Protein AF-0000000087648965 (afdb_homodimer)

Secondary structure (DSSP, 8-state):
-TTTSTTHHHHHEETTEE--SSTTS-S-----TT-GGGGGTSPPPPHHHHHHHHHHHHHHHHSSS--EEEEEE-SSHHHHHHHHHHHHHHTTS---SSS---EEEEGGG--GGG-S--PPPHHHHHTTT--EEEES---S---HHHHHHHHHHHHHHHHHH--SEEEEE--HHHHHHHHHHHH--HHHHHSPPP-PPTT----EEE-SSSEEE-S--PPP--S-SSSSS---HHHHHH-/-TTTSTTHHHHHEETTEE--SSTTS-S-----TT-GGGGGTSPPPPHHHHHHHHHHHHHHHHSSS--EEEEEE-SSHHHHHHHHHHHHHHTTS---SSS---EEEEGGG--TTS-S--PPPHHHHHTTT--EEEES---S---HHHHHHHHHHHHHHHHHH--SEEEEE--HHHHHHHHHHHH--HHHHHSPPP-PPTT----EEE-SSSEEE-S--PPP--S-SSSSS---HHHHHH-

Sequence (478 aa):
MNEAFPKWYSACVSHDNYTPKDLNHPVKLPMRSKGLSSYSVDPPITRLGKHASRILGKALVKDTPIKWESVISAPELASAQTAAAIAFIATGGILIAGDKSFITIDETLYDFSHGKINFMTAMELMKLDITVKVSNPIRSKESTDTSIVRVLGEFEKVQHQFKGNLIVVVGPSTFHAIVQRLIGNDKTRAKKKPIIPQLTCLILERGPESWKLHNKQILPIRSNSTSTMSFDAVSFYSEMNEAFPKWYSACVSHDNYTPKDLNHPVKLPMRSKGLSSYSVDPPITRLGKHASRILGKALVKDTPIKWESVISAPELASAQTAAAIAFIATGGILIAGDKSFITIDETLYDFSHGKINFMTAMELMKLDITVKVSNPIRSKESTDTSIVRVLGEFEKVQHQFKGNLIVVVGPSTFHAIVQRLIGNDKTRAKKKPIIPQLTCLILERGPESWKLHNKQILPIRSNSTSTMSFDAVSFYSE

Structure (mmCIF, N/CA/C/O backbone):
data_AF-0000000087648965-model_v1
#
loop_
_entity.id
_entity.type
_entity.pdbx_description
1 polymer 'Uncharacterized protein'
#
loop_
_atom_site.group_PDB
_atom_site.id
_atom_site.type_symbol
_atom_site.label_atom_id
_atom_site.label_alt_id
_atom_site.label_comp_id
_atom_site.label_asym_id
_atom_site.label_entity_id
_atom_site.label_seq_id
_atom_site.pdbx_PDB_ins_code
_atom_site.Cartn_x
_atom_site.Cartn_y
_atom_site.Cartn_z
_atom_site.occupancy
_atom_site.B_iso_or_equiv
_atom_site.auth_seq_id
_atom_site.auth_comp_id
_atom_site.auth_asym_id
_atom_site.auth_atom_id
_atom_site.pdbx_PDB_model_num
ATOM 1 N N . MET A 1 1 ? -9.336 7.191 -0.232 1 93.81 1 MET A N 1
ATOM 2 C CA . MET A 1 1 ? -10.359 6.395 -0.897 1 93.81 1 MET A CA 1
ATOM 3 C C . MET A 1 1 ? -10.859 7.09 -2.158 1 93.81 1 MET A C 1
ATOM 5 O O . MET A 1 1 ? -10.945 6.473 -3.221 1 93.81 1 MET A O 1
ATOM 9 N N . ASN A 1 2 ? -11.164 8.367 -2.025 1 90.06 2 ASN A N 1
ATOM 10 C CA . ASN A 1 2 ? -11.695 9.078 -3.184 1 90.06 2 ASN A CA 1
ATOM 11 C C . ASN A 1 2 ? -10.703 9.102 -4.336 1 90.06 2 ASN A C 1
ATOM 13 O O . ASN A 1 2 ? -11.094 9.016 -5.504 1 90.06 2 ASN A O 1
ATOM 17 N N . GLU A 1 3 ? -9.5 9.281 -3.969 1 88.31 3 GLU A N 1
ATOM 18 C CA . GLU A 1 3 ? -8.469 9.328 -5.004 1 88.31 3 GLU A CA 1
ATOM 19 C C . GLU A 1 3 ? -8.219 7.949 -5.602 1 88.31 3 GLU A C 1
ATOM 21 O O . GLU A 1 3 ? -8.164 7.793 -6.82 1 88.31 3 GLU A O 1
ATOM 26 N N . ALA A 1 4 ? -8.047 6.973 -4.832 1 91.06 4 ALA A N 1
ATOM 27 C CA . ALA A 1 4 ? -7.719 5.621 -5.277 1 91.06 4 ALA A CA 1
ATOM 28 C C . ALA A 1 4 ? -8.922 4.949 -5.922 1 91.06 4 ALA A C 1
ATOM 30 O O . ALA A 1 4 ? -8.781 4.191 -6.887 1 91.06 4 ALA A O 1
ATOM 31 N N . PHE A 1 5 ? -10.078 5.152 -5.41 1 92.75 5 PHE A N 1
ATOM 32 C CA . PHE A 1 5 ? -11.312 4.52 -5.871 1 92.75 5 PHE A CA 1
ATOM 33 C C . PHE A 1 5 ? -12.422 5.551 -6.039 1 92.75 5 PHE A C 1
ATOM 35 O O . PHE A 1 5 ? -13.352 5.613 -5.23 1 92.75 5 PHE A O 1
ATOM 42 N N . PRO A 1 6 ? -12.32 6.148 -7.18 1 90.56 6 PRO A N 1
ATOM 43 C CA . PRO A 1 6 ? -13.414 7.094 -7.414 1 90.56 6 PRO A CA 1
ATOM 44 C C . PRO A 1 6 ? -14.781 6.426 -7.402 1 90.56 6 PRO A C 1
ATOM 46 O O . PRO A 1 6 ? -14.938 5.312 -7.918 1 90.56 6 PRO A O 1
ATOM 49 N N . LYS A 1 7 ? -15.797 6.824 -6.723 1 91.06 7 LYS A N 1
ATOM 50 C CA . LYS A 1 7 ? -17.172 6.352 -6.641 1 91.06 7 LYS A CA 1
ATOM 51 C C . LYS A 1 7 ? -17.297 5.191 -5.66 1 91.06 7 LYS A C 1
ATOM 53 O O . LYS A 1 7 ? -18.25 4.41 -5.73 1 91.06 7 LYS A O 1
ATOM 58 N N . TRP A 1 8 ? -16.234 5.016 -4.918 1 94.31 8 TRP A N 1
ATOM 59 C CA . TRP A 1 8 ? -16.25 3.906 -3.969 1 94.31 8 TRP A CA 1
ATOM 60 C C . TRP A 1 8 ? -17.516 3.928 -3.119 1 94.31 8 TRP A C 1
ATOM 62 O O . TRP A 1 8 ? -18.062 2.875 -2.789 1 94.31 8 TRP A O 1
ATOM 72 N N . TYR A 1 9 ? -17.984 5.129 -2.725 1 94.81 9 TYR A N 1
ATOM 73 C CA . TYR A 1 9 ? -19.109 5.203 -1.801 1 94.81 9 TYR A CA 1
ATOM 74 C C . TYR A 1 9 ? -20.359 4.586 -2.414 1 94.81 9 TYR A C 1
ATOM 76 O O . TYR A 1 9 ? -21 3.727 -1.801 1 94.81 9 TYR A O 1
ATOM 84 N N . SER A 1 10 ? -20.703 5 -3.639 1 95.06 10 SER A N 1
ATOM 85 C CA . SER A 1 10 ? -21.891 4.477 -4.289 1 95.06 10 SER A CA 1
ATOM 86 C C . SER A 1 10 ? -21.766 2.986 -4.578 1 95.06 10 SER A C 1
ATOM 88 O O . SER A 1 10 ? -22.75 2.258 -4.586 1 95.06 10 SER A O 1
ATOM 90 N N . ALA A 1 11 ? -20.609 2.523 -4.746 1 94.44 11 ALA A N 1
ATOM 91 C CA . ALA A 1 11 ? -20.359 1.118 -5.059 1 94.44 11 ALA A CA 1
ATOM 92 C C . ALA A 1 11 ? -20.438 0.254 -3.805 1 94.44 11 ALA A C 1
ATOM 94 O O . ALA A 1 11 ? -20.859 -0.9 -3.863 1 94.44 11 ALA A O 1
ATOM 95 N N . CYS A 1 12 ? -20.047 0.81 -2.67 1 96.94 12 CYS A N 1
ATOM 96 C CA . CYS A 1 12 ? -19.844 -0.014 -1.484 1 96.94 12 CYS A CA 1
ATOM 97 C C . CYS A 1 12 ? -20.984 0.174 -0.483 1 96.94 12 CYS A C 1
ATOM 99 O O . CYS A 1 12 ? -21.141 -0.627 0.44 1 96.94 12 CYS A O 1
ATOM 101 N N . VAL A 1 13 ? -21.688 1.267 -0.61 1 96.25 13 VAL A N 1
ATOM 102 C CA . VAL A 1 13 ? -22.672 1.57 0.414 1 96.25 13 VAL A CA 1
ATOM 103 C C . VAL A 1 13 ? -24.078 1.521 -0.194 1 96.25 13 VAL A C 1
ATOM 105 O O . VAL A 1 13 ? -24.359 2.209 -1.179 1 96.25 13 VAL A O 1
ATOM 108 N N . SER A 1 14 ? -24.875 0.623 0.292 1 94.06 14 SER A N 1
ATOM 109 C CA . SER A 1 14 ? -26.281 0.49 -0.083 1 94.06 14 SER A CA 1
ATOM 110 C C . SER A 1 14 ? -27.156 0.226 1.137 1 94.06 14 SER A C 1
ATOM 112 O O . SER A 1 14 ? -26.844 -0.639 1.957 1 94.06 14 SER A O 1
ATOM 114 N N . HIS A 1 15 ? -28.312 0.993 1.296 1 90.62 15 HIS A N 1
ATOM 115 C CA . HIS A 1 15 ? -29.281 0.837 2.387 1 90.62 15 HIS A CA 1
ATOM 116 C C . HIS A 1 15 ? -28.578 0.846 3.74 1 90.62 15 HIS A C 1
ATOM 118 O O . HIS A 1 15 ? -28.812 -0.027 4.578 1 90.62 15 HIS A O 1
ATOM 124 N N . ASP A 1 16 ? -27.578 1.7 3.963 1 87.44 16 ASP A N 1
ATOM 125 C CA . ASP A 1 16 ? -26.828 1.939 5.195 1 87.44 16 ASP A CA 1
ATOM 126 C C . ASP A 1 16 ? -25.984 0.725 5.574 1 87.44 16 ASP A C 1
ATOM 128 O O . ASP A 1 16 ? -25.781 0.444 6.758 1 87.44 16 ASP A O 1
ATOM 132 N N . ASN A 1 17 ? -25.719 -0.007 4.555 1 94.88 17 ASN A N 1
ATOM 133 C CA . ASN A 1 17 ? -24.781 -1.115 4.727 1 94.88 17 ASN A CA 1
ATOM 134 C C . ASN A 1 17 ? -23.531 -0.923 3.885 1 94.88 17 ASN A C 1
ATOM 136 O O . ASN A 1 17 ? -23.609 -0.5 2.73 1 94.88 17 ASN A O 1
ATOM 140 N N . TYR A 1 18 ? -22.484 -1.177 4.512 1 97.25 18 TYR A N 1
ATOM 141 C CA . TYR A 1 18 ? -21.188 -1.077 3.838 1 97.25 18 TYR A CA 1
ATOM 142 C C . TYR A 1 18 ? -20.656 -2.457 3.469 1 97.25 18 TYR A C 1
ATOM 144 O O . TYR A 1 18 ? -20.578 -3.346 4.32 1 97.25 18 TYR A O 1
ATOM 152 N N . THR A 1 19 ? -20.328 -2.66 2.193 1 97 19 THR A N 1
ATOM 153 C CA . THR A 1 19 ? -19.703 -3.873 1.684 1 97 19 THR A CA 1
ATOM 154 C C . THR A 1 19 ? -18.469 -3.529 0.835 1 97 19 THR A C 1
ATOM 156 O O . THR A 1 19 ? -18.609 -2.984 -0.263 1 97 19 THR A O 1
ATOM 159 N N . PRO A 1 20 ? -17.312 -3.881 1.33 1 96.56 20 PRO A N 1
ATOM 160 C CA . PRO A 1 20 ? -16.125 -3.58 0.528 1 96.56 20 PRO A CA 1
ATOM 161 C C . PRO A 1 20 ? -16.125 -4.312 -0.812 1 96.56 20 PRO A C 1
ATOM 163 O O . PRO A 1 20 ? -16.625 -5.434 -0.911 1 96.56 20 PRO A O 1
ATOM 166 N N . LYS A 1 21 ? -15.5 -3.727 -1.842 1 94.62 21 LYS A N 1
ATOM 167 C CA . LYS A 1 21 ? -15.43 -4.301 -3.182 1 94.62 21 LYS A CA 1
ATOM 168 C C . LYS A 1 21 ? -13.977 -4.555 -3.592 1 94.62 21 LYS A C 1
ATOM 170 O O . LYS A 1 21 ? -13.719 -5.078 -4.676 1 94.62 21 LYS A O 1
ATOM 175 N N . ASP A 1 22 ? -13.102 -4.223 -2.801 1 95.25 22 ASP A N 1
ATOM 176 C CA . ASP A 1 22 ? -11.656 -4.391 -2.973 1 95.25 22 ASP A CA 1
ATOM 177 C C . ASP A 1 22 ? -10.969 -4.637 -1.631 1 95.25 22 ASP A C 1
ATOM 179 O O . ASP A 1 22 ? -11.359 -4.051 -0.615 1 95.25 22 ASP A O 1
ATOM 183 N N . LEU A 1 23 ? -9.906 -5.434 -1.631 1 96.5 23 LEU A N 1
ATOM 184 C CA . LEU A 1 23 ? -9.219 -5.727 -0.377 1 96.5 23 LEU A CA 1
ATOM 185 C C . LEU A 1 23 ? -8.516 -4.484 0.159 1 96.5 23 LEU A C 1
ATOM 187 O O . LEU A 1 23 ? -8.117 -4.449 1.326 1 96.5 23 LEU A O 1
ATOM 191 N N . ASN A 1 24 ? -8.328 -3.461 -0.707 1 96.62 24 ASN A N 1
ATOM 192 C CA . ASN A 1 24 ? -7.711 -2.205 -0.296 1 96.62 24 ASN A CA 1
ATOM 193 C C . ASN A 1 24 ? -8.727 -1.254 0.322 1 96.62 24 ASN A C 1
ATOM 195 O O . ASN A 1 24 ? -8.367 -0.179 0.805 1 96.62 24 ASN A O 1
ATOM 199 N N . HIS A 1 25 ? -10.008 -1.602 0.288 1 97 25 HIS A N 1
ATOM 200 C CA . HIS A 1 25 ? -11.039 -0.841 0.991 1 97 25 HIS A CA 1
ATOM 201 C C . HIS A 1 25 ? -10.969 -1.085 2.494 1 97 25 HIS A C 1
ATOM 203 O O . HIS A 1 25 ? -10.469 -2.121 2.938 1 97 25 HIS A O 1
ATOM 209 N N . PRO A 1 26 ? -11.461 -0.048 3.311 1 97.19 26 PRO A N 1
ATOM 210 C CA . PRO A 1 26 ? -11.57 -0.323 4.746 1 97.19 26 PRO A CA 1
ATOM 211 C C . PRO A 1 26 ? -12.367 -1.595 5.043 1 97.19 26 PRO A C 1
ATOM 213 O O . PRO A 1 26 ? -13.344 -1.893 4.352 1 97.19 26 PRO A O 1
ATOM 216 N N . VAL A 1 27 ? -11.922 -2.332 6.062 1 95.5 27 VAL A N 1
ATOM 217 C CA . VAL A 1 27 ? -12.578 -3.582 6.434 1 95.5 27 VAL A CA 1
ATOM 218 C C . VAL A 1 27 ? -13.984 -3.291 6.949 1 95.5 27 VAL A C 1
ATOM 220 O O . VAL A 1 27 ? -14.922 -4.055 6.688 1 95.5 27 VAL A O 1
ATOM 223 N N . LYS A 1 28 ? -14.109 -2.189 7.652 1 95.12 28 LYS A N 1
ATOM 224 C CA . LYS A 1 28 ? -15.398 -1.792 8.211 1 95.12 28 LYS A CA 1
ATOM 225 C C . LYS A 1 28 ? -15.562 -0.274 8.203 1 95.12 28 LYS A C 1
ATOM 227 O O . LYS A 1 28 ? -14.57 0.46 8.156 1 95.12 28 LYS A O 1
ATOM 232 N N . LEU A 1 29 ? -16.781 0.124 8.227 1 95.81 29 LEU A N 1
ATOM 233 C CA . LEU A 1 29 ? -17.172 1.52 8.398 1 95.81 29 LEU A CA 1
ATOM 234 C C . LEU A 1 29 ? -18.203 1.664 9.508 1 95.81 29 LEU A C 1
ATOM 236 O O . LEU A 1 29 ? -19.391 1.37 9.297 1 95.81 29 LEU A O 1
ATOM 240 N N . PRO A 1 30 ? -17.75 2.107 10.602 1 94.62 30 PRO A N 1
ATOM 241 C CA . PRO A 1 30 ? -18.734 2.26 11.68 1 94.62 30 PRO A CA 1
ATOM 242 C C . PRO A 1 30 ? -19.812 3.285 11.352 1 94.62 30 PRO A C 1
ATOM 244 O O . PRO A 1 30 ? -19.562 4.234 10.609 1 94.62 30 PRO A O 1
ATOM 247 N N . MET A 1 31 ? -20.969 3.07 11.977 1 93.62 31 MET A N 1
ATOM 248 C C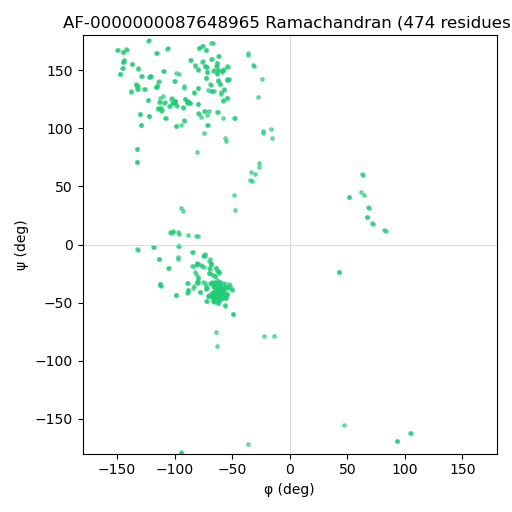A . MET A 1 31 ? -22.062 4.023 11.828 1 93.62 31 MET A CA 1
ATOM 249 C C . MET A 1 31 ? -21.734 5.344 12.516 1 93.62 31 MET A C 1
ATOM 251 O O . MET A 1 31 ? -21.188 5.355 13.625 1 93.62 31 MET A O 1
ATOM 255 N N . ARG A 1 32 ? -22.078 6.43 11.797 1 93.31 32 ARG A N 1
ATOM 256 C CA . ARG A 1 32 ? -21.938 7.777 12.344 1 93.31 32 ARG A CA 1
ATOM 257 C C . ARG A 1 32 ? -23.281 8.367 12.734 1 93.31 32 ARG A C 1
ATOM 259 O O . ARG A 1 32 ? -24.328 7.789 12.414 1 93.31 32 ARG A O 1
ATOM 266 N N . SER A 1 33 ? -23.219 9.5 13.445 1 89.81 33 SER A N 1
ATOM 267 C CA . SER A 1 33 ? -24.453 10.133 13.914 1 89.81 33 SER A CA 1
ATOM 268 C C . SER A 1 33 ? -25.375 10.461 12.75 1 89.81 33 SER A C 1
ATOM 270 O O . SER A 1 33 ? -26.609 10.32 12.867 1 89.81 33 SER A O 1
ATOM 272 N N . LYS A 1 34 ? -24.812 10.805 11.578 1 88.94 34 LYS A N 1
ATOM 273 C CA . LYS A 1 34 ? -25.625 11.18 10.422 1 88.94 34 LYS A CA 1
ATOM 274 C C . LYS A 1 34 ? -25.688 10.039 9.398 1 88.94 34 LYS A C 1
ATOM 276 O O . LYS A 1 34 ? -26.094 10.25 8.258 1 88.94 34 LYS A O 1
ATOM 281 N N . GLY A 1 35 ? -25.188 8.93 9.875 1 91.56 35 GLY A N 1
ATOM 282 C CA . GLY A 1 35 ? -25.25 7.77 9 1 91.56 35 GLY A CA 1
ATOM 283 C C . GLY A 1 35 ? -24 7.586 8.164 1 91.56 35 GLY A C 1
ATOM 284 O O . GLY A 1 35 ? -23.031 8.328 8.32 1 91.56 35 GLY A O 1
ATOM 285 N N . LEU A 1 36 ? -24.125 6.641 7.168 1 95 36 LEU A N 1
ATOM 286 C CA . LEU A 1 36 ? -22.969 6.301 6.355 1 95 36 LEU A CA 1
ATOM 287 C C . LEU A 1 36 ? -22.75 7.34 5.262 1 95 36 LEU A C 1
ATOM 289 O O . LEU A 1 36 ? -21.672 7.398 4.66 1 95 36 LEU A O 1
ATOM 293 N N . SER A 1 37 ? -23.766 8.148 5.023 1 92.25 37 SER A N 1
ATOM 294 C CA . SER A 1 37 ? -23.672 9.148 3.967 1 92.25 37 SER A CA 1
ATOM 295 C C . SER A 1 37 ? -22.562 10.164 4.262 1 92.25 37 SER A C 1
ATOM 297 O O . SER A 1 37 ? -22.031 10.789 3.344 1 92.25 37 SER A O 1
ATOM 299 N N . SER A 1 38 ? -22.172 10.312 5.57 1 92.31 38 SER A N 1
ATOM 300 C CA . SER A 1 38 ? -21.109 11.227 5.969 1 92.31 38 SER A CA 1
ATOM 301 C C . SER A 1 38 ? -19.781 10.844 5.324 1 92.31 38 SER A C 1
ATOM 303 O O . SER A 1 38 ? -18.922 11.703 5.094 1 92.31 38 SER A O 1
ATOM 305 N N . TYR A 1 39 ? -19.656 9.578 4.949 1 94.88 39 TYR A N 1
ATOM 306 C CA . TYR A 1 39 ? -18.391 9.094 4.402 1 94.88 39 TYR A CA 1
ATOM 307 C C . TYR A 1 39 ? -18.203 9.539 2.957 1 94.88 39 TYR A C 1
ATOM 309 O O . TYR A 1 39 ? -17.094 9.508 2.42 1 94.88 39 TYR A O 1
ATOM 317 N N . SER A 1 40 ? -19.281 9.93 2.342 1 91.62 40 SER A N 1
ATOM 318 C CA . SER A 1 40 ? -19.188 10.406 0.966 1 91.62 40 SER A CA 1
ATOM 319 C C . SER A 1 40 ? -18.438 11.727 0.887 1 91.62 40 SER A C 1
ATOM 321 O O . SER A 1 40 ? -17.812 12.023 -0.13 1 91.62 40 SER A O 1
ATOM 323 N N . VAL A 1 41 ? -18.453 12.492 1.979 1 91.38 41 VAL A N 1
ATOM 324 C CA . VAL A 1 41 ? -17.781 13.789 1.981 1 91.38 41 VAL A CA 1
ATOM 325 C C . VAL A 1 41 ? -16.594 13.758 2.943 1 91.38 41 VAL A C 1
ATOM 327 O O . VAL A 1 41 ? -15.773 14.68 2.949 1 91.38 41 VAL A O 1
ATOM 330 N N . ASP A 1 42 ? -16.5 12.805 3.738 1 94.25 42 ASP A N 1
ATOM 331 C CA . ASP A 1 42 ? -15.414 12.594 4.676 1 94.25 42 ASP A CA 1
ATOM 332 C C . ASP A 1 42 ? -14.906 11.148 4.609 1 94.25 42 ASP A C 1
ATOM 334 O O . ASP A 1 42 ? -15.109 10.375 5.547 1 94.25 42 ASP A O 1
ATOM 338 N N . PRO A 1 43 ? -14.258 10.828 3.543 1 95.56 43 PRO A N 1
ATOM 339 C CA . PRO A 1 43 ? -13.867 9.438 3.289 1 95.56 43 PRO A CA 1
ATOM 340 C C . PRO A 1 43 ? -12.734 8.961 4.195 1 95.56 43 PRO A C 1
ATOM 342 O O . PRO A 1 43 ? -11.938 9.781 4.668 1 95.56 43 PRO A O 1
ATOM 345 N N . PRO A 1 44 ? -12.695 7.68 4.445 1 97.38 44 PRO A N 1
ATOM 346 C CA . PRO A 1 44 ? -11.539 7.07 5.109 1 97.38 44 PRO A CA 1
ATOM 347 C C . PRO A 1 44 ? -10.336 6.922 4.184 1 97.38 44 PRO A C 1
ATOM 349 O O . PRO A 1 44 ? -10.43 7.207 2.986 1 97.38 44 PRO A O 1
ATOM 352 N N . ILE A 1 45 ? -9.242 6.574 4.742 1 97.06 45 ILE A N 1
ATOM 353 C CA . ILE A 1 45 ? -8.094 6.199 3.926 1 97.06 45 ILE A CA 1
ATOM 354 C C . ILE A 1 45 ? -8.18 4.719 3.566 1 97.06 45 ILE A C 1
ATOM 356 O O . ILE A 1 45 ? -8.938 3.965 4.184 1 97.06 45 ILE A O 1
ATOM 360 N N . THR A 1 46 ? -7.473 4.312 2.482 1 96.94 46 THR A N 1
ATOM 361 C CA . THR A 1 46 ? -7.395 2.91 2.09 1 96.94 46 THR A CA 1
ATOM 362 C C . THR A 1 46 ? -6.512 2.125 3.055 1 96.94 46 THR A C 1
ATOM 364 O O . THR A 1 46 ? -5.793 2.715 3.867 1 96.94 46 THR A O 1
ATOM 367 N N . ARG A 1 47 ? -6.578 0.812 2.959 1 97.31 47 ARG A N 1
ATOM 368 C CA . ARG A 1 47 ? -5.723 -0.025 3.793 1 97.31 47 ARG A CA 1
ATOM 369 C C . ARG A 1 47 ? -4.254 0.163 3.434 1 97.31 47 ARG A C 1
ATOM 371 O O . ARG A 1 47 ? -3.391 0.17 4.312 1 97.31 47 ARG A O 1
ATOM 378 N N . LEU A 1 48 ? -3.996 0.224 2.182 1 97.06 48 LEU A N 1
ATOM 379 C CA . LEU A 1 48 ? -2.623 0.487 1.767 1 97.06 48 LEU A CA 1
ATOM 380 C C . LEU A 1 48 ? -2.186 1.886 2.188 1 97.06 48 LEU A C 1
ATOM 382 O O . LEU A 1 48 ? -1.02 2.102 2.525 1 97.06 48 LEU A O 1
ATOM 386 N N . GLY A 1 49 ? -3.098 2.857 2.137 1 96.56 49 GLY A N 1
ATOM 387 C CA . GLY A 1 49 ? -2.793 4.191 2.629 1 96.56 49 GLY A CA 1
ATOM 388 C C . GLY A 1 49 ? -2.418 4.215 4.098 1 96.56 49 GLY A C 1
ATOM 389 O O . GLY A 1 49 ? -1.534 4.969 4.508 1 96.56 49 GLY A O 1
ATOM 390 N N . LYS A 1 50 ? -3.131 3.439 4.863 1 96.75 50 LYS A N 1
ATOM 391 C CA . LYS A 1 50 ? -2.801 3.326 6.277 1 96.75 50 LYS A CA 1
ATOM 392 C C . LYS A 1 50 ? -1.386 2.787 6.473 1 96.75 50 LYS A C 1
ATOM 394 O O . LYS A 1 50 ? -0.628 3.297 7.301 1 96.75 50 LYS A O 1
ATOM 399 N N . HIS A 1 51 ? -1.066 1.791 5.719 1 96.5 51 HIS A N 1
ATOM 400 C CA . HIS A 1 51 ? 0.275 1.227 5.816 1 96.5 51 HIS A CA 1
ATOM 401 C C . HIS A 1 51 ? 1.329 2.232 5.367 1 96.5 51 HIS A C 1
ATOM 403 O O . HIS A 1 51 ? 2.393 2.34 5.98 1 96.5 51 HIS A O 1
ATOM 409 N N . ALA A 1 52 ? 1.042 2.891 4.281 1 96.81 52 ALA A N 1
ATOM 410 C CA . ALA A 1 52 ? 1.951 3.939 3.826 1 96.81 52 ALA A CA 1
ATOM 411 C C . ALA A 1 52 ? 2.193 4.969 4.926 1 96.81 52 ALA A C 1
ATOM 413 O O . ALA A 1 52 ? 3.322 5.43 5.113 1 96.81 52 ALA A O 1
ATOM 414 N N . SER A 1 53 ? 1.151 5.348 5.621 1 96.5 53 SER A N 1
ATOM 415 C CA . SER A 1 53 ? 1.263 6.289 6.73 1 96.5 53 SER A CA 1
ATOM 416 C C . SER A 1 53 ? 2.17 5.75 7.828 1 96.5 53 SER A C 1
ATOM 418 O O . SER A 1 53 ? 2.936 6.5 8.438 1 96.5 53 SER A O 1
ATOM 420 N N . ARG A 1 54 ? 2.113 4.465 8.086 1 95.06 54 ARG A N 1
ATOM 421 C CA . ARG A 1 54 ? 2.982 3.838 9.078 1 95.06 54 ARG A CA 1
ATOM 422 C C . ARG A 1 54 ? 4.441 3.889 8.641 1 95.06 54 ARG A C 1
ATOM 424 O O . ARG A 1 54 ? 5.332 4.152 9.453 1 95.06 54 ARG A O 1
ATOM 431 N N . ILE A 1 55 ? 4.633 3.588 7.371 1 96.25 55 ILE A N 1
ATOM 432 C CA . ILE A 1 55 ? 5.988 3.658 6.832 1 96.25 55 ILE A CA 1
ATOM 433 C C . ILE A 1 55 ? 6.543 5.07 7.016 1 96.25 55 ILE A C 1
ATOM 435 O O . ILE A 1 55 ? 7.695 5.242 7.422 1 96.25 55 ILE A O 1
ATOM 439 N N . LEU A 1 56 ? 5.715 6.062 6.73 1 95.81 56 LEU A N 1
ATOM 440 C CA . LEU A 1 56 ? 6.113 7.457 6.891 1 95.81 56 LEU A CA 1
ATOM 441 C C . LEU A 1 56 ? 6.449 7.762 8.344 1 95.81 56 LEU A C 1
ATOM 443 O O . LEU A 1 56 ? 7.453 8.414 8.633 1 95.81 56 LEU A O 1
ATOM 447 N N . GLY A 1 57 ? 5.594 7.312 9.289 1 93.94 57 GLY A N 1
ATOM 448 C CA . GLY A 1 57 ? 5.875 7.477 10.711 1 93.94 57 GLY A CA 1
ATOM 449 C C . GLY A 1 57 ? 7.211 6.891 11.125 1 93.94 57 GLY A C 1
ATOM 450 O O . GLY A 1 57 ? 7.965 7.52 11.867 1 93.94 57 GLY A O 1
ATOM 451 N N . LYS A 1 58 ? 7.512 5.703 10.656 1 94.12 58 LYS A N 1
ATOM 452 C CA . LYS A 1 58 ? 8.789 5.055 10.953 1 94.12 58 LYS A CA 1
ATOM 453 C C . LYS A 1 58 ? 9.953 5.871 10.406 1 94.12 58 LYS A C 1
ATOM 455 O O . LYS A 1 58 ? 10.977 6.023 11.078 1 94.12 58 LYS A O 1
ATOM 460 N N . ALA A 1 59 ? 9.773 6.371 9.195 1 94.69 59 ALA A N 1
ATOM 461 C CA . ALA A 1 59 ? 10.828 7.172 8.578 1 94.69 59 ALA A CA 1
ATOM 462 C C . ALA A 1 59 ? 11.094 8.445 9.383 1 94.69 59 ALA A C 1
ATOM 464 O O . ALA A 1 59 ? 12.242 8.859 9.531 1 94.69 59 ALA A O 1
ATOM 465 N N . LEU A 1 60 ? 10.07 9.094 9.906 1 93.44 60 LEU A N 1
ATOM 466 C CA . LEU A 1 60 ? 10.195 10.32 10.703 1 93.44 60 LEU A CA 1
ATOM 467 C C . LEU A 1 60 ? 11.039 10.07 11.945 1 93.44 60 LEU A C 1
ATOM 469 O O . LEU A 1 60 ? 11.781 10.953 12.383 1 93.44 60 LEU A O 1
ATOM 473 N N . VAL A 1 61 ? 10.961 8.891 12.484 1 91.12 61 VAL A N 1
ATOM 474 C CA . VAL A 1 61 ? 11.664 8.562 13.719 1 91.12 61 VAL A CA 1
ATOM 475 C C . VAL A 1 61 ? 13.07 8.062 13.398 1 91.12 61 VAL A C 1
ATOM 477 O O . VAL A 1 61 ? 14.047 8.461 14.047 1 91.12 61 VAL A O 1
ATOM 480 N N . LYS A 1 62 ? 13.195 7.254 12.375 1 92.38 62 LYS A N 1
ATOM 481 C CA . LYS A 1 62 ? 14.445 6.547 12.133 1 92.38 62 LYS A CA 1
ATOM 482 C C . LYS A 1 62 ? 15.383 7.375 11.258 1 92.38 62 LYS A C 1
ATOM 484 O O . LYS A 1 62 ? 16.609 7.289 11.391 1 92.38 62 LYS A O 1
ATOM 489 N N . ASP A 1 63 ? 14.797 8.102 10.391 1 92.31 63 ASP A N 1
ATOM 490 C CA . ASP A 1 63 ? 15.625 8.75 9.383 1 92.31 63 ASP A CA 1
ATOM 491 C C . ASP A 1 63 ? 15.953 10.188 9.781 1 92.31 63 ASP A C 1
ATOM 493 O O . ASP A 1 63 ? 16.609 10.914 9.031 1 92.31 63 ASP A O 1
ATOM 497 N N . THR A 1 64 ? 15.492 10.672 10.875 1 90.38 64 THR A N 1
ATOM 498 C CA . THR A 1 64 ? 15.812 12.008 11.375 1 90.38 64 THR A CA 1
ATOM 499 C C . THR A 1 64 ? 16.219 11.953 12.844 1 90.38 64 THR A C 1
ATOM 501 O O . THR A 1 64 ? 15.812 11.047 13.578 1 90.38 64 THR A O 1
ATOM 504 N N . PRO A 1 65 ? 17.047 12.867 13.273 1 90.44 65 PRO A N 1
ATOM 505 C CA . PRO A 1 65 ? 17.422 12.922 14.688 1 90.44 65 PRO A CA 1
ATOM 506 C C . PRO A 1 65 ? 16.375 13.594 15.562 1 90.44 65 PRO A C 1
ATOM 508 O O . PRO A 1 65 ? 16.609 13.836 16.75 1 90.44 65 PRO A O 1
ATOM 511 N N . ILE A 1 66 ? 15.25 13.898 15.023 1 89.94 66 ILE A N 1
ATOM 512 C CA . ILE A 1 66 ? 14.234 14.703 15.695 1 89.94 66 ILE A CA 1
ATOM 513 C C . ILE A 1 66 ? 13.391 13.812 16.609 1 89.94 66 ILE A C 1
ATOM 515 O O . ILE A 1 66 ? 12.953 12.734 16.203 1 89.94 66 ILE A O 1
ATOM 519 N N . LYS A 1 67 ? 13.25 14.25 17.797 1 87.94 67 LYS A N 1
ATOM 520 C CA . LYS A 1 67 ? 12.32 13.602 18.719 1 87.94 67 LYS A CA 1
ATOM 521 C C . LYS A 1 67 ? 10.938 14.258 18.656 1 87.94 67 LYS A C 1
ATOM 523 O O . LYS A 1 67 ? 10.75 15.367 19.156 1 87.94 67 LYS A O 1
ATOM 528 N N . TRP A 1 68 ? 10.039 13.594 18.078 1 88.06 68 TRP A N 1
ATOM 529 C CA . TRP A 1 68 ? 8.688 14.117 17.938 1 88.06 68 TRP A CA 1
ATOM 530 C C . TRP A 1 68 ? 7.887 13.938 19.219 1 88.06 68 TRP A C 1
ATOM 532 O O . TRP A 1 68 ? 7.883 12.852 19.812 1 88.06 68 TRP A O 1
ATOM 542 N N . GLU A 1 69 ? 7.191 14.883 19.656 1 82.62 69 GLU A N 1
ATOM 543 C CA . GLU A 1 69 ? 6.57 14.875 20.984 1 82.62 69 GLU A CA 1
ATOM 544 C C . GLU A 1 69 ? 5.051 14.805 20.875 1 82.62 69 GLU A C 1
ATOM 546 O O . GLU A 1 69 ? 4.387 14.258 21.766 1 82.62 69 GLU A O 1
ATOM 551 N N . SER A 1 70 ? 4.535 15.422 19.844 1 84.62 70 SER A N 1
ATOM 552 C CA . SER A 1 70 ? 3.08 15.492 19.734 1 84.62 70 SER A CA 1
ATOM 553 C C . SER A 1 70 ? 2.639 15.43 18.281 1 84.62 70 SER A C 1
ATOM 555 O O . SER A 1 70 ? 3.383 15.82 17.375 1 84.62 70 SER A O 1
ATOM 557 N N . VAL A 1 71 ? 1.43 14.914 18.094 1 89.81 71 VAL A N 1
ATOM 558 C CA . VAL A 1 71 ? 0.796 14.867 16.781 1 89.81 71 VAL A CA 1
ATOM 559 C C . VAL A 1 71 ? -0.55 15.586 16.828 1 89.81 71 VAL A C 1
ATOM 561 O O . VAL A 1 71 ? -1.386 15.289 17.688 1 89.81 71 VAL A O 1
ATOM 564 N N . ILE A 1 72 ? -0.728 16.531 16 1 89.88 72 ILE A N 1
ATOM 565 C CA . ILE A 1 72 ? -1.999 17.234 15.844 1 89.88 72 ILE A CA 1
ATOM 566 C C . ILE A 1 72 ? -2.578 16.953 14.461 1 89.88 72 ILE A C 1
ATOM 568 O O . ILE A 1 72 ? -1.845 16.922 13.469 1 89.88 72 ILE A O 1
ATOM 572 N N . SER A 1 73 ? -3.84 16.781 14.438 1 93.06 73 SER A N 1
ATOM 573 C CA . SER A 1 73 ? -4.492 16.422 13.18 1 93.06 73 SER A CA 1
ATOM 574 C C . SER A 1 73 ? -5.668 17.359 12.883 1 93.06 73 SER A C 1
ATOM 576 O O . SER A 1 73 ? -6.371 17.781 13.805 1 93.06 73 SER A O 1
ATOM 578 N N . ALA A 1 74 ? -5.828 17.625 11.594 1 92.31 74 ALA A N 1
ATOM 579 C CA . ALA A 1 74 ? -7.105 18.172 11.141 1 92.31 74 ALA A CA 1
ATOM 580 C C . ALA A 1 74 ? -8.242 17.188 11.414 1 92.31 74 ALA A C 1
ATOM 582 O O . ALA A 1 74 ? -8 16 11.688 1 92.31 74 ALA A O 1
ATOM 583 N N . PRO A 1 75 ? -9.445 17.625 11.406 1 91.69 75 PRO A N 1
ATOM 584 C CA . PRO A 1 75 ? -10.562 16.797 11.875 1 91.69 75 PRO A CA 1
ATOM 585 C C . PRO A 1 75 ? -11.039 15.797 10.82 1 91.69 75 PRO A C 1
ATOM 587 O O . PRO A 1 75 ? -11.805 14.875 11.133 1 91.69 75 PRO A O 1
ATOM 590 N N . GLU A 1 76 ? -10.688 15.977 9.547 1 94.06 76 GLU A N 1
ATOM 591 C CA . GLU A 1 76 ? -11.125 15.031 8.523 1 94.06 76 GLU A CA 1
ATOM 592 C C . GLU A 1 76 ? -10.719 13.602 8.891 1 94.06 76 GLU A C 1
ATOM 594 O O . GLU A 1 76 ? -9.625 13.375 9.406 1 94.06 76 GLU A O 1
ATOM 599 N N . LEU A 1 77 ? -11.586 12.656 8.586 1 95.75 77 LEU A N 1
ATOM 600 C CA . LEU A 1 77 ? -11.336 11.266 8.953 1 95.75 77 LEU A CA 1
ATOM 601 C C . LEU A 1 77 ? -10 10.789 8.383 1 95.75 77 LEU A C 1
ATOM 603 O O . LEU A 1 77 ? -9.219 10.141 9.086 1 95.75 77 LEU A O 1
ATOM 607 N N . ALA A 1 78 ? -9.781 11.086 7.141 1 96.62 78 ALA A N 1
ATOM 608 C CA . ALA A 1 78 ? -8.539 10.656 6.504 1 96.62 78 ALA A CA 1
ATOM 609 C C . ALA A 1 78 ? -7.32 11.203 7.242 1 96.62 78 ALA A C 1
ATOM 611 O O . ALA A 1 78 ? -6.324 10.5 7.414 1 96.62 78 ALA A O 1
ATOM 612 N N . SER A 1 79 ? -7.387 12.43 7.637 1 96.06 79 SER A N 1
ATOM 613 C CA . SER A 1 79 ? -6.289 13.031 8.383 1 96.06 79 SER A CA 1
ATOM 614 C C . SER A 1 79 ? -6.125 12.375 9.75 1 96.06 79 SER A C 1
ATOM 616 O O . SER A 1 79 ? -5.004 12.078 10.172 1 96.06 79 SER A O 1
ATOM 618 N N . ALA A 1 80 ? -7.207 12.164 10.414 1 94.94 80 ALA A N 1
ATOM 619 C CA . ALA A 1 80 ? -7.164 11.531 11.734 1 94.94 80 ALA A CA 1
ATOM 620 C C . ALA A 1 80 ? -6.57 10.125 11.648 1 94.94 80 ALA A C 1
ATOM 622 O O . ALA A 1 80 ? -5.742 9.742 12.477 1 94.94 80 ALA A O 1
ATOM 623 N N . GLN A 1 81 ? -6.984 9.375 10.68 1 96.38 81 GLN A N 1
ATOM 624 C CA . GLN A 1 81 ? -6.461 8.023 10.492 1 96.38 81 GLN A CA 1
ATOM 625 C C . GLN A 1 81 ? -4.969 8.055 10.164 1 96.38 81 GLN A C 1
ATOM 627 O O . GLN A 1 81 ? -4.203 7.223 10.656 1 96.38 81 GLN A O 1
ATOM 632 N N . THR A 1 82 ? -4.605 8.969 9.281 1 96.75 82 THR A N 1
ATOM 633 C CA . THR A 1 82 ? -3.199 9.141 8.938 1 96.75 82 THR A CA 1
ATOM 634 C C . THR A 1 82 ? -2.377 9.492 10.172 1 96.75 82 THR A C 1
ATOM 636 O O . THR A 1 82 ? -1.332 8.891 10.422 1 96.75 82 THR A O 1
ATOM 639 N N . ALA A 1 83 ? -2.896 10.422 10.938 1 95.19 83 ALA A N 1
ATOM 640 C CA . ALA A 1 83 ? -2.217 10.852 12.156 1 95.19 83 ALA A CA 1
ATOM 641 C C . ALA A 1 83 ? -2.057 9.695 13.133 1 95.19 83 ALA A C 1
ATOM 643 O O . ALA A 1 83 ? -0.993 9.516 13.734 1 95.19 83 ALA A O 1
ATOM 644 N N . ALA A 1 84 ? -3.086 8.945 13.289 1 93.19 84 ALA A N 1
ATOM 645 C CA . ALA A 1 84 ? -3.051 7.805 14.203 1 93.19 84 ALA A CA 1
ATOM 646 C C . ALA A 1 84 ? -2.002 6.785 13.766 1 93.19 84 ALA A C 1
ATOM 648 O O . ALA A 1 84 ? -1.262 6.254 14.602 1 93.19 84 ALA A O 1
ATOM 649 N N . ALA A 1 85 ? -1.965 6.484 12.5 1 93.56 85 ALA A N 1
ATOM 650 C CA . ALA A 1 85 ? -0.997 5.527 11.969 1 93.56 85 ALA A CA 1
ATOM 651 C C . ALA A 1 85 ? 0.432 6.023 12.172 1 93.56 85 ALA A C 1
ATOM 653 O O . ALA A 1 85 ? 1.322 5.242 12.508 1 93.56 85 ALA A O 1
ATOM 654 N N . ILE A 1 86 ? 0.66 7.305 11.953 1 93.62 86 ILE A N 1
ATOM 655 C CA . ILE A 1 86 ? 1.974 7.91 12.133 1 93.62 86 ILE A CA 1
ATOM 656 C C . ILE A 1 86 ? 2.346 7.891 13.617 1 93.62 86 ILE A C 1
ATOM 658 O O . ILE A 1 86 ? 3.461 7.504 13.977 1 93.62 86 ILE A O 1
ATOM 662 N N . ALA A 1 87 ? 1.422 8.289 14.453 1 89.69 87 ALA A N 1
ATOM 663 C CA . ALA A 1 87 ? 1.67 8.383 15.891 1 89.69 87 ALA A CA 1
ATOM 664 C C . ALA A 1 87 ? 2.008 7.012 16.469 1 89.69 87 ALA A C 1
ATOM 666 O O . ALA A 1 87 ? 2.832 6.91 17.391 1 89.69 87 ALA A O 1
ATOM 667 N N . PHE A 1 88 ? 1.397 5.973 16.016 1 83.44 88 PHE A N 1
ATOM 668 C CA . PHE A 1 88 ? 1.599 4.613 16.5 1 83.44 88 PHE A CA 1
ATOM 669 C C . PHE A 1 88 ? 3.066 4.215 16.406 1 83.44 88 PHE A C 1
ATOM 671 O O . PHE A 1 88 ? 3.594 3.553 17.297 1 83.44 88 PHE A O 1
ATOM 678 N N . ILE A 1 89 ? 3.754 4.625 15.43 1 76.81 89 ILE A N 1
ATOM 679 C CA . ILE A 1 89 ? 5.129 4.203 15.18 1 76.81 89 ILE A CA 1
ATOM 680 C C . ILE A 1 89 ? 6.094 5.266 15.695 1 76.81 89 ILE A C 1
ATOM 682 O O . ILE A 1 89 ? 7.137 4.938 16.266 1 76.81 89 ILE A O 1
ATOM 686 N N . ALA A 1 90 ? 5.777 6.531 15.43 1 67.5 90 ALA A N 1
ATOM 687 C CA . ALA A 1 90 ? 6.699 7.637 15.672 1 67.5 90 ALA A CA 1
ATOM 688 C C . ALA A 1 90 ? 6.918 7.844 17.172 1 67.5 90 ALA A C 1
ATOM 690 O O . ALA A 1 90 ? 7.984 8.312 17.594 1 67.5 90 ALA A O 1
ATOM 691 N N . THR A 1 91 ? 5.961 7.625 17.984 1 62.56 91 THR A N 1
ATOM 692 C CA . THR A 1 91 ? 6.121 7.891 19.406 1 62.56 91 THR A CA 1
ATOM 693 C C . THR A 1 91 ? 6.586 6.641 20.141 1 62.56 91 THR A C 1
ATOM 695 O O . THR A 1 91 ? 6.73 6.652 21.359 1 62.56 91 THR A O 1
ATOM 698 N N . GLY A 1 92 ? 7.465 5.578 19.344 1 56.12 92 GLY A N 1
ATOM 699 C CA . GLY A 1 92 ? 8.047 4.379 19.938 1 56.12 92 GLY A CA 1
ATOM 700 C C . GLY A 1 92 ? 7.004 3.393 20.422 1 56.12 92 GLY A C 1
ATOM 701 O O . GLY A 1 92 ? 7.266 2.617 21.344 1 56.12 92 GLY A O 1
ATOM 702 N N . GLY A 1 93 ? 5.957 3.154 19.656 1 49.69 93 GLY A N 1
ATOM 703 C CA . GLY A 1 93 ? 4.977 2.256 20.234 1 49.69 93 GLY A CA 1
ATOM 704 C C . GLY A 1 93 ? 4.707 2.549 21.703 1 49.69 93 GLY A C 1
ATOM 705 O O . GLY A 1 93 ? 4.074 1.747 22.391 1 49.69 93 GLY A O 1
ATOM 706 N N . ILE A 1 94 ? 5.738 3.182 22.281 1 37.28 94 ILE A N 1
ATOM 707 C CA . ILE A 1 94 ? 5.656 3.484 23.703 1 37.28 94 ILE A CA 1
ATOM 708 C C . ILE A 1 94 ? 4.305 4.133 24.016 1 37.28 94 ILE A C 1
ATOM 710 O O . ILE A 1 94 ? 4.113 5.324 23.766 1 37.28 94 ILE A O 1
ATOM 714 N N . LEU A 1 95 ? 3.303 3.604 23.438 1 40.28 95 LEU A N 1
ATOM 715 C CA . LEU A 1 95 ? 2.234 3.857 24.391 1 40.28 95 LEU A CA 1
ATOM 716 C C . LEU A 1 95 ? 2.77 3.836 25.828 1 40.28 95 LEU A C 1
ATOM 718 O O . LEU A 1 95 ? 3.137 2.775 26.328 1 40.28 95 LEU A O 1
ATOM 722 N N . ILE A 1 96 ? 3.766 4.652 26.062 1 34.81 96 ILE A N 1
ATOM 723 C CA . ILE A 1 96 ? 4.094 4.652 27.484 1 34.81 96 ILE A CA 1
ATOM 724 C C . ILE A 1 96 ? 2.852 4.309 28.297 1 34.81 96 ILE A C 1
ATOM 726 O O . ILE A 1 96 ? 1.738 4.707 27.938 1 34.81 96 ILE A O 1
ATOM 730 N N . ALA A 1 97 ? 2.979 3.344 29.125 1 37.28 97 ALA A N 1
ATOM 731 C CA . ALA A 1 97 ? 1.989 2.895 30.109 1 37.28 97 ALA A CA 1
ATOM 732 C C . ALA A 1 97 ? 0.883 3.932 30.281 1 37.28 97 ALA A C 1
ATOM 734 O O . ALA A 1 97 ? -0.298 3.584 30.344 1 37.28 97 ALA A O 1
ATOM 735 N N . GLY A 1 98 ? 1.146 5.027 31.047 1 38.75 98 GLY A N 1
ATOM 736 C CA . GLY A 1 98 ? 0.099 5.941 31.469 1 38.75 98 GLY A CA 1
ATOM 737 C C . GLY A 1 98 ? -0.57 6.66 30.312 1 38.75 98 GLY A C 1
ATOM 738 O O . GLY A 1 98 ? -1.8 6.711 30.234 1 38.75 98 GLY A O 1
ATOM 739 N N . ASP A 1 99 ? 0.163 7.801 29.625 1 43.62 99 ASP A N 1
ATOM 740 C CA . ASP A 1 99 ? -0.475 8.773 28.734 1 43.62 99 ASP A CA 1
ATOM 741 C C . ASP A 1 99 ? -0.646 8.203 27.328 1 43.62 99 ASP A C 1
ATOM 743 O O . ASP A 1 99 ? 0.336 7.836 26.688 1 43.62 99 ASP A O 1
ATOM 747 N N . LYS A 1 100 ? -1.574 7.395 26.953 1 46.66 100 LYS A N 1
ATOM 748 C CA . LYS A 1 100 ? -2.174 6.953 25.703 1 46.66 100 LYS A CA 1
ATOM 749 C C . LYS A 1 100 ? -1.815 7.902 24.562 1 46.66 100 LYS A C 1
ATOM 751 O O . LYS A 1 100 ? -1.868 9.125 24.719 1 46.66 100 LYS A O 1
ATOM 756 N N . SER A 1 101 ? -0.885 7.684 23.703 1 53.16 101 SER A N 1
ATOM 757 C CA . SER A 1 101 ? -0.459 8.445 22.531 1 53.16 101 SER A CA 1
ATOM 758 C C . SER A 1 101 ? -1.643 9.125 21.859 1 53.16 101 SER A C 1
ATOM 760 O O . SER A 1 101 ? -2.287 8.531 20.984 1 53.16 101 SER A O 1
ATOM 762 N N . PHE A 1 102 ? -2.287 9.984 22.516 1 63.88 102 PHE A N 1
ATOM 763 C CA . PHE A 1 102 ? -3.449 10.727 22.047 1 63.88 102 PHE A CA 1
ATOM 764 C C . PHE A 1 102 ? -3.045 11.734 20.969 1 63.88 102 PHE A C 1
ATOM 766 O O . PHE A 1 102 ? -1.976 12.344 21.062 1 63.88 102 PHE A O 1
ATOM 773 N N . ILE A 1 103 ? -3.566 11.508 19.719 1 86.12 103 ILE A N 1
ATOM 774 C CA . ILE A 1 103 ? -3.561 12.57 18.734 1 86.12 103 ILE A CA 1
ATOM 775 C C . ILE A 1 103 ? -4.566 13.648 19.125 1 86.12 103 ILE A C 1
ATOM 777 O O . ILE A 1 103 ? -5.613 13.352 19.703 1 86.12 103 ILE A O 1
ATOM 781 N N . THR A 1 104 ? -4.137 14.836 19.062 1 86.81 104 THR A N 1
ATOM 782 C CA . THR A 1 104 ? -5.059 15.945 19.281 1 86.81 104 THR A CA 1
ATOM 783 C C . THR A 1 104 ? -5.711 16.359 17.969 1 86.81 104 THR A C 1
ATOM 785 O O . THR A 1 104 ? -5.023 16.625 16.969 1 86.81 104 THR A O 1
ATOM 788 N N . ILE A 1 105 ? -7.004 16.328 17.969 1 89.44 105 ILE A N 1
ATOM 789 C CA . ILE A 1 105 ? -7.734 16.844 16.828 1 89.44 105 ILE A CA 1
ATOM 790 C C . ILE A 1 105 ? -8.008 18.344 17.016 1 89.44 105 ILE A C 1
ATOM 792 O O . ILE A 1 105 ? -8.57 18.75 18.031 1 89.44 105 ILE A O 1
ATOM 796 N N . ASP A 1 106 ? -7.57 19.125 16.141 1 87 106 ASP A N 1
ATOM 797 C CA . ASP A 1 106 ? -7.906 20.547 16.094 1 87 106 ASP A CA 1
ATOM 798 C C . ASP A 1 106 ? -8.859 20.844 14.93 1 87 106 ASP A C 1
ATOM 800 O O . ASP A 1 106 ? -8.445 20.859 13.773 1 87 106 ASP A O 1
ATOM 804 N N . GLU A 1 107 ? -10.039 21.125 15.195 1 85.12 107 GLU A N 1
ATOM 805 C CA . GLU A 1 107 ? -11.078 21.281 14.18 1 85.12 107 GLU A CA 1
ATOM 806 C C . GLU A 1 107 ? -10.859 22.531 13.344 1 85.12 107 GLU A C 1
ATOM 808 O O . GLU A 1 107 ? -11.406 22.672 12.25 1 85.12 107 GLU A O 1
ATOM 813 N N . THR A 1 108 ? -10.117 23.453 13.875 1 81.81 108 THR A N 1
ATOM 814 C CA . THR A 1 108 ? -9.875 24.703 13.156 1 81.81 108 THR A CA 1
ATOM 815 C C . THR A 1 108 ? -8.906 24.484 12 1 81.81 108 THR A C 1
ATOM 817 O O . THR A 1 108 ? -8.773 25.328 11.125 1 81.81 108 THR A O 1
ATOM 820 N N . LEU A 1 109 ? -8.312 23.312 11.906 1 86.44 109 LEU A N 1
ATOM 821 C CA . LEU A 1 109 ? -7.328 23.031 10.875 1 86.44 109 LEU A CA 1
ATOM 822 C C . LEU A 1 109 ? -7.973 22.312 9.688 1 86.44 109 LEU A C 1
ATOM 824 O O . LEU A 1 109 ? -7.273 21.828 8.797 1 86.44 109 LEU A O 1
ATOM 828 N N . TYR A 1 110 ? -9.258 22.25 9.648 1 87.25 110 TYR A N 1
ATOM 829 C CA . TYR A 1 110 ? -9.938 21.562 8.562 1 87.25 110 TYR A CA 1
ATOM 830 C C . TYR A 1 110 ? -9.586 22.172 7.215 1 87.25 110 TYR A C 1
ATOM 832 O O . TYR A 1 110 ? -9.273 23.359 7.125 1 87.25 110 TYR A O 1
ATOM 840 N N . ASP A 1 111 ? -9.602 21.328 6.242 1 83.5 111 ASP A N 1
ATOM 841 C CA . ASP A 1 111 ? -9.328 21.781 4.875 1 83.5 111 ASP A CA 1
ATOM 842 C C . ASP A 1 111 ? -10.516 22.547 4.305 1 83.5 111 ASP A C 1
ATOM 844 O O . ASP A 1 111 ? -11.586 21.984 4.094 1 83.5 111 ASP A O 1
ATOM 848 N N . PHE A 1 112 ? -10.367 23.75 4.043 1 75.12 112 PHE A N 1
ATOM 849 C CA . PHE A 1 112 ? -11.422 24.672 3.67 1 75.12 112 PHE A CA 1
ATOM 850 C C . PHE A 1 112 ? -11.977 24.344 2.291 1 75.12 112 PHE A C 1
ATOM 852 O O . PHE A 1 112 ? -13.047 24.828 1.911 1 75.12 112 PHE A O 1
ATOM 859 N N . SER A 1 113 ? -11.242 23.453 1.539 1 71.25 113 SER A N 1
ATOM 860 C CA . SER A 1 113 ? -11.742 23.062 0.23 1 71.25 113 SER A CA 1
ATOM 861 C C . SER A 1 113 ? -12.922 22.094 0.36 1 71.25 113 SER A C 1
ATOM 863 O O . SER A 1 113 ? -13.672 21.891 -0.597 1 71.25 113 SER A O 1
ATOM 865 N N . HIS A 1 114 ? -13.148 21.422 1.431 1 71.38 114 HIS A N 1
ATOM 866 C CA . HIS A 1 114 ? -14.148 20.391 1.63 1 71.38 114 HIS A CA 1
ATOM 867 C C . HIS A 1 114 ? -15.477 20.984 2.086 1 71.38 114 HIS A C 1
ATOM 869 O O . HIS A 1 114 ? -16.531 20.359 1.91 1 71.38 114 HIS A O 1
ATOM 875 N N . GLY A 1 115 ? -15.695 22.172 2.113 1 63.5 115 GLY A N 1
ATOM 876 C CA . GLY A 1 115 ? -16.922 22.75 2.641 1 63.5 115 GLY A CA 1
ATOM 877 C C . GLY A 1 115 ? -17.312 22.172 3.99 1 63.5 115 GLY A C 1
ATOM 878 O O . GLY A 1 115 ? -16.469 21.625 4.703 1 63.5 115 GLY A O 1
ATOM 879 N N . LYS A 1 116 ? -18.656 22.203 4.379 1 64.56 116 LYS A N 1
ATOM 880 C CA . LYS A 1 116 ? -19.172 21.812 5.691 1 64.56 116 LYS A CA 1
ATOM 881 C C . LYS A 1 116 ? -19.219 20.297 5.824 1 64.56 116 LYS A C 1
ATOM 883 O O . LYS A 1 116 ? -19.844 19.609 5.008 1 64.56 116 LYS A O 1
ATOM 888 N N . ILE A 1 117 ? -18.422 19.703 6.598 1 80.38 117 ILE A N 1
ATOM 889 C CA . ILE A 1 117 ? -18.344 18.281 6.898 1 80.38 117 ILE A CA 1
ATOM 890 C C . ILE A 1 117 ? -18.734 18.031 8.352 1 80.38 117 ILE A C 1
ATOM 892 O O . ILE A 1 117 ? -18.422 18.844 9.227 1 80.38 117 ILE A O 1
ATOM 896 N N . ASN A 1 118 ? -19.688 17.156 8.57 1 85.56 118 ASN A N 1
ATOM 897 C CA . ASN A 1 118 ? -19.891 16.641 9.922 1 85.56 118 ASN A CA 1
ATOM 898 C C . ASN A 1 118 ? -18.766 15.711 10.344 1 85.56 118 ASN A C 1
ATOM 900 O O . ASN A 1 118 ? -18.75 14.539 9.977 1 85.56 118 ASN A O 1
ATOM 904 N N . PHE A 1 119 ? -17.891 16.297 11.195 1 90.5 119 PHE A N 1
ATOM 905 C CA . PHE A 1 119 ? -16.719 15.516 11.586 1 90.5 119 PHE A CA 1
ATOM 906 C C . PHE A 1 119 ? -17.078 14.453 12.609 1 90.5 119 PHE A C 1
ATOM 908 O O . PHE A 1 119 ? -18.078 14.586 13.32 1 90.5 119 PHE A O 1
ATOM 915 N N . MET A 1 120 ? -16.281 13.477 12.672 1 92.44 120 MET A N 1
ATOM 916 C CA . MET A 1 120 ? -16.484 12.406 13.648 1 92.44 120 MET A CA 1
ATOM 917 C C . MET A 1 120 ? -16.141 12.891 15.055 1 92.44 120 MET A C 1
ATOM 919 O O . MET A 1 120 ? -15.18 13.633 15.25 1 92.44 120 MET A O 1
ATOM 923 N N . THR A 1 121 ? -16.938 12.383 15.969 1 90.38 121 THR A N 1
ATOM 924 C CA . THR A 1 121 ? -16.656 12.625 17.375 1 90.38 121 THR A CA 1
ATOM 925 C C . THR A 1 121 ? -15.539 11.695 17.859 1 90.38 121 THR A C 1
ATOM 927 O O . THR A 1 121 ? -15.188 10.734 17.188 1 90.38 121 THR A O 1
ATOM 930 N N . ALA A 1 122 ? -15.055 12.031 19.109 1 89.19 122 ALA A N 1
ATOM 931 C CA . ALA A 1 122 ? -14.047 11.172 19.719 1 89.19 122 ALA A CA 1
ATOM 932 C C . ALA A 1 122 ? -14.57 9.75 19.891 1 89.19 122 ALA A C 1
ATOM 934 O O . ALA A 1 122 ? -13.844 8.781 19.656 1 89.19 122 ALA A O 1
ATOM 935 N N . MET A 1 123 ? -15.789 9.602 20.234 1 90.62 123 MET A N 1
ATOM 936 C CA . MET A 1 123 ? -16.406 8.289 20.453 1 90.62 123 MET A CA 1
ATOM 937 C C . MET A 1 123 ? -16.5 7.516 19.141 1 90.62 123 MET A C 1
ATOM 939 O O . MET A 1 123 ? -16.234 6.312 19.094 1 90.62 123 MET A O 1
ATOM 943 N N . GLU A 1 124 ? -16.844 8.188 18.109 1 93.06 124 GLU A N 1
ATOM 944 C CA . GLU A 1 124 ? -16.906 7.547 16.797 1 93.06 124 GLU A CA 1
ATOM 945 C C . GLU A 1 124 ? -15.531 7.117 16.312 1 93.06 124 GLU A C 1
ATOM 947 O O . GLU A 1 124 ? -15.375 6.039 15.742 1 93.06 124 GLU A O 1
ATOM 952 N N . LEU A 1 125 ? -14.562 7.965 16.531 1 92.38 125 LEU A N 1
ATOM 953 C CA . LEU A 1 125 ? -13.195 7.648 16.125 1 92.38 125 LEU A CA 1
ATOM 954 C C . LEU A 1 125 ? -12.672 6.449 16.906 1 92.38 125 LEU A C 1
ATOM 956 O O . LEU A 1 125 ? -11.898 5.648 16.375 1 92.38 125 LEU A O 1
ATOM 960 N N . MET A 1 126 ? -13.102 6.309 18.125 1 90.62 126 MET A N 1
ATOM 961 C CA . MET A 1 126 ? -12.68 5.184 18.953 1 90.62 126 MET A CA 1
ATOM 962 C C . MET A 1 126 ? -13.133 3.859 18.359 1 90.62 126 MET A C 1
ATOM 964 O O . MET A 1 126 ? -12.453 2.844 18.484 1 90.62 126 MET A O 1
ATOM 968 N N . LYS A 1 127 ? -14.234 3.871 17.672 1 91.94 127 LYS A N 1
ATOM 969 C CA . LYS A 1 127 ? -14.727 2.676 16.984 1 91.94 127 LYS A CA 1
ATOM 970 C C . LYS A 1 127 ? -13.758 2.242 15.883 1 91.94 127 LYS A C 1
ATOM 972 O O . LYS A 1 127 ? -13.82 1.106 15.406 1 91.94 127 LYS A O 1
ATOM 977 N N . LEU A 1 128 ? -12.938 3.109 15.438 1 91.12 128 LEU A N 1
ATOM 978 C CA . LEU A 1 128 ? -11.914 2.822 14.445 1 91.12 128 LEU A CA 1
ATOM 979 C C . LEU A 1 128 ? -10.547 2.656 15.102 1 91.12 128 LEU A C 1
ATOM 981 O O . LEU A 1 128 ? -9.523 2.723 14.422 1 91.12 128 LEU A O 1
ATOM 985 N N . ASP A 1 129 ? -10.539 2.57 16.422 1 86.5 129 ASP A N 1
ATOM 986 C CA . ASP A 1 129 ? -9.344 2.373 17.234 1 86.5 129 ASP A CA 1
ATOM 987 C C . ASP A 1 129 ? -8.445 3.609 17.203 1 86.5 129 ASP A C 1
ATOM 989 O O . ASP A 1 129 ? -7.219 3.492 17.172 1 86.5 129 ASP A O 1
ATOM 993 N N . ILE A 1 130 ? -9.117 4.746 17.078 1 87.88 130 ILE A N 1
ATOM 994 C CA . ILE A 1 130 ? -8.391 6.012 17.109 1 87.88 130 ILE A CA 1
ATOM 995 C C . ILE A 1 130 ? -8.758 6.777 18.375 1 87.88 130 ILE A C 1
ATOM 997 O O . ILE A 1 130 ? -9.906 7.188 18.562 1 87.88 130 ILE A O 1
ATOM 1001 N N . THR A 1 131 ? -7.805 6.949 19.203 1 81.44 131 THR A N 1
ATOM 1002 C CA . THR A 1 131 ? -8.016 7.703 20.422 1 81.44 131 THR A CA 1
ATOM 1003 C C . THR A 1 131 ? -7.5 9.133 20.281 1 81.44 131 THR A C 1
ATOM 1005 O O . THR A 1 131 ? -6.332 9.344 19.953 1 81.44 131 THR A O 1
ATOM 1008 N N . VAL A 1 132 ? -8.43 10.086 20.5 1 85 132 VAL A N 1
ATOM 1009 C CA . VAL A 1 132 ? -8.047 11.469 20.25 1 85 132 VAL A CA 1
ATOM 1010 C C . VAL A 1 132 ? -8.562 12.359 21.375 1 85 132 VAL A C 1
ATOM 1012 O O . VAL A 1 132 ? -9.477 11.984 22.109 1 85 132 VAL A O 1
ATOM 1015 N N . LYS A 1 133 ? -7.891 13.477 21.547 1 82.06 133 LYS A N 1
ATOM 1016 C CA . LYS A 1 133 ? -8.414 14.641 22.25 1 82.06 133 LYS A CA 1
ATOM 1017 C C . LYS A 1 133 ? -8.883 15.711 21.25 1 82.06 133 LYS A C 1
ATOM 1019 O O . LYS A 1 133 ? -8.148 16.062 20.328 1 82.06 133 LYS A O 1
ATOM 1024 N N . VAL A 1 134 ? -10.18 16.078 21.359 1 77.88 134 VAL A N 1
ATOM 1025 C CA . VAL A 1 134 ? -10.688 17.078 20.422 1 77.88 134 VAL A CA 1
ATOM 1026 C C . VAL A 1 134 ? -10.516 18.484 21.031 1 77.88 134 VAL A C 1
ATOM 1028 O O . VAL A 1 134 ? -10.93 18.734 22.156 1 77.88 134 VAL A O 1
ATOM 1031 N N . SER A 1 135 ? -9.891 19.266 20.312 1 69.38 135 SER A N 1
ATOM 1032 C CA . SER A 1 135 ? -9.688 20.641 20.734 1 69.38 135 SER A CA 1
ATOM 1033 C C . SER A 1 135 ? -10.281 21.625 19.719 1 69.38 135 SER A C 1
ATOM 1035 O O . SER A 1 135 ? -10.312 21.344 18.531 1 69.38 135 SER A O 1
ATOM 1037 N N . ASN A 1 136 ? -10.852 22.797 20.094 1 64 136 ASN A N 1
ATOM 1038 C CA . ASN A 1 136 ? -11.297 23.969 19.344 1 64 136 ASN A CA 1
ATOM 1039 C C . ASN A 1 136 ? -12.43 23.609 18.391 1 64 136 ASN A C 1
ATOM 1041 O O . ASN A 1 136 ? -12.281 23.719 17.172 1 64 136 ASN A O 1
ATOM 1045 N N . PRO A 1 137 ? -13.562 23.109 18.844 1 59.47 137 PRO A N 1
ATOM 1046 C CA . PRO A 1 137 ? -14.68 22.781 17.969 1 59.47 137 PRO A CA 1
ATOM 1047 C C . PRO A 1 137 ? -15.164 23.984 17.156 1 59.47 137 PRO A C 1
ATOM 1049 O O . PRO A 1 137 ? -15.117 25.109 17.625 1 59.47 137 PRO A O 1
ATOM 1052 N N . ILE A 1 138 ? -15.164 23.812 15.656 1 58.72 138 ILE A N 1
ATOM 1053 C CA . ILE A 1 138 ? -15.602 24.906 14.781 1 58.72 138 ILE A CA 1
ATOM 1054 C C . ILE A 1 138 ? -17.078 25.219 15.047 1 58.72 138 ILE A C 1
ATOM 1056 O O . ILE A 1 138 ? -17.922 24.328 14.984 1 58.72 138 ILE A O 1
ATOM 1060 N N . ARG A 1 139 ? -17.453 26.391 15.578 1 50.56 139 ARG A N 1
ATOM 1061 C CA . ARG A 1 139 ? -18.828 26.797 15.867 1 50.56 139 ARG A CA 1
ATOM 1062 C C . ARG A 1 139 ? -19.5 27.359 14.625 1 50.56 139 ARG A C 1
ATOM 1064 O O . ARG A 1 139 ? -20.734 27.422 14.555 1 50.56 139 ARG A O 1
ATOM 1071 N N . SER A 1 140 ? -18.812 28.156 13.625 1 51.53 140 SER A N 1
ATOM 1072 C CA . SER A 1 140 ? -19.578 28.859 12.586 1 51.53 140 SER A CA 1
ATOM 1073 C C . SER A 1 140 ? -18.953 28.641 11.211 1 51.53 140 SER A C 1
ATOM 1075 O O . SER A 1 140 ? -17.75 28.391 11.102 1 51.53 140 SER A O 1
ATOM 1077 N N . LYS A 1 141 ? -19.828 28.359 10.031 1 50.72 141 LYS A N 1
ATOM 1078 C CA . LYS A 1 141 ? -19.562 28.219 8.602 1 50.72 141 LYS A CA 1
ATOM 1079 C C . LYS A 1 141 ? -18.875 29.469 8.055 1 50.72 141 LYS A C 1
ATOM 1081 O O . LYS A 1 141 ? -19.438 30.562 8.078 1 50.72 141 LYS A O 1
ATOM 1086 N N . GLU A 1 142 ? -17.578 29.562 8.016 1 54.56 142 GLU A N 1
ATOM 1087 C CA . GLU A 1 142 ? -16.953 30.797 7.52 1 54.56 142 GLU A CA 1
ATOM 1088 C C . GLU A 1 142 ? -16.531 30.641 6.059 1 54.56 142 GLU A C 1
ATOM 1090 O O . GLU A 1 142 ? -16.391 29.516 5.559 1 54.56 142 GLU A O 1
ATOM 1095 N N . SER A 1 143 ? -16.547 31.719 5.188 1 52.66 143 SER A N 1
ATOM 1096 C CA . SER A 1 143 ? -16.094 31.844 3.803 1 52.66 143 SER A CA 1
ATOM 1097 C C . SER A 1 143 ? -14.641 31.422 3.643 1 52.66 143 SER A C 1
ATOM 1099 O O . SER A 1 143 ? -13.883 31.422 4.613 1 52.66 143 SER A O 1
ATOM 1101 N N . THR A 1 144 ? -14.234 30.938 2.355 1 54.06 144 THR A N 1
ATOM 1102 C CA . THR A 1 144 ? -12.922 30.406 2.012 1 54.06 144 THR A CA 1
ATOM 1103 C C . THR A 1 144 ? -11.812 31.344 2.48 1 54.06 144 THR A C 1
ATOM 1105 O O . THR A 1 144 ? -10.812 30.891 3.049 1 54.06 144 THR A O 1
ATOM 1108 N N . ASP A 1 145 ? -11.812 32.688 1.937 1 54.12 145 ASP A N 1
ATOM 1109 C CA . ASP A 1 145 ? -10.773 33.656 2.297 1 54.12 145 ASP A CA 1
ATOM 1110 C C . ASP A 1 145 ? -10.633 33.781 3.814 1 54.12 145 ASP A C 1
ATOM 1112 O O . ASP A 1 145 ? -9.516 33.844 4.336 1 54.12 145 ASP A O 1
ATOM 1116 N N . THR A 1 146 ? -11.695 33.656 4.434 1 59.28 146 THR A N 1
ATOM 1117 C CA . THR A 1 146 ? -11.734 33.719 5.887 1 59.28 146 THR A CA 1
ATOM 1118 C C . THR A 1 146 ? -11.188 32.438 6.508 1 59.28 146 THR A C 1
ATOM 1120 O O . THR A 1 146 ? -10.602 32.469 7.594 1 59.28 146 THR A O 1
ATOM 1123 N N . SER A 1 147 ? -11.023 31.547 5.566 1 65.44 147 SER A N 1
ATOM 1124 C CA . SER A 1 147 ? -10.625 30.234 6.098 1 65.44 147 SER A CA 1
ATOM 1125 C C . SER A 1 147 ? -9.109 30.141 6.23 1 65.44 147 SER A C 1
ATOM 1127 O O . SER A 1 147 ? -8.602 29.609 7.219 1 65.44 147 SER A O 1
ATOM 1129 N N . ILE A 1 148 ? -8.445 30.703 5.238 1 67 148 ILE A N 1
ATOM 1130 C CA . ILE A 1 148 ? -6.988 30.656 5.297 1 67 148 ILE A CA 1
ATOM 1131 C C . ILE A 1 148 ? -6.496 31.453 6.5 1 67 148 ILE A C 1
ATOM 1133 O O . ILE A 1 148 ? -5.621 31 7.238 1 67 148 ILE A O 1
ATOM 1137 N N . VAL A 1 149 ? -7.074 32.625 6.605 1 69.88 149 VAL A N 1
ATOM 1138 C CA . VAL A 1 149 ? -6.695 33.5 7.711 1 69.88 149 VAL A CA 1
ATOM 1139 C C . VAL A 1 149 ? -6.98 32.812 9.039 1 69.88 149 VAL A C 1
ATOM 1141 O O . VAL A 1 149 ? -6.172 32.875 9.969 1 69.88 149 VAL A O 1
ATOM 1144 N N . ARG A 1 150 ? -7.965 32.156 9.055 1 71.19 150 ARG A N 1
ATOM 1145 C CA . ARG A 1 150 ? -8.336 31.422 10.266 1 71.19 150 ARG A CA 1
ATOM 1146 C C . ARG A 1 150 ? -7.34 30.312 10.555 1 71.19 150 ARG A C 1
ATOM 1148 O O . ARG A 1 150 ? -6.871 30.172 11.688 1 71.19 150 ARG A O 1
ATOM 1155 N N . VAL A 1 151 ? -7.09 29.578 9.531 1 72.75 151 VAL A N 1
ATOM 1156 C CA . VAL A 1 151 ? -6.191 28.453 9.719 1 72.75 151 VAL A CA 1
ATOM 1157 C C . VAL A 1 151 ? -4.824 28.938 10.188 1 72.75 151 VAL A C 1
ATOM 1159 O O . VAL A 1 151 ? -4.227 28.359 11.094 1 72.75 151 VAL A O 1
ATOM 1162 N N . LEU A 1 152 ? -4.461 30.016 9.633 1 75.06 152 LEU A N 1
ATOM 1163 C CA . LEU A 1 152 ? -3.154 30.562 9.984 1 75.06 152 LEU A CA 1
ATOM 1164 C C . LEU A 1 152 ? -3.15 31.078 11.422 1 75.06 152 LEU A C 1
ATOM 1166 O O . LEU A 1 152 ? -2.174 30.891 12.148 1 75.06 152 LEU A O 1
ATOM 1170 N N . GLY A 1 153 ? -4.25 31.797 11.75 1 74.25 153 GLY A N 1
ATOM 1171 C CA . GLY A 1 153 ? -4.395 32.25 13.117 1 74.25 153 GLY A CA 1
ATOM 1172 C C . GLY A 1 153 ? -4.438 31.125 14.125 1 74.25 153 GLY A C 1
ATOM 1173 O O . GLY A 1 153 ? -3.799 31.203 15.18 1 74.25 153 GLY A O 1
ATOM 1174 N N . GLU A 1 154 ? -5.102 30.109 13.766 1 75.69 154 GLU A N 1
ATOM 1175 C CA . GLU A 1 154 ? -5.234 28.953 14.648 1 75.69 154 GLU A CA 1
ATOM 1176 C C . GLU A 1 154 ? -3.92 28.188 14.742 1 75.69 154 GLU A C 1
ATOM 1178 O O . GLU A 1 154 ? -3.572 27.672 15.812 1 75.69 154 GLU A O 1
ATOM 1183 N N . PHE A 1 155 ? -3.279 28.141 13.648 1 76.88 155 PHE A N 1
ATOM 1184 C CA . PHE A 1 155 ? -1.986 27.469 13.641 1 76.88 155 PHE A CA 1
ATOM 1185 C C . PHE A 1 155 ? -0.998 28.188 14.555 1 76.88 155 PHE A C 1
ATOM 1187 O O . PHE A 1 155 ? -0.177 27.547 15.219 1 76.88 155 PHE A O 1
ATOM 1194 N N . GLU A 1 156 ? -1.108 29.453 14.609 1 78.44 156 GLU A N 1
ATOM 1195 C CA . GLU A 1 156 ? -0.271 30.219 15.531 1 78.44 156 GLU A CA 1
ATOM 1196 C C . GLU A 1 156 ? -0.549 29.828 16.984 1 78.44 156 GLU A C 1
ATOM 1198 O O . GLU A 1 156 ? 0.376 29.719 17.797 1 78.44 156 GLU A O 1
ATOM 1203 N N . LYS A 1 157 ? -1.771 29.641 17.25 1 78.25 157 LYS A N 1
ATOM 1204 C CA . LYS A 1 157 ? -2.148 29.219 18.594 1 78.25 157 LYS A CA 1
ATOM 1205 C C . LYS A 1 157 ? -1.587 27.828 18.922 1 78.25 157 LYS A C 1
ATOM 1207 O O . LYS A 1 157 ? -1.115 27.594 20.031 1 78.25 157 LYS A O 1
ATOM 1212 N N . VAL A 1 158 ? -1.679 26.984 17.953 1 74.88 158 VAL A N 1
ATOM 1213 C CA . VAL A 1 158 ? -1.146 25.641 18.094 1 74.88 158 VAL A CA 1
ATOM 1214 C C . VAL A 1 158 ? 0.35 25.703 18.406 1 74.88 158 VAL A C 1
ATOM 1216 O O . VAL A 1 158 ? 0.845 24.984 19.266 1 74.88 158 VAL A O 1
ATOM 1219 N N . GLN A 1 159 ? 1.016 26.578 17.688 1 75.06 159 GLN A N 1
ATOM 1220 C CA . GLN A 1 159 ? 2.455 26.719 17.875 1 75.06 159 GLN A CA 1
ATOM 1221 C C . GLN A 1 159 ? 2.783 27.156 19.297 1 75.06 159 GLN A C 1
ATOM 1223 O O . GLN A 1 159 ? 3.805 26.75 19.859 1 75.06 159 GLN A O 1
ATOM 1228 N N . HIS A 1 160 ? 1.899 27.922 19.812 1 77.81 160 HIS A N 1
ATOM 1229 C CA . HIS A 1 160 ? 2.131 28.438 21.156 1 77.81 160 HIS A CA 1
ATOM 1230 C C . HIS A 1 160 ? 1.782 27.406 22.219 1 77.81 160 HIS A C 1
ATOM 1232 O O . HIS A 1 160 ? 2.373 27.406 23.312 1 77.81 160 HIS A O 1
ATOM 1238 N N . GLN A 1 161 ? 0.843 26.625 21.938 1 75.44 161 GLN A N 1
ATOM 1239 C CA . GLN A 1 161 ? 0.34 25.641 22.906 1 75.44 161 GLN A CA 1
ATOM 1240 C C . GLN A 1 161 ? 1.303 24.469 23.047 1 75.44 161 GLN A C 1
ATOM 1242 O O . GLN A 1 161 ? 1.395 23.875 24.125 1 75.44 161 GLN A O 1
ATOM 1247 N N . PHE A 1 162 ? 1.938 24.172 21.984 1 72.38 162 PHE A N 1
ATOM 1248 C CA . PHE A 1 162 ? 2.779 22.984 22.016 1 72.38 162 PHE A CA 1
ATOM 1249 C C . PHE A 1 162 ? 4.254 23.359 22.016 1 72.38 162 PHE A C 1
ATOM 1251 O O . PHE A 1 162 ? 4.676 24.234 21.25 1 72.38 162 PHE A O 1
ATOM 1258 N N . LYS A 1 163 ? 4.879 22.828 23.109 1 76.44 163 LYS A N 1
ATOM 1259 C CA . LYS A 1 163 ? 6.328 22.953 23.188 1 76.44 163 LYS A CA 1
ATOM 1260 C C . LYS A 1 163 ? 7.031 21.75 22.578 1 76.44 163 LYS A C 1
ATOM 1262 O O . LYS A 1 163 ? 6.488 20.641 22.594 1 76.44 163 LYS A O 1
ATOM 1267 N N . GLY A 1 164 ? 8.023 21.953 21.797 1 83.44 164 GLY A N 1
ATOM 1268 C CA . GLY A 1 164 ? 8.805 20.859 21.25 1 83.44 164 GLY A CA 1
ATOM 1269 C C . GLY A 1 164 ? 8.508 20.594 19.781 1 83.44 164 GLY A C 1
ATOM 1270 O O . GLY A 1 164 ? 8.008 21.484 19.078 1 83.44 164 GLY A O 1
ATOM 1271 N N . ASN A 1 165 ? 8.875 19.438 19.312 1 89.12 165 ASN A N 1
ATOM 1272 C CA . ASN A 1 165 ? 8.727 19.062 17.906 1 89.12 165 ASN A CA 1
ATOM 1273 C C . ASN A 1 165 ? 7.348 18.469 17.641 1 8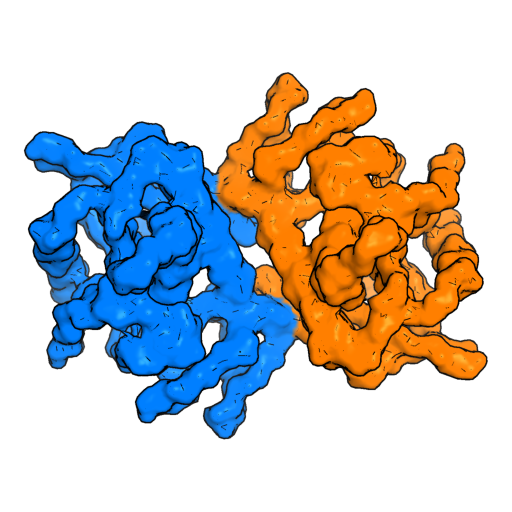9.12 165 ASN A C 1
ATOM 1275 O O . ASN A 1 165 ? 6.953 17.484 18.266 1 89.12 165 ASN A O 1
ATOM 1279 N N . LEU A 1 166 ? 6.648 19.078 16.75 1 90 166 LEU A N 1
ATOM 1280 C CA . LEU A 1 166 ? 5.242 18.781 16.5 1 90 166 LEU A CA 1
ATOM 1281 C C . LEU A 1 166 ? 5.047 18.219 15.094 1 90 166 LEU A C 1
ATOM 1283 O O . LEU A 1 166 ? 5.645 18.703 14.133 1 90 166 LEU A O 1
ATOM 1287 N N . ILE A 1 167 ? 4.238 17.172 15.008 1 92.5 167 ILE A N 1
ATOM 1288 C CA . ILE A 1 167 ? 3.758 16.688 13.719 1 92.5 167 ILE A CA 1
ATOM 1289 C C . ILE A 1 167 ? 2.34 17.203 13.477 1 92.5 167 ILE A C 1
ATOM 1291 O O . ILE A 1 167 ? 1.453 17 14.312 1 92.5 167 ILE A O 1
ATOM 1295 N N . VAL A 1 168 ? 2.15 17.875 12.391 1 92.81 168 VAL A N 1
ATOM 1296 C CA . VAL A 1 168 ? 0.843 18.406 12.023 1 92.81 168 VAL A CA 1
ATOM 1297 C C . VAL A 1 168 ? 0.332 17.703 10.773 1 92.81 168 VAL A C 1
ATOM 1299 O O . VAL A 1 168 ? 0.991 17.719 9.727 1 92.81 168 VAL A O 1
ATOM 1302 N N . VAL A 1 169 ? -0.835 17.078 10.844 1 95.88 169 VAL A N 1
ATOM 1303 C CA . VAL A 1 169 ? -1.435 16.359 9.727 1 95.88 169 VAL A CA 1
ATOM 1304 C C . VAL A 1 169 ? -2.688 17.094 9.25 1 95.88 169 VAL A C 1
ATOM 1306 O O . VAL A 1 169 ? -3.662 17.219 9.992 1 95.88 169 VAL A O 1
ATOM 1309 N N . VAL A 1 170 ? -2.672 17.547 8.023 1 94.38 170 VAL A N 1
ATOM 1310 C CA . VAL A 1 170 ? -3.768 18.359 7.504 1 94.38 170 VAL A CA 1
ATOM 1311 C C . VAL A 1 170 ? -4.043 17.984 6.051 1 94.38 170 VAL A C 1
ATOM 1313 O O . VAL A 1 170 ? -3.297 17.203 5.453 1 94.38 170 VAL A O 1
ATOM 1316 N N . GLY A 1 171 ? -5.129 18.422 5.512 1 93.25 171 GLY A N 1
ATOM 1317 C CA . GLY A 1 171 ? -5.41 18.266 4.094 1 93.25 171 GLY A CA 1
ATOM 1318 C C . GLY A 1 171 ? -4.488 19.062 3.201 1 93.25 171 GLY A C 1
ATOM 1319 O O . GLY A 1 171 ? -3.742 19.922 3.684 1 93.25 171 GLY A O 1
ATOM 1320 N N . PRO A 1 172 ? -4.609 18.859 1.891 1 92.12 172 PRO A N 1
ATOM 1321 C CA . PRO A 1 172 ? -3.635 19.453 0.966 1 92.12 172 PRO A CA 1
ATOM 1322 C C . PRO A 1 172 ? -3.721 20.969 0.911 1 92.12 172 PRO A C 1
ATOM 1324 O O . PRO A 1 172 ? -2.691 21.656 0.815 1 92.12 172 PRO A O 1
ATOM 1327 N N . SER A 1 173 ? -4.914 21.516 0.895 1 88.88 173 SER A N 1
ATOM 1328 C CA . SER A 1 173 ? -5.051 22.969 0.803 1 88.88 173 SER A CA 1
ATOM 1329 C C . SER A 1 173 ? -4.531 23.656 2.062 1 88.88 173 SER A C 1
ATOM 1331 O O . SER A 1 173 ? -3.863 24.688 1.983 1 88.88 173 SER A O 1
ATOM 1333 N N . THR A 1 174 ? -4.898 23.141 3.176 1 90 174 THR A N 1
ATOM 1334 C CA . THR A 1 174 ? -4.414 23.672 4.441 1 90 174 THR A CA 1
ATOM 1335 C C . THR A 1 174 ? -2.898 23.531 4.543 1 90 174 THR A C 1
ATOM 1337 O O . THR A 1 174 ? -2.215 24.438 5.027 1 90 174 THR A O 1
ATOM 1340 N N . PHE A 1 175 ? -2.373 22.422 4.059 1 93.19 175 PHE A N 1
ATOM 1341 C CA . PHE A 1 175 ? -0.934 22.203 4.008 1 93.19 175 PHE A CA 1
ATOM 1342 C C . PHE A 1 175 ? -0.234 23.312 3.244 1 93.19 175 PHE A C 1
ATOM 1344 O O . PHE A 1 175 ? 0.704 23.938 3.756 1 93.19 175 PHE A O 1
ATOM 1351 N N . HIS A 1 176 ? -0.71 23.547 2.113 1 91 176 HIS A N 1
ATOM 1352 C CA . HIS A 1 176 ? -0.121 24.578 1.262 1 91 176 HIS A CA 1
ATOM 1353 C C . HIS A 1 176 ? -0.181 25.938 1.927 1 91 176 HIS A C 1
ATOM 1355 O O . HIS A 1 176 ? 0.805 26.688 1.925 1 91 176 HIS A O 1
ATOM 1361 N N . ALA A 1 177 ? -1.301 26.312 2.48 1 87.56 177 ALA A N 1
ATOM 1362 C CA . ALA A 1 177 ? -1.487 27.609 3.115 1 87.56 177 ALA A CA 1
ATOM 1363 C C . ALA A 1 177 ? -0.516 27.797 4.277 1 87.56 177 ALA A C 1
ATOM 1365 O O . ALA A 1 177 ? 0.096 28.859 4.418 1 87.56 177 ALA A O 1
ATOM 1366 N N . ILE A 1 178 ? -0.355 26.766 5.102 1 88.88 178 ILE A N 1
ATOM 1367 C CA . ILE A 1 178 ? 0.513 26.828 6.273 1 88.88 178 ILE A CA 1
ATOM 1368 C C . ILE A 1 178 ? 1.966 26.984 5.832 1 88.88 178 ILE A C 1
ATOM 1370 O O . ILE A 1 178 ? 2.684 27.844 6.332 1 88.88 178 ILE A O 1
ATOM 1374 N N . VAL A 1 179 ? 2.363 26.141 4.906 1 91.62 179 VAL A N 1
ATOM 1375 C CA . VAL A 1 179 ? 3.752 26.156 4.457 1 91.62 179 VAL A CA 1
ATOM 1376 C C . VAL A 1 179 ? 4.066 27.5 3.799 1 91.62 179 VAL A C 1
ATOM 1378 O O . VAL A 1 179 ? 5.125 28.094 4.043 1 91.62 179 VAL A O 1
ATOM 1381 N N . GLN A 1 180 ? 3.152 27.953 3.004 1 87.75 180 GLN A N 1
ATOM 1382 C CA . GLN A 1 180 ? 3.332 29.25 2.352 1 87.75 180 GLN A CA 1
ATOM 1383 C C . GLN A 1 180 ? 3.469 30.359 3.381 1 87.75 180 GLN A C 1
ATOM 1385 O O . GLN A 1 180 ? 4.262 31.281 3.195 1 87.75 180 GLN A O 1
ATOM 1390 N N . ARG A 1 181 ? 2.693 30.344 4.348 1 84.56 181 ARG A N 1
ATOM 1391 C CA . ARG A 1 181 ? 2.734 31.359 5.391 1 84.56 181 ARG A CA 1
ATOM 1392 C C . ARG A 1 181 ? 4.059 31.328 6.145 1 84.56 181 ARG A C 1
ATOM 1394 O O . ARG A 1 181 ? 4.613 32.375 6.492 1 84.56 181 ARG A O 1
ATOM 1401 N N . LEU A 1 182 ? 4.496 30.141 6.414 1 87.44 182 LEU A N 1
ATOM 1402 C CA . LEU A 1 182 ? 5.668 29.984 7.266 1 87.44 182 LEU A CA 1
ATOM 1403 C C . LEU A 1 182 ? 6.949 30.266 6.488 1 87.44 182 LEU A C 1
ATOM 1405 O O . LEU A 1 182 ? 7.863 30.906 7.008 1 87.44 182 LEU A O 1
ATOM 1409 N N . ILE A 1 183 ? 6.98 29.781 5.25 1 86.75 183 ILE A N 1
ATOM 1410 C CA . ILE A 1 183 ? 8.266 29.891 4.57 1 86.75 183 ILE A CA 1
ATOM 1411 C C . ILE A 1 183 ? 8.062 30.469 3.172 1 86.75 183 ILE A C 1
ATOM 1413 O O . ILE A 1 183 ? 9.008 30.578 2.393 1 86.75 183 ILE A O 1
ATOM 1417 N N . GLY A 1 184 ? 6.812 30.656 2.838 1 77.81 184 GLY A N 1
ATOM 1418 C CA . GLY A 1 184 ? 6.555 31.156 1.497 1 77.81 184 GLY A CA 1
ATOM 1419 C C . GLY A 1 184 ? 7.133 32.531 1.251 1 77.81 184 GLY A C 1
ATOM 1420 O O . GLY A 1 184 ? 7.352 33.312 2.193 1 77.81 184 GLY A O 1
ATOM 1421 N N . ASN A 1 185 ? 7.539 32.719 -0.014 1 76.38 185 ASN A N 1
ATOM 1422 C CA . ASN A 1 185 ? 7.988 34.031 -0.492 1 76.38 185 ASN A CA 1
ATOM 1423 C C . ASN A 1 185 ? 7.168 34.5 -1.687 1 76.38 185 ASN A C 1
ATOM 1425 O O . ASN A 1 185 ? 6.172 33.875 -2.049 1 76.38 185 ASN A O 1
ATOM 1429 N N . ASP A 1 186 ? 7.508 35.688 -2.051 1 74.06 186 ASP A N 1
ATOM 1430 C CA . ASP A 1 186 ? 6.754 36.281 -3.143 1 74.06 186 ASP A CA 1
ATOM 1431 C C . ASP A 1 186 ? 6.727 35.375 -4.367 1 74.06 186 ASP A C 1
ATOM 1433 O O . ASP A 1 186 ? 5.723 35.312 -5.074 1 74.06 186 ASP A O 1
ATOM 1437 N N . LYS A 1 187 ? 7.734 34.781 -4.566 1 73.5 187 LYS A N 1
ATOM 1438 C CA . LYS A 1 187 ? 7.82 33.906 -5.73 1 73.5 187 LYS A CA 1
ATOM 1439 C C . LYS A 1 187 ? 6.859 32.719 -5.605 1 73.5 187 LYS A C 1
ATOM 1441 O O . LYS A 1 187 ? 6.164 32.375 -6.566 1 73.5 187 LYS A O 1
ATOM 1446 N N . THR A 1 188 ? 6.855 32.125 -4.488 1 72.69 188 THR A N 1
ATOM 1447 C CA . THR A 1 188 ? 5.992 30.953 -4.273 1 72.69 188 THR A CA 1
ATOM 1448 C C . THR A 1 188 ? 4.523 31.375 -4.309 1 72.69 188 THR A C 1
ATOM 1450 O O . THR A 1 188 ? 3.668 30.594 -4.75 1 72.69 188 THR A O 1
ATOM 1453 N N . ARG A 1 189 ? 4.262 32.5 -3.871 1 73.75 189 ARG A N 1
ATOM 1454 C CA . ARG A 1 189 ? 2.887 33 -3.836 1 73.75 189 ARG A CA 1
ATOM 1455 C C . ARG A 1 189 ? 2.365 33.281 -5.242 1 73.75 189 ARG A C 1
ATOM 1457 O O . ARG A 1 189 ? 1.16 33.188 -5.488 1 73.75 189 ARG A O 1
ATOM 1464 N N . ALA A 1 190 ? 3.361 33.5 -6.043 1 70.44 190 ALA A N 1
ATOM 1465 C CA . ALA A 1 190 ? 2.994 33.812 -7.422 1 70.44 190 ALA A CA 1
ATOM 1466 C C . ALA A 1 190 ? 2.768 32.562 -8.234 1 70.44 190 ALA A C 1
ATOM 1468 O O . ALA A 1 190 ? 2.146 32.594 -9.305 1 70.44 190 ALA A O 1
ATOM 1469 N N . LYS A 1 191 ? 3.256 31.516 -7.75 1 75.06 191 LYS A N 1
ATOM 1470 C CA . LYS A 1 191 ? 3.119 30.25 -8.469 1 75.06 191 LYS A CA 1
ATOM 1471 C C . LYS A 1 191 ? 1.684 29.734 -8.414 1 75.06 191 LYS A C 1
ATOM 1473 O O . LYS A 1 191 ? 0.951 30.031 -7.465 1 75.06 191 LYS A O 1
ATOM 1478 N N . LYS A 1 192 ? 1.37 29.062 -9.492 1 80.06 192 LYS A N 1
ATOM 1479 C CA . LYS A 1 192 ? 0.092 28.359 -9.484 1 80.06 192 LYS A CA 1
ATOM 1480 C C . LYS A 1 192 ? 0.038 27.328 -8.367 1 80.06 192 LYS A C 1
ATOM 1482 O O . LYS A 1 192 ? 1.021 26.625 -8.109 1 80.06 192 LYS A O 1
ATOM 1487 N N . LYS A 1 193 ? -1.118 27.312 -7.754 1 81.44 193 LYS A N 1
ATOM 1488 C CA . LYS A 1 193 ? -1.311 26.344 -6.684 1 81.44 193 LYS A CA 1
ATOM 1489 C C . LYS A 1 193 ? -1.014 24.922 -7.172 1 81.44 193 LYS A C 1
ATOM 1491 O O . LYS A 1 193 ? -1.586 24.469 -8.164 1 81.44 193 LYS A O 1
ATOM 1496 N N . PRO A 1 194 ? -0.143 24.219 -6.484 1 83.81 194 PRO A N 1
ATOM 1497 C CA . PRO A 1 194 ? 0.216 22.875 -6.906 1 83.81 194 PRO A CA 1
ATOM 1498 C C . PRO A 1 194 ? -0.798 21.828 -6.453 1 83.81 194 PRO A C 1
ATOM 1500 O O . PRO A 1 194 ? -1.553 22.062 -5.504 1 83.81 194 PRO A O 1
ATOM 1503 N N . ILE A 1 195 ? -0.839 20.781 -7.195 1 86.19 195 ILE A N 1
ATOM 1504 C CA . ILE A 1 195 ? -1.526 19.609 -6.691 1 86.19 195 ILE A CA 1
ATOM 1505 C C . ILE A 1 195 ? -0.619 18.859 -5.715 1 86.19 195 ILE A C 1
ATOM 1507 O O . ILE A 1 195 ? 0.413 18.312 -6.113 1 86.19 195 ILE A O 1
ATOM 1511 N N . ILE A 1 196 ? -0.985 18.844 -4.488 1 90.12 196 ILE A N 1
ATOM 1512 C CA . ILE A 1 196 ? -0.169 18.234 -3.445 1 90.12 196 ILE A CA 1
ATOM 1513 C C . ILE A 1 196 ? -0.591 16.781 -3.248 1 90.12 196 ILE A C 1
ATOM 1515 O O . ILE A 1 196 ? -1.728 16.5 -2.854 1 90.12 196 ILE A O 1
ATOM 1519 N N . PRO A 1 197 ? 0.331 15.844 -3.498 1 90 197 PRO A N 1
ATOM 1520 C CA . PRO A 1 197 ? 0.003 14.43 -3.293 1 90 197 PRO A CA 1
ATOM 1521 C C . PRO A 1 197 ? -0.306 14.102 -1.835 1 90 197 PRO A C 1
ATOM 1523 O O . PRO A 1 197 ? 0.171 14.789 -0.929 1 90 197 PRO A O 1
ATOM 1526 N N . GLN A 1 198 ? -1.06 13.016 -1.729 1 90.31 198 GLN A N 1
ATOM 1527 C CA . GLN A 1 198 ? -1.311 12.516 -0.38 1 90.31 198 GLN A CA 1
ATOM 1528 C C . GLN A 1 198 ? -0.012 12.094 0.302 1 90.31 198 GLN A C 1
ATOM 1530 O O . GLN A 1 198 ? 0.906 11.602 -0.353 1 90.31 198 GLN A O 1
ATOM 1535 N N . LEU A 1 199 ? 0.081 12.375 1.532 1 95.12 199 LEU A N 1
ATOM 1536 C CA . LEU A 1 199 ? 1.17 11.984 2.42 1 95.12 199 LEU A CA 1
ATOM 1537 C C . LEU A 1 199 ? 2.438 12.773 2.105 1 95.12 199 LEU A C 1
ATOM 1539 O O . LEU A 1 199 ? 3.545 12.312 2.395 1 95.12 199 LEU A O 1
ATOM 1543 N N . THR A 1 200 ? 2.275 13.891 1.382 1 95.06 200 THR A N 1
ATOM 1544 C CA . THR A 1 200 ? 3.393 14.82 1.261 1 95.06 200 THR A CA 1
ATOM 1545 C C . THR A 1 200 ? 3.873 15.273 2.639 1 95.06 200 THR A C 1
ATOM 1547 O O . THR A 1 200 ? 3.064 15.617 3.5 1 95.06 200 THR A O 1
ATOM 1550 N N . CYS A 1 201 ? 5.18 15.242 2.822 1 96.31 201 CYS A N 1
ATOM 1551 C CA . CYS A 1 201 ? 5.742 15.562 4.129 1 96.31 201 CYS A CA 1
ATOM 1552 C C . CYS A 1 201 ? 6.887 16.562 4.004 1 96.31 201 CYS A C 1
ATOM 1554 O O . CYS A 1 201 ? 7.734 16.438 3.121 1 96.31 201 CYS A O 1
ATOM 1556 N N . LEU A 1 202 ? 6.863 17.594 4.867 1 96.12 202 LEU A N 1
ATOM 1557 C CA . LEU A 1 202 ? 7.93 18.578 4.977 1 96.12 202 LEU A CA 1
ATOM 1558 C C . LEU A 1 202 ? 8.32 18.797 6.434 1 96.12 202 LEU A C 1
ATOM 1560 O O . LEU A 1 202 ? 7.457 18.875 7.305 1 96.12 202 LEU A O 1
ATOM 1564 N N . ILE A 1 203 ? 9.586 18.859 6.664 1 95.81 203 ILE A N 1
ATOM 1565 C CA . ILE A 1 203 ? 10.078 19.188 7.996 1 95.81 203 ILE A CA 1
ATOM 1566 C C . ILE A 1 203 ? 10.594 20.625 8.016 1 95.81 203 ILE A C 1
ATOM 1568 O O . ILE A 1 203 ? 11.484 20.984 7.234 1 95.81 203 ILE A O 1
ATOM 1572 N N . LEU A 1 204 ? 9.977 21.422 8.836 1 94.69 204 LEU A N 1
ATOM 1573 C CA . LEU A 1 204 ? 10.344 22.828 9 1 94.69 204 LEU A CA 1
ATOM 1574 C C . LEU A 1 204 ? 11 23.062 10.359 1 94.69 204 LEU A C 1
ATOM 1576 O O . LEU A 1 204 ? 10.719 22.344 11.32 1 94.69 204 LEU A O 1
ATOM 1580 N N . GLU A 1 205 ? 11.828 23.953 10.422 1 93.19 205 GLU A N 1
ATOM 1581 C CA . GLU A 1 205 ? 12.484 24.359 11.664 1 93.19 205 GLU A CA 1
ATOM 1582 C C . GLU A 1 205 ? 12.336 25.859 11.898 1 93.19 205 GLU A C 1
ATOM 1584 O O . GLU A 1 205 ? 12.414 26.656 10.961 1 93.19 205 GLU A O 1
ATOM 1589 N N . ARG A 1 206 ? 11.969 26.219 13.141 1 89.5 206 ARG A N 1
ATOM 1590 C CA . ARG A 1 206 ? 11.828 27.625 13.516 1 89.5 206 ARG A CA 1
ATOM 1591 C C . ARG A 1 206 ? 13.188 28.25 13.805 1 89.5 206 ARG A C 1
ATOM 1593 O O . ARG A 1 206 ? 13.914 27.781 14.68 1 89.5 206 ARG A O 1
ATOM 1600 N N . GLY A 1 207 ? 13.438 29.25 13.047 1 84.81 207 GLY A N 1
ATOM 1601 C CA . GLY A 1 207 ? 14.625 30.047 13.328 1 84.81 207 GLY A CA 1
ATOM 1602 C C . GLY A 1 207 ? 14.336 31.266 14.188 1 84.81 207 GLY A C 1
ATOM 1603 O O . GLY A 1 207 ? 13.211 31.438 14.664 1 84.81 207 GLY A O 1
ATOM 1604 N N . PRO A 1 208 ? 15.375 32.062 14.469 1 85.94 208 PRO A N 1
ATOM 1605 C CA . PRO A 1 208 ? 15.211 33.25 15.289 1 85.94 208 PRO A CA 1
ATOM 1606 C C . PRO A 1 208 ? 14.227 34.25 14.68 1 85.94 208 PRO A C 1
ATOM 1608 O O . PRO A 1 208 ? 13.445 34.875 15.406 1 85.94 208 PRO A O 1
ATOM 1611 N N . GLU A 1 209 ? 14.211 34.375 13.336 1 83.94 209 GLU A N 1
ATOM 1612 C CA . GLU A 1 209 ? 13.383 35.375 12.695 1 83.94 209 GLU A CA 1
ATOM 1613 C C . GLU A 1 209 ? 12.25 34.75 11.898 1 83.94 209 GLU A C 1
ATOM 1615 O O . GLU A 1 209 ? 11.188 35.344 11.734 1 83.94 209 GLU A O 1
ATOM 1620 N N . SER A 1 210 ? 12.633 33.625 11.344 1 83.44 210 SER A N 1
ATOM 1621 C CA . SER A 1 210 ? 11.648 33 10.453 1 83.44 210 SER A CA 1
ATOM 1622 C C . SER A 1 210 ? 11.773 31.484 10.445 1 83.44 210 SER A C 1
ATOM 1624 O O . SER A 1 210 ? 12.711 30.938 11.016 1 83.44 210 SER A O 1
ATOM 1626 N N . TRP A 1 211 ? 10.789 30.844 9.883 1 90.81 211 TRP A N 1
ATOM 1627 C CA . TRP A 1 211 ? 10.828 29.406 9.641 1 90.81 211 TRP A CA 1
ATOM 1628 C C . TRP A 1 211 ? 11.648 29.078 8.398 1 90.81 211 TRP A C 1
ATOM 1630 O O . TRP A 1 211 ? 11.75 29.906 7.484 1 90.81 211 TRP A O 1
ATOM 1640 N N . LYS A 1 212 ? 12.258 27.891 8.406 1 92.75 212 LYS A N 1
ATOM 1641 C CA . LYS A 1 212 ? 12.984 27.391 7.238 1 92.75 212 LYS A CA 1
ATOM 1642 C C . LYS A 1 212 ? 12.836 25.891 7.102 1 92.75 212 LYS A C 1
ATOM 1644 O O . LYS A 1 212 ? 12.398 25.219 8.031 1 92.75 212 LYS A O 1
ATOM 1649 N N . LEU A 1 213 ? 13.203 25.406 5.93 1 94.31 213 LEU A N 1
ATOM 1650 C CA . LEU A 1 213 ? 13.258 23.969 5.742 1 94.31 213 LEU A CA 1
ATOM 1651 C C . LEU A 1 213 ? 14.375 23.344 6.574 1 94.31 213 LEU A C 1
ATOM 1653 O O . LEU A 1 213 ? 15.484 23.891 6.633 1 94.31 213 LEU A O 1
ATOM 1657 N N . HIS A 1 214 ? 14.023 22.281 7.273 1 95.06 214 HIS A N 1
ATOM 1658 C CA . HIS A 1 214 ? 15.07 21.531 7.973 1 95.06 214 HIS A CA 1
ATOM 1659 C C . HIS A 1 214 ? 16.031 20.875 6.984 1 95.06 214 HIS A C 1
ATOM 1661 O O . HIS A 1 214 ? 15.617 20.469 5.895 1 95.06 214 HIS A O 1
ATOM 1667 N N . ASN A 1 215 ? 17.281 20.703 7.359 1 93.12 215 ASN A N 1
ATOM 1668 C CA . ASN A 1 215 ? 18.297 20.156 6.473 1 93.12 215 ASN A CA 1
ATOM 1669 C C . ASN A 1 215 ? 18.031 18.688 6.152 1 93.12 215 ASN A C 1
ATOM 1671 O O . ASN A 1 215 ? 18.406 18.203 5.086 1 93.12 215 ASN A O 1
ATOM 1675 N N . LYS A 1 216 ? 17.469 18.047 7.121 1 94.69 216 LYS A N 1
ATOM 1676 C CA . LYS A 1 216 ? 17.094 16.641 6.906 1 94.69 216 LYS A CA 1
ATOM 1677 C C . LYS A 1 216 ? 15.617 16.516 6.562 1 94.69 216 LYS A C 1
ATOM 1679 O O . LYS A 1 216 ? 14.758 17 7.297 1 94.69 216 LYS A O 1
ATOM 1684 N N . GLN A 1 217 ? 15.367 15.984 5.418 1 96.19 217 GLN A N 1
ATOM 1685 C CA . GLN A 1 217 ? 14.008 15.719 4.977 1 96.19 217 GLN A CA 1
ATOM 1686 C C . GLN A 1 217 ? 13.766 14.219 4.805 1 96.19 217 GLN A C 1
ATOM 1688 O O . GLN A 1 217 ? 14.711 13.43 4.84 1 96.19 217 GLN A O 1
ATOM 1693 N N . ILE A 1 218 ? 12.562 13.883 4.727 1 94.94 218 ILE A N 1
ATOM 1694 C CA . ILE A 1 218 ? 12.164 12.492 4.535 1 94.94 218 ILE A CA 1
ATOM 1695 C C . ILE A 1 218 ? 11.828 12.25 3.064 1 94.94 218 ILE A C 1
ATOM 1697 O O . ILE A 1 218 ? 11.289 13.133 2.393 1 94.94 218 ILE A O 1
ATOM 1701 N N . LEU A 1 219 ? 12.219 11.094 2.58 1 94.62 219 LEU A N 1
ATOM 1702 C CA . LEU A 1 219 ? 11.844 10.711 1.224 1 94.62 219 LEU A CA 1
ATOM 1703 C C . LEU A 1 219 ? 10.328 10.711 1.062 1 94.62 219 LEU A C 1
ATOM 1705 O O . LEU A 1 219 ? 9.594 10.484 2.029 1 94.62 219 LEU A O 1
ATOM 1709 N N . PRO A 1 220 ? 9.859 10.992 -0.159 1 93.88 220 PRO A N 1
ATOM 1710 C CA . PRO A 1 220 ? 8.414 10.859 -0.391 1 93.88 220 PRO A CA 1
ATOM 1711 C C . PRO A 1 220 ? 7.945 9.406 -0.338 1 93.88 220 PRO A C 1
ATOM 1713 O O . PRO A 1 220 ? 8.766 8.484 -0.416 1 93.88 220 PRO A O 1
ATOM 1716 N N . ILE A 1 221 ? 6.672 9.219 -0.128 1 94.44 221 ILE A N 1
ATOM 1717 C CA . ILE A 1 221 ? 6.059 7.902 -0.237 1 94.44 221 ILE A CA 1
ATOM 1718 C C . ILE A 1 221 ? 4.938 7.938 -1.274 1 94.44 221 ILE A C 1
ATOM 1720 O O . ILE A 1 221 ? 3.908 8.586 -1.062 1 94.44 221 ILE A O 1
ATOM 1724 N N . ARG A 1 222 ? 5.219 7.25 -2.396 1 89.81 222 ARG A N 1
ATOM 1725 C CA . ARG A 1 222 ? 4.27 7.227 -3.504 1 89.81 222 ARG A CA 1
ATOM 1726 C C . ARG A 1 222 ? 3.848 5.797 -3.832 1 89.81 222 ARG A C 1
ATOM 1728 O O . ARG A 1 222 ? 4.637 4.859 -3.682 1 89.81 222 ARG A O 1
ATOM 1735 N N . SER A 1 223 ? 2.545 5.656 -4.219 1 85.38 223 SER A N 1
ATOM 1736 C CA . SER A 1 223 ? 2.113 4.348 -4.699 1 85.38 223 SER A CA 1
ATOM 1737 C C . SER A 1 223 ? 2.709 4.039 -6.07 1 85.38 223 SER A C 1
ATOM 1739 O O . SER A 1 223 ? 2.984 2.881 -6.383 1 85.38 223 SER A O 1
ATOM 1741 N N . ASN A 1 224 ? 2.699 4.934 -6.934 1 76.75 224 ASN A N 1
ATOM 1742 C CA . ASN A 1 224 ? 3.311 4.844 -8.258 1 76.75 224 ASN A CA 1
ATOM 1743 C C . ASN A 1 224 ? 3.902 6.184 -8.688 1 76.75 224 ASN A C 1
ATOM 1745 O O . ASN A 1 224 ? 3.615 7.219 -8.086 1 76.75 224 ASN A O 1
ATOM 1749 N N . SER A 1 225 ? 4.828 6.027 -9.617 1 62.28 225 SER A N 1
ATOM 1750 C CA . SER A 1 225 ? 5.488 7.25 -10.062 1 62.28 225 SER A CA 1
ATOM 1751 C C . SER A 1 225 ? 4.652 7.984 -11.102 1 62.28 225 SER A C 1
ATOM 1753 O O . SER A 1 225 ? 4.992 9.094 -11.508 1 62.28 225 SER A O 1
ATOM 1755 N N . THR A 1 226 ? 3.713 7.086 -11.859 1 57.62 226 THR A N 1
ATOM 1756 C CA . THR A 1 226 ? 2.969 7.77 -12.914 1 57.62 226 THR A CA 1
ATOM 1757 C C . THR A 1 226 ? 2.182 8.945 -12.344 1 57.62 226 THR A C 1
ATOM 1759 O O . THR A 1 226 ? 1.651 9.766 -13.094 1 57.62 226 THR A O 1
ATOM 1762 N N . SER A 1 227 ? 1.693 8.664 -11.227 1 50.16 227 SER A N 1
ATOM 1763 C CA . SER A 1 227 ? 0.925 9.797 -10.727 1 50.16 227 SER A CA 1
ATOM 1764 C C . SER A 1 227 ? 1.591 11.117 -11.102 1 50.16 227 SER A C 1
ATOM 1766 O O . SER A 1 227 ? 2.775 11.148 -11.438 1 50.16 227 SER A O 1
ATOM 1768 N N . THR A 1 228 ? 0.904 12.312 -11.047 1 44.81 228 THR A N 1
ATOM 1769 C CA . THR A 1 228 ? 1.194 13.672 -11.5 1 44.81 228 THR A CA 1
ATOM 1770 C C . THR A 1 228 ? 2.693 13.953 -11.445 1 44.81 228 THR A C 1
ATOM 1772 O O . THR A 1 228 ? 3.426 13.289 -10.703 1 44.81 228 THR A O 1
ATOM 1775 N N . MET A 1 229 ? 3.121 14.914 -12.328 1 50.12 229 MET A N 1
ATOM 1776 C CA . MET A 1 229 ? 4.355 15.688 -12.273 1 50.12 229 MET A CA 1
ATOM 1777 C C . MET A 1 229 ? 4.902 15.75 -10.852 1 50.12 229 MET A C 1
ATOM 1779 O O . MET A 1 229 ? 4.199 16.156 -9.93 1 50.12 229 MET A O 1
ATOM 1783 N N . SER A 1 230 ? 5.883 14.797 -10.539 1 61.25 230 SER A N 1
ATOM 1784 C CA . SER A 1 230 ? 6.586 14.539 -9.289 1 61.25 230 SER A CA 1
ATOM 1785 C C . SER A 1 230 ? 6.676 15.797 -8.43 1 61.25 230 SER A C 1
ATOM 1787 O O . SER A 1 230 ? 7.461 16.703 -8.727 1 61.25 230 SER A O 1
ATOM 1789 N N . PHE A 1 231 ? 5.516 16.188 -7.922 1 77.75 231 PHE A N 1
ATOM 1790 C CA . PHE A 1 231 ? 5.578 17.281 -6.953 1 77.75 231 PHE A CA 1
ATOM 1791 C C . PHE A 1 231 ? 6.668 17.016 -5.918 1 77.75 231 PHE A C 1
ATOM 1793 O O . PHE A 1 231 ? 6.648 16 -5.23 1 77.75 231 PHE A O 1
ATOM 1800 N N . ASP A 1 232 ? 7.59 17.781 -6.105 1 86 232 ASP A N 1
ATOM 1801 C CA . ASP A 1 232 ? 8.656 17.812 -5.105 1 86 232 ASP A CA 1
ATOM 1802 C C . ASP A 1 232 ? 8.469 18.984 -4.148 1 86 232 ASP A C 1
ATOM 1804 O O . ASP A 1 232 ? 8.781 20.125 -4.492 1 86 232 ASP A O 1
ATOM 1808 N N . ALA A 1 233 ? 7.988 18.688 -3.012 1 88.69 233 ALA A N 1
ATOM 1809 C CA . ALA A 1 233 ? 7.621 19.719 -2.049 1 88.69 233 ALA A CA 1
ATOM 1810 C C . ALA A 1 233 ? 8.836 20.547 -1.646 1 88.69 233 ALA A C 1
ATOM 1812 O O . ALA A 1 233 ? 8.742 21.781 -1.522 1 88.69 233 ALA A O 1
ATOM 1813 N N . VAL A 1 234 ? 9.953 19.906 -1.415 1 89 234 VAL A N 1
ATOM 1814 C CA . VAL A 1 234 ? 11.164 20.609 -0.996 1 89 234 VAL A CA 1
ATOM 1815 C C . VAL A 1 234 ? 11.594 21.594 -2.082 1 89 234 VAL A C 1
ATOM 1817 O O . VAL A 1 234 ? 11.852 22.766 -1.801 1 89 234 VAL A O 1
ATOM 1820 N N . SER A 1 235 ? 11.617 21.094 -3.285 1 86.94 235 SER A N 1
ATOM 1821 C CA . SER A 1 235 ? 12.008 21.938 -4.406 1 86.94 235 SER A CA 1
ATOM 1822 C C . SER A 1 235 ? 11.008 23.062 -4.617 1 86.94 235 SER A C 1
ATOM 1824 O O . SER A 1 235 ? 11.391 24.203 -4.895 1 86.94 235 SER A O 1
ATOM 1826 N N . PHE A 1 236 ? 9.781 22.828 -4.5 1 87.88 236 PHE A N 1
ATOM 1827 C CA . PHE A 1 236 ? 8.719 23.797 -4.75 1 87.88 236 PHE A CA 1
ATOM 1828 C C . PHE A 1 236 ? 8.797 24.953 -3.752 1 87.88 236 PHE A C 1
ATOM 1830 O O . PHE A 1 236 ? 8.68 26.109 -4.133 1 87.88 236 PHE A O 1
ATOM 1837 N N . TYR A 1 237 ? 9.07 24.641 -2.514 1 88.81 237 TYR A N 1
ATOM 1838 C CA . TYR A 1 237 ? 8.977 25.672 -1.48 1 88.81 237 TYR A CA 1
ATOM 1839 C C . TYR A 1 237 ? 10.344 26.281 -1.18 1 88.81 237 TYR A C 1
ATOM 1841 O O . TYR A 1 237 ? 10.453 27.219 -0.402 1 88.81 237 TYR A O 1
ATOM 1849 N N . SER A 1 238 ? 11.422 25.656 -1.709 1 83.31 238 SER A N 1
ATOM 1850 C CA . SER A 1 238 ? 12.758 26.219 -1.552 1 83.31 238 SER A CA 1
ATOM 1851 C C . SER A 1 238 ? 13.008 27.344 -2.549 1 83.31 238 SER A C 1
ATOM 1853 O O . SER A 1 238 ? 13.867 28.203 -2.33 1 83.31 238 SER A O 1
ATOM 1855 N N . GLU A 1 239 ? 12.383 27.312 -3.682 1 69.62 239 GLU A N 1
ATOM 1856 C CA . GLU A 1 239 ? 12.625 28.312 -4.711 1 69.62 239 GLU A CA 1
ATOM 1857 C C . GLU A 1 239 ? 11.906 29.625 -4.391 1 69.62 239 GLU A C 1
ATOM 1859 O O . GLU A 1 239 ? 10.742 29.609 -3.98 1 69.62 239 GLU A O 1
ATOM 1864 N N . MET B 1 1 ? 7.977 -3.066 -8.766 1 93.75 1 MET B N 1
ATOM 1865 C CA . MET B 1 1 ? 8.852 -1.9 -8.875 1 93.75 1 MET B CA 1
ATOM 1866 C C . MET B 1 1 ? 8.805 -1.314 -10.281 1 93.75 1 MET B C 1
ATOM 1868 O O . MET B 1 1 ? 8.633 -0.106 -10.445 1 93.75 1 MET B O 1
ATOM 1872 N N . ASN B 1 2 ? 8.938 -2.176 -11.273 1 89.94 2 ASN B N 1
ATOM 1873 C CA . ASN B 1 2 ? 8.953 -1.671 -12.641 1 89.94 2 ASN B CA 1
ATOM 1874 C C . ASN B 1 2 ? 7.641 -0.967 -12.992 1 89.94 2 ASN B C 1
ATOM 1876 O O . ASN B 1 2 ? 7.641 0.025 -13.719 1 89.94 2 ASN B O 1
ATOM 1880 N N . GLU B 1 3 ? 6.609 -1.55 -12.523 1 88.31 3 GLU B N 1
ATOM 1881 C CA . GLU B 1 3 ? 5.309 -0.959 -12.82 1 88.31 3 GLU B CA 1
ATOM 1882 C C . GLU B 1 3 ? 5.098 0.333 -12.031 1 88.31 3 GLU B C 1
ATOM 1884 O O . GLU B 1 3 ? 4.68 1.347 -12.594 1 88.31 3 GLU B O 1
ATOM 1889 N N . ALA B 1 4 ? 5.332 0.341 -10.789 1 91.06 4 ALA B N 1
ATOM 1890 C CA . ALA B 1 4 ? 5.09 1.486 -9.914 1 91.06 4 ALA B CA 1
ATOM 1891 C C . ALA B 1 4 ? 6.117 2.59 -10.164 1 91.06 4 ALA B C 1
ATOM 1893 O O . ALA B 1 4 ? 5.789 3.777 -10.094 1 91.06 4 ALA B O 1
ATOM 1894 N N . PHE B 1 5 ? 7.328 2.254 -10.414 1 92.75 5 PHE B N 1
ATOM 1895 C CA . PHE B 1 5 ? 8.43 3.191 -10.594 1 92.75 5 PHE B CA 1
ATOM 1896 C C . PHE B 1 5 ? 9.25 2.836 -11.828 1 92.75 5 PHE B C 1
ATOM 1898 O O . PHE B 1 5 ? 10.367 2.33 -11.711 1 92.75 5 PHE B O 1
ATOM 1905 N N . PRO B 1 6 ? 8.68 3.299 -12.891 1 90.5 6 PRO B N 1
ATOM 1906 C CA . PRO B 1 6 ? 9.477 3.045 -14.094 1 90.5 6 PRO B CA 1
ATOM 1907 C C . PRO B 1 6 ? 10.859 3.68 -14.023 1 90.5 6 PRO B C 1
ATOM 1909 O O . PRO B 1 6 ? 11.008 4.801 -13.531 1 90.5 6 PRO B O 1
ATOM 1912 N N . LYS B 1 7 ? 11.969 3.07 -14.289 1 91 7 LYS B N 1
ATOM 1913 C CA . LYS B 1 7 ? 13.359 3.523 -14.328 1 91 7 LYS B CA 1
ATOM 1914 C C . LYS B 1 7 ? 13.969 3.547 -12.938 1 91 7 LYS B C 1
ATOM 1916 O O . LYS B 1 7 ? 14.953 4.25 -12.695 1 91 7 LYS B O 1
ATOM 1921 N N . TRP B 1 8 ? 13.25 2.938 -12.031 1 94.31 8 TRP B N 1
ATOM 1922 C CA . TRP B 1 8 ? 13.742 2.928 -10.656 1 94.31 8 TRP B CA 1
ATOM 1923 C C . TRP B 1 8 ? 15.195 2.471 -10.602 1 94.31 8 TRP B C 1
ATOM 1925 O O . TRP B 1 8 ? 15.977 2.979 -9.797 1 94.31 8 TRP B O 1
ATOM 1935 N N . TYR B 1 9 ? 15.547 1.483 -11.43 1 94.75 9 TYR B N 1
ATOM 1936 C CA . TYR B 1 9 ? 16.891 0.912 -11.32 1 94.75 9 TYR B CA 1
ATOM 1937 C C . TYR B 1 9 ? 17.953 1.963 -11.609 1 94.75 9 TYR B C 1
ATOM 1939 O O . TYR B 1 9 ? 18.891 2.141 -10.82 1 94.75 9 TYR B O 1
ATOM 1947 N N . SER B 1 10 ? 17.828 2.68 -12.727 1 95 10 SER B N 1
ATOM 1948 C CA . SER B 1 10 ? 18.828 3.691 -13.086 1 95 10 SER B CA 1
ATOM 1949 C C . SER B 1 10 ? 18.844 4.836 -12.078 1 95 10 SER B C 1
ATOM 1951 O O . SER B 1 10 ? 19.875 5.453 -11.852 1 95 10 SER B O 1
ATOM 1953 N N . ALA B 1 11 ? 17.766 5.074 -11.445 1 94.38 11 ALA B N 1
ATOM 1954 C CA . ALA B 1 11 ? 17.656 6.164 -10.484 1 94.38 11 ALA B CA 1
ATOM 1955 C C . ALA B 1 11 ? 18.266 5.777 -9.141 1 94.38 11 ALA B C 1
ATOM 1957 O O . ALA B 1 11 ? 18.828 6.621 -8.438 1 94.38 11 ALA B O 1
ATOM 1958 N N . CYS B 1 12 ? 18.188 4.5 -8.805 1 96.94 12 CYS B N 1
ATOM 1959 C CA . CYS B 1 12 ? 18.5 4.094 -7.438 1 96.94 12 CYS B CA 1
ATOM 1960 C C . CYS B 1 12 ? 19.859 3.391 -7.375 1 96.94 12 CYS B C 1
ATOM 1962 O O . CYS B 1 12 ? 20.422 3.225 -6.297 1 96.94 12 CYS B O 1
ATOM 1964 N N . VAL B 1 13 ? 20.297 2.906 -8.5 1 96.25 13 VAL B N 1
ATOM 1965 C CA . VAL B 1 13 ? 21.516 2.094 -8.477 1 96.25 13 VAL B CA 1
ATOM 1966 C C . VAL B 1 13 ? 22.641 2.803 -9.234 1 96.25 13 VAL B C 1
ATOM 1968 O O . VAL B 1 13 ? 22.469 3.148 -10.406 1 96.25 13 VAL B O 1
ATOM 1971 N N . SER B 1 14 ? 23.672 3.137 -8.539 1 93.94 14 SER B N 1
ATOM 1972 C CA . SER B 1 14 ? 24.875 3.729 -9.102 1 93.94 14 SER B CA 1
ATOM 1973 C C . SER B 1 14 ? 26.125 3.115 -8.484 1 93.94 14 SER B C 1
ATOM 1975 O O . SER B 1 14 ? 26.234 2.996 -7.266 1 93.94 14 SER B O 1
ATOM 1977 N N . HIS B 1 15 ? 27.156 2.688 -9.352 1 90.69 15 HIS B N 1
ATOM 1978 C CA . HIS B 1 15 ? 28.422 2.119 -8.914 1 90.69 15 HIS B CA 1
ATOM 1979 C C . HIS B 1 15 ? 28.203 0.979 -7.926 1 90.69 15 HIS B C 1
ATOM 1981 O O . HIS B 1 15 ? 28.844 0.94 -6.871 1 90.69 15 HIS B O 1
ATOM 1987 N N . ASP B 1 16 ? 27.219 0.105 -8.133 1 87.44 16 ASP B N 1
ATOM 1988 C CA . ASP B 1 16 ? 26.891 -1.1 -7.375 1 87.44 16 ASP B CA 1
ATOM 1989 C C . ASP B 1 16 ? 26.406 -0.75 -5.969 1 87.44 16 ASP B C 1
ATOM 1991 O O . ASP B 1 16 ? 26.656 -1.499 -5.02 1 87.44 16 ASP B O 1
ATOM 1995 N N . ASN B 1 17 ? 25.938 0.438 -5.898 1 94.81 17 ASN B N 1
ATOM 1996 C CA . ASN B 1 17 ? 25.297 0.861 -4.664 1 94.81 17 ASN B CA 1
ATOM 1997 C C . ASN B 1 17 ? 23.812 1.175 -4.883 1 94.81 17 ASN B C 1
ATOM 1999 O O . ASN B 1 17 ? 23.453 1.794 -5.883 1 94.81 17 ASN B O 1
ATOM 2003 N N . TYR B 1 18 ? 23.078 0.703 -3.996 1 97.25 18 TYR B N 1
ATOM 2004 C CA . TYR B 1 18 ? 21.641 0.947 -4.039 1 97.25 18 TYR B CA 1
ATOM 2005 C C . TYR B 1 18 ? 21.234 2.018 -3.031 1 97.25 18 TYR B C 1
ATOM 2007 O O . TYR B 1 18 ? 21.578 1.924 -1.85 1 97.25 18 TYR B O 1
ATOM 2015 N N . THR B 1 19 ? 20.547 3.066 -3.496 1 97 19 THR B N 1
ATOM 2016 C CA . THR B 1 19 ? 19.984 4.121 -2.662 1 97 19 THR B CA 1
ATOM 2017 C C . THR B 1 19 ? 18.516 4.352 -3.006 1 97 19 THR B C 1
ATOM 2019 O O . THR B 1 19 ? 18.203 4.852 -4.086 1 97 19 THR B O 1
ATOM 2022 N N . PRO B 1 20 ? 17.656 4.016 -2.084 1 96.56 20 PRO B N 1
ATOM 2023 C CA . PRO B 1 20 ? 16.234 4.25 -2.379 1 96.56 20 PRO B CA 1
ATOM 2024 C C . PRO B 1 20 ? 15.914 5.727 -2.586 1 96.56 20 PRO B C 1
ATOM 2026 O O . PRO B 1 20 ? 16.531 6.594 -1.963 1 96.56 20 PRO B O 1
ATOM 2029 N N . LYS B 1 21 ? 14.914 6.043 -3.414 1 94.69 21 LYS B N 1
ATOM 2030 C CA . LYS B 1 21 ? 14.492 7.41 -3.717 1 94.69 21 LYS B CA 1
ATOM 2031 C C . LYS B 1 21 ? 13.055 7.656 -3.287 1 94.69 21 LYS B C 1
ATOM 2033 O O . LYS B 1 21 ? 12.539 8.766 -3.422 1 94.69 21 LYS B O 1
ATOM 2038 N N . ASP B 1 22 ? 12.438 6.707 -2.805 1 95.25 22 ASP B N 1
ATOM 2039 C CA . ASP B 1 22 ? 11.062 6.719 -2.307 1 95.25 22 ASP B CA 1
ATOM 2040 C C . ASP B 1 22 ? 10.891 5.75 -1.142 1 95.25 22 ASP B C 1
ATOM 2042 O O . ASP B 1 22 ? 11.492 4.672 -1.132 1 95.25 22 ASP B O 1
ATOM 2046 N N . LEU B 1 23 ? 10.031 6.082 -0.187 1 96.5 23 LEU B N 1
ATOM 2047 C CA . LEU B 1 23 ? 9.836 5.211 0.967 1 96.5 23 LEU B CA 1
ATOM 2048 C C . LEU B 1 23 ? 9.156 3.91 0.558 1 96.5 23 LEU B C 1
ATOM 2050 O O . LEU B 1 23 ? 9.156 2.939 1.319 1 96.5 23 LEU B O 1
ATOM 2054 N N . ASN B 1 24 ? 8.547 3.873 -0.651 1 96.69 24 ASN B N 1
ATOM 2055 C CA . ASN B 1 24 ? 7.906 2.67 -1.169 1 96.69 24 ASN B CA 1
ATOM 2056 C C . ASN B 1 24 ? 8.906 1.759 -1.871 1 96.69 24 ASN B C 1
ATOM 2058 O O . ASN B 1 24 ? 8.562 0.656 -2.297 1 96.69 24 ASN B O 1
ATOM 2062 N N . HIS B 1 25 ? 10.141 2.221 -2.039 1 97 25 HIS B N 1
ATOM 2063 C CA . HIS B 1 25 ? 11.211 1.364 -2.547 1 97 25 HIS B CA 1
ATOM 2064 C C . HIS B 1 25 ? 11.672 0.373 -1.484 1 97 25 HIS B C 1
ATOM 2066 O O . HIS B 1 25 ? 11.516 0.62 -0.286 1 97 25 HIS B O 1
ATOM 2072 N N . PRO B 1 26 ? 12.242 -0.824 -1.962 1 97.12 26 PRO B N 1
ATOM 2073 C CA . PRO B 1 26 ? 12.852 -1.716 -0.973 1 97.12 26 PRO B CA 1
ATOM 2074 C C . PRO B 1 26 ? 13.891 -1.01 -0.099 1 97.12 26 PRO B C 1
ATOM 2076 O O . PRO B 1 26 ? 14.617 -0.144 -0.582 1 97.12 26 PRO B O 1
ATOM 2079 N N . VAL B 1 27 ? 13.906 -1.377 1.187 1 95.44 27 VAL B N 1
ATOM 2080 C CA . VAL B 1 27 ? 14.836 -0.763 2.129 1 95.44 27 VAL B CA 1
ATOM 2081 C C . VAL B 1 27 ? 16.266 -1.119 1.746 1 95.44 27 VAL B C 1
ATOM 2083 O O . VAL B 1 27 ? 17.172 -0.291 1.871 1 95.44 27 VAL B O 1
ATOM 2086 N N . LYS B 1 28 ? 16.453 -2.326 1.269 1 95.06 28 LYS B N 1
ATOM 2087 C CA . LYS B 1 28 ? 17.766 -2.805 0.872 1 95.06 28 LYS B CA 1
ATOM 2088 C C . LYS B 1 28 ? 17.672 -3.732 -0.336 1 95.06 28 LYS B C 1
ATOM 2090 O O . LYS B 1 28 ? 16.625 -4.32 -0.598 1 95.06 28 LYS B O 1
ATOM 2095 N N . LEU B 1 29 ? 18.766 -3.82 -1.019 1 95.81 29 LEU B N 1
ATOM 2096 C CA . LEU B 1 29 ? 18.969 -4.777 -2.102 1 95.81 29 LEU B CA 1
ATOM 2097 C C . LEU B 1 29 ? 20.266 -5.539 -1.916 1 95.81 29 LEU B C 1
ATOM 2099 O O . LEU B 1 29 ? 21.344 -5.008 -2.191 1 95.81 29 LEU B O 1
ATOM 2103 N N . PRO B 1 30 ? 20.141 -6.719 -1.486 1 94.69 30 PRO B N 1
ATOM 2104 C CA . PRO B 1 30 ? 21.391 -7.473 -1.308 1 94.69 30 PRO B CA 1
ATOM 2105 C C . PRO B 1 30 ? 22.125 -7.707 -2.621 1 94.69 30 PRO B C 1
ATOM 2107 O O . PRO B 1 30 ? 21.5 -7.785 -3.682 1 94.69 30 PRO B O 1
ATOM 2110 N N . MET B 1 31 ? 23.438 -7.867 -2.475 1 93.5 31 MET B N 1
ATOM 2111 C CA . MET B 1 31 ? 24.266 -8.188 -3.637 1 93.5 31 MET B CA 1
ATOM 2112 C C . MET B 1 31 ? 23.969 -9.602 -4.137 1 93.5 31 MET B C 1
ATOM 2114 O O . MET B 1 31 ? 23.828 -10.523 -3.34 1 93.5 31 MET B O 1
ATOM 2118 N N . ARG B 1 32 ? 23.906 -9.703 -5.473 1 93.25 32 ARG B N 1
ATOM 2119 C CA . ARG B 1 32 ? 23.734 -10.992 -6.137 1 93.25 32 ARG B CA 1
ATOM 2120 C C . ARG B 1 32 ? 25.031 -11.438 -6.801 1 93.25 32 ARG B C 1
ATOM 2122 O O . ARG B 1 32 ? 25.984 -10.672 -6.883 1 93.25 32 ARG B O 1
ATOM 2129 N N . SER B 1 33 ? 25.031 -12.703 -7.219 1 89.69 33 SER B N 1
ATOM 2130 C CA . SER B 1 33 ? 26.219 -13.266 -7.828 1 89.69 33 SER B CA 1
ATOM 2131 C C . SER B 1 33 ? 26.672 -12.445 -9.039 1 89.69 33 SER B C 1
ATOM 2133 O O . SER B 1 33 ? 27.859 -12.25 -9.258 1 89.69 33 SER B O 1
ATOM 2135 N N . LYS B 1 34 ? 25.703 -11.867 -9.789 1 88.81 34 LYS B N 1
ATOM 2136 C CA . LYS B 1 34 ? 26.031 -11.102 -10.992 1 88.81 34 LYS B CA 1
ATOM 2137 C C . LYS B 1 34 ? 25.922 -9.602 -10.734 1 88.81 34 LYS B C 1
ATOM 2139 O O . LYS B 1 34 ? 25.891 -8.805 -11.672 1 88.81 34 LYS B O 1
ATOM 2144 N N . GLY B 1 35 ? 25.781 -9.328 -9.461 1 91.44 35 GLY B N 1
ATOM 2145 C CA . GLY B 1 35 ? 25.734 -7.918 -9.102 1 91.44 35 GLY B CA 1
ATOM 2146 C C . GLY B 1 35 ? 24.328 -7.371 -9.031 1 91.44 35 GLY B C 1
ATOM 2147 O O . GLY B 1 35 ? 23.359 -8.117 -9.188 1 91.44 35 GLY B O 1
ATOM 2148 N N . LEU B 1 36 ? 24.266 -6.012 -8.922 1 94.94 36 LEU B N 1
ATOM 2149 C CA . LEU B 1 36 ? 22.984 -5.363 -8.758 1 94.94 36 LEU B CA 1
ATOM 2150 C C . LEU B 1 36 ? 22.25 -5.23 -10.094 1 94.94 36 LEU B C 1
ATOM 2152 O O . LEU B 1 36 ? 21.047 -4.98 -10.133 1 94.94 36 LEU B O 1
ATOM 2156 N N . SER B 1 37 ? 23 -5.395 -11.172 1 92.19 37 SER B N 1
ATOM 2157 C CA . SER B 1 37 ? 22.406 -5.246 -12.492 1 92.19 37 SER B CA 1
ATOM 2158 C C . SER B 1 37 ? 21.312 -6.281 -12.734 1 92.19 37 SER B C 1
ATOM 2160 O O . SER B 1 37 ? 20.406 -6.07 -13.555 1 92.19 37 SER B O 1
ATOM 2162 N N . SER B 1 38 ? 21.344 -7.43 -11.984 1 92.19 38 SER B N 1
ATOM 2163 C CA . SER B 1 38 ? 20.344 -8.477 -12.102 1 92.19 38 SER B CA 1
ATOM 2164 C C . SER B 1 38 ? 18.953 -7.953 -11.75 1 92.19 38 SER B C 1
ATOM 2166 O O . SER B 1 38 ? 17.953 -8.453 -12.258 1 92.19 38 SER B O 1
ATOM 2168 N N . TYR B 1 39 ? 18.906 -6.891 -10.953 1 94.81 39 TYR B N 1
ATOM 2169 C CA . TYR B 1 39 ? 17.625 -6.367 -10.492 1 94.81 39 TYR B CA 1
ATOM 2170 C C . TYR B 1 39 ? 16.922 -5.59 -11.594 1 94.81 39 TYR B C 1
ATOM 2172 O O . TYR B 1 39 ? 15.719 -5.336 -11.508 1 94.81 39 TYR B O 1
ATOM 2180 N N . SER B 1 40 ? 17.672 -5.191 -12.578 1 91.62 40 SER B N 1
ATOM 2181 C CA . SER B 1 40 ? 17.062 -4.469 -13.688 1 91.62 40 SER B CA 1
ATOM 2182 C C . SER B 1 40 ? 16.125 -5.367 -14.484 1 91.62 40 SER B C 1
ATOM 2184 O O . SER B 1 40 ? 15.156 -4.887 -15.086 1 91.62 40 SER B O 1
ATOM 2186 N N . VAL B 1 41 ? 16.375 -6.668 -14.453 1 91.31 41 VAL B N 1
ATOM 2187 C CA . VAL B 1 41 ? 15.555 -7.598 -15.219 1 91.31 41 VAL B CA 1
ATOM 2188 C C . VAL B 1 41 ? 14.766 -8.5 -14.273 1 91.31 41 VAL B C 1
ATOM 2190 O O . VAL B 1 41 ? 13.859 -9.211 -14.695 1 91.31 41 VAL B O 1
ATOM 2193 N N . ASP B 1 42 ? 15.086 -8.5 -13.078 1 94.12 42 ASP B N 1
ATOM 2194 C CA . ASP B 1 42 ? 14.398 -9.25 -12.031 1 94.12 42 ASP B CA 1
ATOM 2195 C C . ASP B 1 42 ? 14.133 -8.367 -10.812 1 94.12 42 ASP B C 1
ATOM 2197 O O . ASP B 1 42 ? 14.742 -8.555 -9.758 1 94.12 42 ASP B O 1
ATOM 2201 N N . PRO B 1 43 ? 13.234 -7.457 -10.961 1 95.5 43 PRO B N 1
ATOM 2202 C CA . PRO B 1 43 ? 13.008 -6.445 -9.922 1 95.5 43 PRO B CA 1
ATOM 2203 C C . PRO B 1 43 ? 12.32 -7.008 -8.688 1 95.5 43 PRO B C 1
ATOM 2205 O O . PRO B 1 43 ? 11.602 -8.008 -8.773 1 95.5 43 PRO B O 1
ATOM 2208 N N . PRO B 1 44 ? 12.555 -6.387 -7.555 1 97.31 44 PRO B N 1
ATOM 2209 C CA . PRO B 1 44 ? 11.789 -6.688 -6.34 1 97.31 44 PRO B CA 1
ATOM 2210 C C . PRO B 1 44 ? 10.391 -6.082 -6.363 1 97.31 44 PRO B C 1
ATOM 2212 O O . PRO B 1 44 ? 10.047 -5.352 -7.297 1 97.31 44 PRO B O 1
ATOM 2215 N N . ILE B 1 45 ? 9.617 -6.457 -5.434 1 97 45 ILE B N 1
ATOM 2216 C CA . ILE B 1 45 ? 8.336 -5.781 -5.242 1 97 45 ILE B CA 1
ATOM 2217 C C . ILE B 1 45 ? 8.523 -4.559 -4.352 1 97 45 ILE B C 1
ATOM 2219 O O . ILE B 1 45 ? 9.547 -4.426 -3.672 1 97 45 ILE B O 1
ATOM 2223 N N . THR B 1 46 ? 7.578 -3.592 -4.43 1 96.94 46 THR B N 1
ATOM 2224 C CA . THR B 1 46 ? 7.594 -2.416 -3.568 1 96.94 46 THR B CA 1
ATOM 2225 C C . THR B 1 46 ? 7.203 -2.785 -2.141 1 96.94 46 THR B C 1
ATOM 2227 O O . THR B 1 46 ? 6.703 -3.885 -1.893 1 96.94 46 THR B O 1
ATOM 2230 N N . ARG B 1 47 ? 7.438 -1.866 -1.227 1 97.31 47 ARG B N 1
ATOM 2231 C CA . ARG B 1 47 ? 7.039 -2.1 0.158 1 97.31 47 ARG B CA 1
ATOM 2232 C C . ARG B 1 47 ? 5.523 -2.178 0.287 1 97.31 47 ARG B C 1
ATOM 2234 O O . ARG B 1 47 ? 5 -2.982 1.061 1 97.31 47 ARG B O 1
ATOM 2241 N N . LEU B 1 48 ? 4.863 -1.315 -0.386 1 97.06 48 LEU B N 1
ATOM 2242 C CA . LEU B 1 48 ? 3.406 -1.384 -0.377 1 97.06 48 LEU B CA 1
ATOM 2243 C C . LEU B 1 48 ? 2.918 -2.66 -1.055 1 97.06 48 LEU B C 1
ATOM 2245 O O . LEU B 1 48 ? 1.908 -3.236 -0.647 1 97.06 48 LEU B O 1
ATOM 2249 N N . GLY B 1 49 ? 3.6 -3.088 -2.109 1 96.62 49 GLY B N 1
ATOM 2250 C CA . GLY B 1 49 ? 3.266 -4.355 -2.742 1 96.62 49 GLY B CA 1
ATOM 2251 C C . GLY B 1 49 ? 3.387 -5.539 -1.803 1 96.62 49 GLY B C 1
ATOM 2252 O O . GLY B 1 49 ? 2.576 -6.469 -1.855 1 96.62 49 GLY B O 1
ATOM 2253 N N . LYS B 1 50 ? 4.434 -5.516 -1.021 1 96.75 50 LYS B N 1
ATOM 2254 C CA . LYS B 1 50 ? 4.602 -6.57 -0.025 1 96.75 50 LYS B CA 1
ATOM 2255 C C . LYS B 1 50 ? 3.428 -6.594 0.951 1 96.75 50 LYS B C 1
ATOM 2257 O O . LYS B 1 50 ? 2.908 -7.66 1.279 1 96.75 50 LYS B O 1
ATOM 2262 N N . HIS B 1 51 ? 3.035 -5.445 1.385 1 96.56 51 HIS B N 1
ATOM 2263 C CA . HIS B 1 51 ? 1.904 -5.371 2.303 1 96.56 51 HIS B CA 1
ATOM 2264 C C . HIS B 1 51 ? 0.617 -5.836 1.628 1 96.56 51 HIS B C 1
ATOM 2266 O O . HIS B 1 51 ? -0.192 -6.535 2.24 1 96.56 51 HIS B O 1
ATOM 2272 N N . ALA B 1 52 ? 0.423 -5.383 0.424 1 96.88 52 ALA B N 1
ATOM 2273 C CA . ALA B 1 52 ? -0.737 -5.848 -0.332 1 96.88 52 ALA B CA 1
ATOM 2274 C C . ALA B 1 52 ? -0.769 -7.371 -0.409 1 96.88 52 ALA B C 1
ATOM 2276 O O . ALA B 1 52 ? -1.832 -7.984 -0.287 1 96.88 52 ALA B O 1
ATOM 2277 N N . SER B 1 53 ? 0.377 -7.973 -0.637 1 96.62 53 SER B N 1
ATOM 2278 C CA . SER B 1 53 ? 0.483 -9.43 -0.688 1 96.62 53 SER B CA 1
ATOM 2279 C C . SER B 1 53 ? 0.077 -10.062 0.64 1 96.62 53 SER B C 1
ATOM 2281 O O . SER B 1 53 ? -0.559 -11.117 0.662 1 96.62 53 SER B O 1
ATOM 2283 N N . ARG B 1 54 ? 0.415 -9.438 1.738 1 95 54 ARG B N 1
ATOM 2284 C CA . ARG B 1 54 ? 0.024 -9.922 3.057 1 95 54 ARG B CA 1
ATOM 2285 C C . ARG B 1 54 ? -1.488 -9.852 3.242 1 95 54 ARG B C 1
ATOM 2287 O O . ARG B 1 54 ? -2.098 -10.773 3.791 1 95 54 ARG B O 1
ATOM 2294 N N . ILE B 1 55 ? -2.031 -8.727 2.811 1 96.31 55 ILE B N 1
ATOM 2295 C CA . ILE B 1 55 ? -3.48 -8.578 2.891 1 96.31 55 ILE B CA 1
ATOM 2296 C C . ILE B 1 55 ? -4.16 -9.695 2.107 1 96.31 55 ILE B C 1
ATOM 2298 O O . ILE B 1 55 ? -5.129 -10.297 2.58 1 96.31 55 ILE B O 1
ATOM 2302 N N . LEU B 1 56 ? -3.633 -9.992 0.931 1 96 56 LEU B N 1
ATOM 2303 C CA . LEU B 1 56 ? -4.172 -11.062 0.099 1 96 56 LEU B CA 1
ATOM 2304 C C . LEU B 1 56 ? -4.059 -12.406 0.808 1 96 56 LEU B C 1
ATOM 2306 O O . LEU B 1 56 ? -5.008 -13.195 0.801 1 96 56 LEU B O 1
ATOM 2310 N N . GLY B 1 57 ? -2.881 -12.711 1.405 1 93.94 57 GLY B N 1
ATOM 2311 C CA . GLY B 1 57 ? -2.711 -13.93 2.18 1 93.94 57 GLY B CA 1
ATOM 2312 C C . GLY B 1 57 ? -3.734 -14.078 3.291 1 93.94 57 GLY B C 1
ATOM 2313 O O . GLY B 1 57 ? -4.297 -15.156 3.482 1 93.94 57 GLY B O 1
ATOM 2314 N N . LYS B 1 58 ? -3.988 -13.008 4.016 1 94.31 58 LYS B N 1
ATOM 2315 C CA . LYS B 1 58 ? -4.98 -13.016 5.086 1 94.31 58 LYS B CA 1
ATOM 2316 C C . LYS B 1 58 ? -6.375 -13.305 4.543 1 94.31 58 LYS B C 1
ATOM 2318 O O . LYS B 1 58 ? -7.137 -14.07 5.141 1 94.31 58 LYS B O 1
ATOM 2323 N N . ALA B 1 59 ? -6.68 -12.68 3.424 1 94.94 59 ALA B N 1
ATOM 2324 C CA . ALA B 1 59 ? -7.988 -12.891 2.807 1 94.94 59 ALA B CA 1
ATOM 2325 C C . ALA B 1 59 ? -8.172 -14.344 2.391 1 94.94 59 ALA B C 1
ATOM 2327 O O . ALA B 1 59 ? -9.266 -14.906 2.537 1 94.94 59 ALA B O 1
ATOM 2328 N N . LEU B 1 60 ? -7.148 -15 1.866 1 93.56 60 LEU B N 1
ATOM 2329 C CA . LEU B 1 60 ? -7.199 -16.391 1.438 1 93.56 60 LEU B CA 1
ATOM 2330 C C . LEU B 1 60 ? -7.543 -17.312 2.607 1 93.56 60 LEU B C 1
ATOM 2332 O O . LEU B 1 60 ? -8.227 -18.328 2.428 1 93.56 60 LEU B O 1
ATOM 2336 N N . VAL B 1 61 ? -7.133 -16.953 3.777 1 91.25 61 VAL B N 1
ATOM 2337 C CA . VAL B 1 61 ? -7.34 -17.781 4.961 1 91.25 61 VAL B CA 1
ATOM 2338 C C . VAL B 1 61 ? -8.68 -17.438 5.609 1 91.25 61 VAL B C 1
ATOM 2340 O O . VAL B 1 61 ? -9.438 -18.328 5.988 1 91.25 61 VAL B O 1
ATOM 2343 N N . LYS B 1 62 ? -8.992 -16.172 5.676 1 92.44 62 LYS B N 1
ATOM 2344 C CA . LYS B 1 62 ? -10.125 -15.719 6.477 1 92.44 62 LYS B CA 1
ATOM 2345 C C . LYS B 1 62 ? -11.414 -15.734 5.656 1 92.44 62 LYS B C 1
ATOM 2347 O O . LYS B 1 62 ? -12.5 -15.969 6.199 1 92.44 62 LYS B O 1
ATOM 2352 N N . ASP B 1 63 ? -11.258 -15.461 4.422 1 92.5 63 ASP B N 1
ATOM 2353 C CA . ASP B 1 63 ? -12.461 -15.242 3.621 1 92.5 63 ASP B CA 1
ATOM 2354 C C . ASP B 1 63 ? -12.859 -16.516 2.877 1 92.5 63 ASP B C 1
ATOM 2356 O O . ASP B 1 63 ? -13.828 -16.516 2.109 1 92.5 63 ASP B O 1
ATOM 2360 N N . THR B 1 64 ? -12.141 -17.578 2.992 1 90.56 64 THR B N 1
ATOM 2361 C CA . THR B 1 64 ? -12.484 -18.859 2.377 1 90.56 64 THR B CA 1
ATOM 2362 C C . THR B 1 64 ? -12.375 -20 3.391 1 90.56 64 THR B C 1
ATOM 2364 O O . THR B 1 64 ? -11.617 -19.906 4.355 1 90.56 64 THR B O 1
ATOM 2367 N N . PRO B 1 65 ? -13.133 -21.031 3.203 1 90.38 65 PRO B N 1
ATOM 2368 C CA . PRO B 1 65 ? -13.039 -22.188 4.09 1 90.38 65 PRO B CA 1
ATOM 2369 C C . PRO B 1 65 ? -11.875 -23.109 3.727 1 90.38 65 PRO B C 1
ATOM 2371 O O . PRO B 1 65 ? -11.75 -24.203 4.297 1 90.38 65 PRO B O 1
ATOM 2374 N N . ILE B 1 66 ? -11.07 -22.734 2.838 1 90 66 ILE B N 1
ATOM 2375 C CA . ILE B 1 66 ? -10.023 -23.594 2.281 1 90 66 ILE B CA 1
ATOM 2376 C C . ILE B 1 66 ? -8.805 -23.578 3.195 1 90 66 ILE B C 1
ATOM 2378 O O . ILE B 1 66 ? -8.352 -22.516 3.629 1 90 66 ILE B O 1
ATOM 2382 N N . LYS B 1 67 ? -8.336 -24.734 3.488 1 87.88 67 LYS B N 1
ATOM 2383 C CA . LYS B 1 67 ? -7.07 -24.875 4.199 1 87.88 67 LYS B CA 1
ATOM 2384 C C . LYS B 1 67 ? -5.906 -25.016 3.227 1 87.88 67 LYS B C 1
ATOM 2386 O O . LYS B 1 67 ? -5.734 -26.078 2.617 1 87.88 67 LYS B O 1
ATOM 2391 N N . TRP B 1 68 ? -5.156 -24.031 3.102 1 88 68 TRP B N 1
ATOM 2392 C CA . TRP B 1 68 ? -4.023 -24.031 2.18 1 88 68 TRP B CA 1
ATOM 2393 C C . TRP B 1 68 ? -2.83 -24.766 2.787 1 88 68 TRP B C 1
ATOM 2395 O O . TRP B 1 68 ? -2.463 -24.516 3.939 1 88 68 TRP B O 1
ATOM 2405 N N . GLU B 1 69 ? -2.186 -25.578 2.096 1 82.38 69 GLU B N 1
ATOM 2406 C CA . GLU B 1 69 ? -1.176 -26.484 2.65 1 82.38 69 GLU B CA 1
ATOM 2407 C C . GLU B 1 69 ? 0.219 -26.125 2.148 1 82.38 69 GLU B C 1
ATOM 2409 O O . GLU B 1 69 ? 1.212 -26.344 2.842 1 82.38 69 GLU B O 1
ATOM 2414 N N . SER B 1 70 ? 0.272 -25.672 0.916 1 84.44 70 SER B N 1
ATOM 2415 C CA . SER B 1 70 ? 1.578 -25.406 0.325 1 84.44 70 SER B CA 1
ATOM 2416 C C . SER B 1 70 ? 1.525 -24.188 -0.599 1 84.44 70 SER B C 1
ATOM 2418 O O . SER B 1 70 ? 0.475 -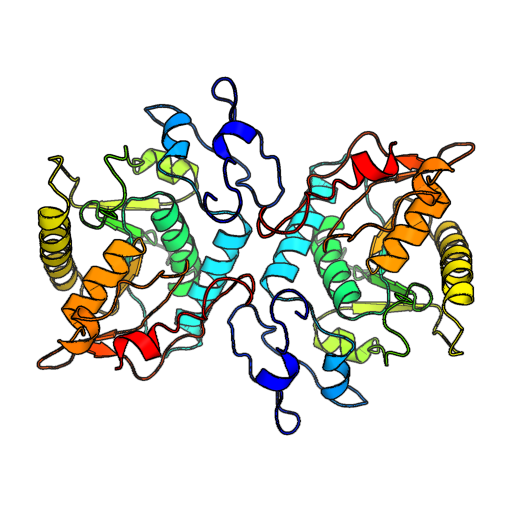23.875 -1.164 1 84.44 70 SER B O 1
ATOM 2420 N N . VAL B 1 71 ? 2.674 -23.531 -0.708 1 89.69 71 VAL B N 1
ATOM 2421 C CA . VAL B 1 71 ? 2.844 -22.406 -1.627 1 89.69 71 VAL B CA 1
ATOM 2422 C C . VAL B 1 71 ? 4.008 -22.688 -2.576 1 89.69 71 VAL B C 1
ATOM 2424 O O . VAL B 1 71 ? 5.109 -23.016 -2.137 1 89.69 71 VAL B O 1
ATOM 2427 N N . ILE B 1 72 ? 3.758 -22.641 -3.811 1 89.69 72 ILE B N 1
ATOM 2428 C CA . ILE B 1 72 ? 4.785 -22.766 -4.84 1 89.69 72 ILE B CA 1
ATOM 2429 C C . ILE B 1 72 ? 4.918 -21.453 -5.602 1 89.69 72 ILE B C 1
ATOM 2431 O O . ILE B 1 72 ? 3.916 -20.797 -5.906 1 89.69 72 ILE B O 1
ATOM 2435 N N . SER B 1 73 ? 6.121 -21.125 -5.91 1 92.94 73 SER B N 1
ATOM 2436 C CA . SER B 1 73 ? 6.375 -19.844 -6.562 1 92.94 73 SER B CA 1
ATOM 2437 C C . SER B 1 73 ? 7.23 -20.031 -7.812 1 92.94 73 SER B C 1
ATOM 2439 O O . SER B 1 73 ? 8.125 -20.875 -7.844 1 92.94 73 SER B O 1
ATOM 2441 N N . ALA B 1 74 ? 6.914 -19.188 -8.805 1 92.19 74 ALA B N 1
ATOM 2442 C CA . ALA B 1 74 ? 7.875 -18.984 -9.883 1 92.19 74 ALA B CA 1
ATOM 2443 C C . ALA B 1 74 ? 9.18 -18.391 -9.352 1 92.19 74 ALA B C 1
ATOM 2445 O O . ALA B 1 74 ? 9.227 -17.891 -8.227 1 92.19 74 ALA B O 1
ATOM 2446 N N . PRO B 1 75 ? 10.227 -18.469 -10.07 1 91.56 75 PRO B N 1
ATOM 2447 C CA . PRO B 1 75 ? 11.547 -18.109 -9.547 1 91.56 75 PRO B CA 1
ATOM 2448 C C . PRO B 1 75 ? 11.812 -16.609 -9.547 1 91.56 75 PRO B C 1
ATOM 2450 O O . PRO B 1 75 ? 12.766 -16.141 -8.922 1 91.56 75 PRO B O 1
ATOM 2453 N N . GLU B 1 76 ? 11.039 -15.828 -10.289 1 93.94 76 GLU B N 1
ATOM 2454 C CA . GLU B 1 76 ? 11.258 -14.383 -10.289 1 93.94 76 GLU B CA 1
ATOM 2455 C C . GLU B 1 76 ? 11.219 -13.812 -8.875 1 93.94 76 GLU B C 1
ATOM 2457 O O . GLU B 1 76 ? 10.398 -14.234 -8.055 1 93.94 76 GLU B O 1
ATOM 2462 N N . LEU B 1 77 ? 12.078 -12.859 -8.609 1 95.62 77 LEU B N 1
ATOM 2463 C CA . LEU B 1 77 ? 12.18 -12.289 -7.273 1 95.62 77 LEU B CA 1
ATOM 2464 C C . LEU B 1 77 ? 10.828 -11.766 -6.801 1 95.62 77 LEU B C 1
ATOM 2466 O O . LEU B 1 77 ? 10.422 -12 -5.66 1 95.62 77 LEU B O 1
ATOM 2470 N N . ALA B 1 78 ? 10.172 -11.055 -7.668 1 96.56 78 ALA B N 1
ATOM 2471 C CA . ALA B 1 78 ? 8.875 -10.492 -7.309 1 96.56 78 ALA B CA 1
ATOM 2472 C C . ALA B 1 78 ? 7.895 -11.586 -6.906 1 96.56 78 ALA B C 1
ATOM 2474 O O . ALA B 1 78 ? 7.129 -11.43 -5.953 1 96.56 78 ALA B O 1
ATOM 2475 N N . SER B 1 79 ? 7.898 -12.641 -7.625 1 96 79 SER B N 1
ATOM 2476 C CA . SER B 1 79 ? 7.023 -13.766 -7.301 1 96 79 SER B CA 1
ATOM 2477 C C . SER B 1 79 ? 7.414 -14.406 -5.969 1 96 79 SER B C 1
ATOM 2479 O O . SER B 1 79 ? 6.551 -14.711 -5.145 1 96 79 SER B O 1
ATOM 2481 N N . ALA B 1 80 ? 8.672 -14.609 -5.785 1 94.81 80 ALA B N 1
ATOM 2482 C CA . ALA B 1 80 ? 9.156 -15.211 -4.543 1 94.81 80 ALA B CA 1
ATOM 2483 C C . ALA B 1 80 ? 8.789 -14.352 -3.338 1 94.81 80 ALA B C 1
ATOM 2485 O O . ALA B 1 80 ? 8.344 -14.875 -2.311 1 94.81 80 ALA B O 1
ATOM 2486 N N . GLN B 1 81 ? 8.977 -13.078 -3.451 1 96.31 81 GLN B N 1
ATOM 2487 C CA . GLN B 1 81 ? 8.633 -12.164 -2.365 1 96.31 81 GLN B CA 1
ATOM 2488 C C . GLN B 1 81 ? 7.133 -12.172 -2.092 1 96.31 81 GLN B C 1
ATOM 2490 O O . GLN B 1 81 ? 6.707 -12.141 -0.936 1 96.31 81 GLN B O 1
ATOM 2495 N N . THR B 1 82 ? 6.379 -12.133 -3.17 1 96.75 82 THR B N 1
ATOM 2496 C CA . THR B 1 82 ? 4.926 -12.195 -3.045 1 96.75 82 THR B CA 1
ATOM 2497 C C . THR B 1 82 ? 4.504 -13.484 -2.342 1 96.75 82 THR B C 1
ATOM 2499 O O . THR B 1 82 ? 3.703 -13.453 -1.406 1 96.75 82 THR B O 1
ATOM 2502 N N . ALA B 1 83 ? 5.094 -14.57 -2.781 1 95.25 83 ALA B N 1
ATOM 2503 C CA . ALA B 1 83 ? 4.785 -15.875 -2.199 1 95.25 83 ALA B CA 1
ATOM 2504 C C . ALA B 1 83 ? 5.133 -15.906 -0.712 1 95.25 83 ALA B C 1
ATOM 2506 O O . ALA B 1 83 ? 4.359 -16.422 0.101 1 95.25 83 ALA B O 1
ATOM 2507 N N . ALA B 1 84 ? 6.25 -15.398 -0.391 1 93.12 84 ALA B N 1
ATOM 2508 C CA . ALA B 1 84 ? 6.688 -15.375 1.003 1 93.12 84 ALA B CA 1
ATOM 2509 C C . ALA B 1 84 ? 5.727 -14.562 1.866 1 93.12 84 ALA B C 1
ATOM 2511 O O . ALA B 1 84 ? 5.383 -14.977 2.977 1 93.12 84 ALA B O 1
ATOM 2512 N N . ALA B 1 85 ? 5.328 -13.414 1.393 1 93.56 85 ALA B N 1
ATOM 2513 C CA . ALA B 1 85 ? 4.398 -12.555 2.125 1 93.56 85 ALA B CA 1
ATOM 2514 C C . ALA B 1 85 ? 3.053 -13.25 2.324 1 93.56 85 ALA B C 1
ATOM 2516 O O . ALA B 1 85 ? 2.455 -13.164 3.4 1 93.56 85 ALA B O 1
ATOM 2517 N N . ILE B 1 86 ? 2.568 -13.922 1.303 1 93.69 86 ILE B N 1
ATOM 2518 C CA . ILE B 1 86 ? 1.311 -14.656 1.366 1 93.69 86 ILE B CA 1
ATOM 2519 C C . ILE B 1 86 ? 1.441 -15.828 2.344 1 93.69 86 ILE B C 1
ATOM 2521 O O . ILE B 1 86 ? 0.57 -16.031 3.191 1 93.69 86 ILE B O 1
ATOM 2525 N N . ALA B 1 87 ? 2.51 -16.562 2.223 1 89.69 87 ALA B N 1
ATOM 2526 C CA . ALA B 1 87 ? 2.723 -17.75 3.049 1 89.69 87 ALA B CA 1
ATOM 2527 C C . ALA B 1 87 ? 2.803 -17.375 4.527 1 89.69 87 ALA B C 1
ATOM 2529 O O . ALA B 1 87 ? 2.344 -18.141 5.387 1 89.69 87 ALA B O 1
ATOM 2530 N N . PHE B 1 88 ? 3.391 -16.281 4.875 1 83.5 88 PHE B N 1
ATOM 2531 C CA . PHE B 1 88 ? 3.566 -15.82 6.246 1 83.5 88 PHE B CA 1
ATOM 2532 C C . PHE B 1 88 ? 2.225 -15.719 6.961 1 83.5 88 PHE B C 1
ATOM 2534 O O . PHE B 1 88 ? 2.115 -16.062 8.141 1 83.5 88 PHE B O 1
ATOM 2541 N N . ILE B 1 89 ? 1.206 -15.336 6.309 1 77.06 89 ILE B N 1
ATOM 2542 C CA . ILE B 1 89 ? -0.089 -15.07 6.926 1 77.06 89 ILE B CA 1
ATOM 2543 C C . ILE B 1 89 ? -1.006 -16.281 6.734 1 77.06 89 ILE B C 1
ATOM 2545 O O . ILE B 1 89 ? -1.741 -16.656 7.648 1 77.06 89 ILE B O 1
ATOM 2549 N N . ALA B 1 90 ? -1.004 -16.844 5.531 1 68.56 90 ALA B N 1
ATOM 2550 C CA . ALA B 1 90 ? -1.966 -17.875 5.148 1 68.56 90 ALA B CA 1
ATOM 2551 C C . ALA B 1 90 ? -1.71 -19.172 5.902 1 68.56 90 ALA B C 1
ATOM 2553 O O . ALA B 1 90 ? -2.635 -19.953 6.145 1 68.56 90 ALA B O 1
ATOM 2554 N N . THR B 1 91 ? -0.534 -19.516 6.219 1 62.59 91 THR B N 1
ATOM 2555 C CA . THR B 1 91 ? -0.255 -20.797 6.867 1 62.59 91 THR B CA 1
ATOM 2556 C C . THR B 1 91 ? -0.213 -20.625 8.383 1 62.59 91 THR B C 1
ATOM 2558 O O . THR B 1 91 ? 0.105 -21.578 9.109 1 62.59 91 THR B O 1
ATOM 2561 N N . GLY B 1 92 ? -1.153 -19.484 9.062 1 56.72 92 GLY B N 1
ATOM 2562 C CA . GLY B 1 92 ? -1.276 -19.25 10.5 1 56.72 92 GLY B CA 1
ATOM 2563 C C . GLY B 1 92 ? 0.028 -18.844 11.148 1 56.72 92 GLY B C 1
ATOM 2564 O O . GLY B 1 92 ? 0.242 -19.094 12.336 1 56.72 92 GLY B O 1
ATOM 2565 N N . GLY B 1 93 ? 0.721 -17.953 10.516 1 50.97 93 GLY B N 1
ATOM 2566 C CA . GLY B 1 93 ? 1.996 -17.672 11.148 1 50.97 93 GLY B CA 1
ATOM 2567 C C . GLY B 1 93 ? 2.713 -18.922 11.625 1 50.97 93 GLY B C 1
ATOM 2568 O O . GLY B 1 93 ? 3.715 -18.828 12.344 1 50.97 93 GLY B O 1
ATOM 2569 N N . ILE B 1 94 ? 1.805 -19.953 11.844 1 38.5 94 ILE B N 1
ATOM 2570 C CA . ILE B 1 94 ? 2.287 -21.25 12.336 1 38.5 94 ILE B CA 1
ATOM 2571 C C . ILE B 1 94 ? 3.498 -21.688 11.516 1 38.5 94 ILE B C 1
ATOM 2573 O O . ILE B 1 94 ? 3.348 -22.25 10.43 1 38.5 94 ILE B O 1
ATOM 2577 N N . LEU B 1 95 ? 4.191 -20.781 11.062 1 39.91 95 LEU B N 1
ATOM 2578 C CA . LEU B 1 95 ? 5.465 -21.484 11.016 1 39.91 95 LEU B CA 1
ATOM 2579 C C . LEU B 1 95 ? 5.594 -22.453 12.188 1 39.91 95 LEU B C 1
ATOM 2581 O O . LEU B 1 95 ? 5.719 -22.031 13.336 1 39.91 95 LEU B O 1
ATOM 2585 N N . ILE B 1 96 ? 4.594 -23.344 12.289 1 34.41 96 ILE B N 1
ATOM 2586 C CA . ILE B 1 96 ? 4.719 -24.391 13.297 1 34.41 96 ILE B CA 1
ATOM 2587 C C . ILE B 1 96 ? 6.191 -24.625 13.625 1 34.41 96 ILE B C 1
ATOM 2589 O O . ILE B 1 96 ? 7.062 -24.422 12.773 1 34.41 96 ILE B O 1
ATOM 2593 N N . ALA B 1 97 ? 6.461 -24.875 14.867 1 36.75 97 ALA B N 1
ATOM 2594 C CA . ALA B 1 97 ? 7.73 -25.25 15.477 1 36.75 97 ALA B CA 1
ATOM 2595 C C . ALA B 1 97 ? 8.68 -25.859 14.445 1 36.75 97 ALA B C 1
ATOM 2597 O O . ALA B 1 97 ? 9.867 -25.531 14.422 1 36.75 97 ALA B O 1
ATOM 2598 N N . GLY B 1 98 ? 8.43 -27.219 14.102 1 37.22 98 GLY B N 1
ATOM 2599 C CA . GLY B 1 98 ? 9.438 -27.953 13.352 1 37.22 98 GLY B CA 1
ATOM 2600 C C . GLY B 1 98 ? 9.695 -27.375 11.977 1 37.22 98 GLY B C 1
ATOM 2601 O O . GLY B 1 98 ? 10.812 -26.922 11.688 1 37.22 98 GLY B O 1
ATOM 2602 N N . ASP B 1 99 ? 8.789 -27.875 10.812 1 41.78 99 ASP B N 1
ATOM 2603 C CA . ASP B 1 99 ? 9.109 -27.719 9.391 1 41.78 99 ASP B CA 1
ATOM 2604 C C . ASP B 1 99 ? 8.906 -26.266 8.945 1 41.78 99 ASP B C 1
ATOM 2606 O O . ASP B 1 99 ? 7.848 -25.688 9.188 1 41.78 99 ASP B O 1
ATOM 2610 N N . LYS B 1 100 ? 9.82 -25.344 8.867 1 44.97 100 LYS B N 1
ATOM 2611 C CA . LYS B 1 100 ? 10.125 -24.062 8.234 1 44.97 100 LYS B CA 1
ATOM 2612 C C . LYS B 1 100 ? 9.18 -23.797 7.066 1 44.97 100 LYS B C 1
ATOM 2614 O O . LYS B 1 100 ? 8.969 -24.656 6.219 1 44.97 100 LYS B O 1
ATOM 2619 N N . SER B 1 101 ? 8.086 -23.172 7.156 1 51.66 101 SER B N 1
ATOM 2620 C CA . SER B 1 101 ? 7.148 -22.703 6.145 1 51.66 101 SER B CA 1
ATOM 2621 C C . SER B 1 101 ? 7.863 -22.359 4.836 1 51.66 101 SER B C 1
ATOM 2623 O O . SER B 1 101 ? 8.32 -21.234 4.645 1 51.66 101 SER B O 1
ATOM 2625 N N . PHE B 1 102 ? 8.5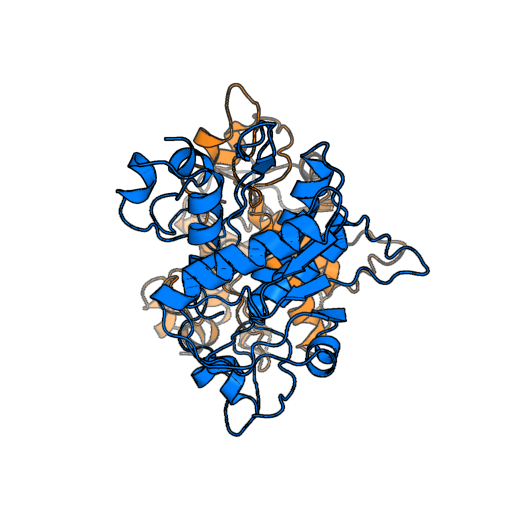 -23.281 4.234 1 62.81 102 PHE B N 1
ATOM 2626 C CA . PHE B 1 102 ? 9.273 -23.188 2.996 1 62.81 102 PHE B CA 1
ATOM 2627 C C . PHE B 1 102 ? 8.344 -23.016 1.798 1 62.81 102 PHE B C 1
ATOM 2629 O O . PHE B 1 102 ? 7.254 -23.594 1.762 1 62.81 102 PHE B O 1
ATOM 2636 N N . ILE B 1 103 ? 8.383 -21.797 1.17 1 84.88 103 ILE B N 1
ATOM 2637 C CA . ILE B 1 103 ? 7.887 -21.719 -0.199 1 84.88 103 ILE B CA 1
ATOM 2638 C C . ILE B 1 103 ? 8.789 -22.547 -1.119 1 84.88 103 ILE B C 1
ATOM 2640 O O . ILE B 1 103 ? 10 -22.625 -0.904 1 84.88 103 ILE B O 1
ATOM 2644 N N . THR B 1 104 ? 8.188 -23.328 -1.908 1 86.56 104 THR B N 1
ATOM 2645 C CA . THR B 1 104 ? 8.945 -24.047 -2.92 1 86.56 104 THR B CA 1
ATOM 2646 C C . THR B 1 104 ? 9.07 -23.234 -4.199 1 86.56 104 THR B C 1
ATOM 2648 O O . THR B 1 104 ? 8.07 -22.766 -4.738 1 86.56 104 THR B O 1
ATOM 2651 N N . ILE B 1 105 ? 10.273 -23.016 -4.578 1 89.19 105 ILE B N 1
ATOM 2652 C CA . ILE B 1 105 ? 10.5 -22.344 -5.859 1 89.19 105 ILE B CA 1
ATOM 2653 C C . ILE B 1 105 ? 10.586 -23.391 -6.969 1 89.19 105 ILE B C 1
ATOM 2655 O O . ILE B 1 105 ? 11.375 -24.344 -6.883 1 89.19 105 ILE B O 1
ATOM 2659 N N . ASP B 1 106 ? 9.789 -23.297 -7.922 1 86.56 106 ASP B N 1
ATOM 2660 C CA . ASP B 1 106 ? 9.867 -24.109 -9.133 1 86.56 106 ASP B CA 1
ATOM 2661 C C . ASP B 1 106 ? 10.328 -23.281 -10.328 1 86.56 106 ASP B C 1
ATOM 2663 O O . ASP B 1 106 ? 9.562 -22.469 -10.867 1 86.56 106 ASP B O 1
ATOM 2667 N N . GLU B 1 107 ? 11.461 -23.469 -10.781 1 84.69 107 GLU B N 1
ATOM 2668 C CA . GLU B 1 107 ? 12.07 -22.641 -11.805 1 84.69 107 GLU B CA 1
ATOM 2669 C C . GLU B 1 107 ? 11.398 -22.844 -13.156 1 84.69 107 GLU B C 1
ATOM 2671 O O . GLU B 1 107 ? 11.531 -22 -14.055 1 84.69 107 GLU B O 1
ATOM 2676 N N . THR B 1 108 ? 10.734 -23.922 -13.305 1 81.44 108 THR B N 1
ATOM 2677 C CA . THR B 1 108 ? 10.078 -24.219 -14.578 1 81.44 108 THR B CA 1
ATOM 2678 C C . THR B 1 108 ? 8.828 -23.344 -14.75 1 81.44 108 THR B C 1
ATOM 2680 O O . THR B 1 108 ? 8.289 -23.25 -15.852 1 81.44 108 THR B O 1
ATOM 2683 N N . LEU B 1 109 ? 8.438 -22.641 -13.742 1 86.19 109 LEU B N 1
ATOM 2684 C CA . LEU B 1 109 ? 7.23 -21.828 -13.781 1 86.19 109 LEU B CA 1
ATOM 2685 C C . LEU B 1 109 ? 7.559 -20.391 -14.133 1 86.19 109 LEU B C 1
ATOM 2687 O O . LEU B 1 109 ? 6.699 -19.516 -14.039 1 86.19 109 LEU B O 1
ATOM 2691 N N . TYR B 1 110 ? 8.75 -20.125 -14.516 1 87.12 110 TYR B N 1
ATOM 2692 C CA . TYR B 1 110 ? 9.148 -18.75 -14.828 1 87.12 110 TYR B CA 1
ATOM 2693 C C . TYR B 1 110 ? 8.281 -18.172 -15.945 1 87.12 110 TYR B C 1
ATOM 2695 O O . TYR B 1 110 ? 7.781 -18.922 -16.797 1 87.12 110 TYR B O 1
ATOM 2703 N N . ASP B 1 111 ? 8.094 -16.906 -15.859 1 83.38 111 ASP B N 1
ATOM 2704 C CA . ASP B 1 111 ? 7.324 -16.203 -16.891 1 83.38 111 ASP B CA 1
ATOM 2705 C C . ASP B 1 111 ? 8.125 -16.078 -18.172 1 83.38 111 ASP B C 1
ATOM 2707 O O . ASP B 1 111 ? 9.141 -15.383 -18.219 1 83.38 111 ASP B O 1
ATOM 2711 N N . PHE B 1 112 ? 7.715 -16.672 -19.172 1 74.31 112 PHE B N 1
ATOM 2712 C CA . PHE B 1 112 ? 8.438 -16.828 -20.438 1 74.31 112 PHE B CA 1
ATOM 2713 C C . PHE B 1 112 ? 8.555 -15.477 -21.141 1 74.31 112 PHE B C 1
ATOM 2715 O O . PHE B 1 112 ? 9.352 -15.336 -22.078 1 74.31 112 PHE B O 1
ATOM 2722 N N . SER B 1 113 ? 7.684 -14.539 -20.672 1 70.81 113 SER B N 1
ATOM 2723 C CA . SER B 1 113 ? 7.797 -13.211 -21.281 1 70.81 113 SER B CA 1
ATOM 2724 C C . SER B 1 113 ? 9.086 -12.523 -20.844 1 70.81 113 SER B C 1
ATOM 2726 O O . SER B 1 113 ? 9.516 -11.547 -21.469 1 70.81 113 SER B O 1
ATOM 2728 N N . HIS B 1 114 ? 9.555 -13.219 -19.812 1 72.69 114 HIS B N 1
ATOM 2729 C CA . HIS B 1 114 ? 10.805 -12.664 -19.281 1 72.69 114 HIS B CA 1
ATOM 2730 C C . HIS B 1 114 ? 12.016 -13.359 -19.891 1 72.69 114 HIS B C 1
ATOM 2732 O O . HIS B 1 114 ? 11.969 -14.562 -20.172 1 72.69 114 HIS B O 1
ATOM 2738 N N . GLY B 1 115 ? 12.727 -12.781 -20.844 1 63.16 115 GLY B N 1
ATOM 2739 C CA . GLY B 1 115 ? 13.961 -13.352 -21.359 1 63.16 115 GLY B CA 1
ATOM 2740 C C . GLY B 1 115 ? 14.797 -14.031 -20.297 1 63.16 115 GLY B C 1
ATOM 2741 O O . GLY B 1 115 ? 14.289 -14.391 -19.234 1 63.16 115 GLY B O 1
ATOM 2742 N N . LYS B 1 116 ? 15.961 -14.445 -20.547 1 64.38 116 LYS B N 1
ATOM 2743 C CA . LYS B 1 116 ? 16.906 -15.125 -19.672 1 64.38 116 LYS B CA 1
ATOM 2744 C C . LYS B 1 116 ? 17.219 -14.273 -18.438 1 64.38 116 LYS B C 1
ATOM 2746 O O . LYS B 1 116 ? 17.625 -13.125 -18.578 1 64.38 116 LYS B O 1
ATOM 2751 N N . ILE B 1 117 ? 16.75 -14.664 -17.281 1 80.06 117 ILE B N 1
ATOM 2752 C CA . ILE B 1 117 ? 17 -14.023 -16 1 80.06 117 ILE B CA 1
ATOM 2753 C C . ILE B 1 117 ? 17.891 -14.922 -15.141 1 80.06 117 ILE B C 1
ATOM 2755 O O . ILE B 1 117 ? 17.75 -16.141 -15.18 1 80.06 117 ILE B O 1
ATOM 2759 N N . ASN B 1 118 ? 18.953 -14.391 -14.648 1 8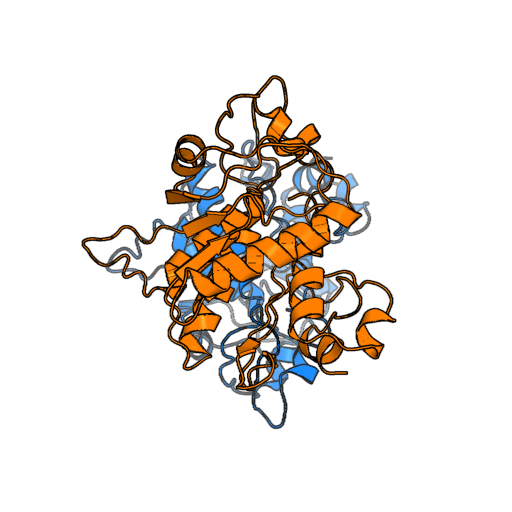5.31 118 ASN B N 1
ATOM 2760 C CA . ASN B 1 118 ? 19.656 -15.062 -13.562 1 85.31 118 ASN B CA 1
ATOM 2761 C C . ASN B 1 118 ? 18.891 -14.977 -12.25 1 85.31 118 ASN B C 1
ATOM 2763 O O . ASN B 1 118 ? 18.953 -13.961 -11.555 1 85.31 118 ASN B O 1
ATOM 2767 N N . PHE B 1 119 ? 18.25 -16.141 -11.93 1 90.31 119 PHE B N 1
ATOM 2768 C CA . PHE B 1 119 ? 17.406 -16.141 -10.742 1 90.31 119 PHE B CA 1
ATOM 2769 C C . PHE B 1 119 ? 18.25 -16.172 -9.477 1 90.31 119 PHE B C 1
ATOM 2771 O O . PHE B 1 119 ? 19.391 -16.641 -9.5 1 90.31 119 PHE B O 1
ATOM 2778 N N . MET B 1 120 ? 17.672 -15.734 -8.43 1 92.31 120 MET B N 1
ATOM 2779 C CA . MET B 1 120 ? 18.344 -15.766 -7.137 1 92.31 120 MET B CA 1
ATOM 2780 C C . MET B 1 120 ? 18.422 -17.188 -6.594 1 92.31 120 MET B C 1
ATOM 2782 O O . MET B 1 120 ? 17.453 -17.953 -6.73 1 92.31 120 MET B O 1
ATOM 2786 N N . THR B 1 121 ? 19.531 -17.438 -5.953 1 90.19 121 THR B N 1
ATOM 2787 C CA . THR B 1 121 ? 19.672 -18.703 -5.242 1 90.19 121 THR B CA 1
ATOM 2788 C C . THR B 1 121 ? 18.938 -18.656 -3.904 1 90.19 121 THR B C 1
ATOM 2790 O O . THR B 1 121 ? 18.531 -17.594 -3.449 1 90.19 121 THR B O 1
ATOM 2793 N N . ALA B 1 122 ? 18.828 -19.891 -3.301 1 89.06 122 ALA B N 1
ATOM 2794 C CA . ALA B 1 122 ? 18.219 -19.969 -1.977 1 89.06 122 ALA B CA 1
ATOM 2795 C C . ALA B 1 122 ? 18.984 -19.109 -0.97 1 89.06 122 ALA B C 1
ATOM 2797 O O . ALA B 1 122 ? 18.375 -18.438 -0.132 1 89.06 122 ALA B O 1
ATOM 2798 N N . MET B 1 123 ? 20.266 -19.078 -1.045 1 90.44 123 MET B N 1
ATOM 2799 C CA . MET B 1 123 ? 21.109 -18.312 -0.135 1 90.44 123 MET B CA 1
ATOM 2800 C C . MET B 1 123 ? 20.875 -16.812 -0.326 1 90.44 123 MET B C 1
ATOM 2802 O O . MET B 1 123 ? 20.812 -16.062 0.649 1 90.44 123 MET B O 1
ATOM 2806 N N . GLU B 1 124 ? 20.766 -16.406 -1.527 1 92.94 124 GLU B N 1
ATOM 2807 C CA . GLU B 1 124 ? 20.516 -15 -1.813 1 92.94 124 GLU B CA 1
ATOM 2808 C C . GLU B 1 124 ? 19.125 -14.586 -1.316 1 92.94 124 GLU B C 1
ATOM 2810 O O . GLU B 1 124 ? 18.969 -13.484 -0.776 1 92.94 124 GLU B O 1
ATOM 2815 N N . LEU B 1 125 ? 18.172 -15.438 -1.531 1 92.25 125 LEU B N 1
ATOM 2816 C CA . LEU B 1 125 ? 16.812 -15.148 -1.074 1 92.25 125 LEU B CA 1
ATOM 2817 C C . LEU B 1 125 ? 16.766 -15.062 0.447 1 92.25 125 LEU B C 1
ATOM 2819 O O . LEU B 1 125 ? 15.992 -14.273 1 1 92.25 125 LEU B O 1
ATOM 2823 N N . MET B 1 126 ? 17.578 -15.828 1.11 1 90.38 126 MET B N 1
ATOM 2824 C CA . MET B 1 126 ? 17.641 -15.805 2.57 1 90.38 126 MET B CA 1
ATOM 2825 C C . MET B 1 126 ? 18.062 -14.43 3.078 1 90.38 126 MET B C 1
ATOM 2827 O O . MET B 1 126 ? 17.625 -13.992 4.145 1 90.38 126 MET B O 1
ATOM 2831 N N . LYS B 1 127 ? 18.875 -13.742 2.318 1 91.75 127 LYS B N 1
ATOM 2832 C CA . LYS B 1 127 ? 19.281 -12.391 2.678 1 91.75 127 LYS B CA 1
ATOM 2833 C C . LYS B 1 127 ? 18.094 -11.438 2.695 1 91.75 127 LYS B C 1
ATOM 2835 O O . LYS B 1 127 ? 18.188 -10.344 3.262 1 91.75 127 LYS B O 1
ATOM 2840 N N . LEU B 1 128 ? 17.047 -11.781 2.049 1 91 128 LEU B N 1
ATOM 2841 C CA . LEU B 1 128 ? 15.82 -11 2.033 1 91 128 LEU B CA 1
ATOM 2842 C C . LEU B 1 128 ? 14.781 -11.609 2.973 1 91 128 LEU B C 1
ATOM 2844 O O . LEU B 1 128 ? 13.594 -11.297 2.871 1 91 128 LEU B O 1
ATOM 2848 N N . ASP B 1 129 ? 15.219 -12.547 3.793 1 86.25 129 ASP B N 1
ATOM 2849 C CA . ASP B 1 129 ? 14.398 -13.227 4.789 1 86.25 129 ASP B CA 1
ATOM 2850 C C . ASP B 1 129 ? 13.352 -14.125 4.121 1 86.25 129 ASP B C 1
ATOM 2852 O O . ASP B 1 129 ? 12.219 -14.219 4.598 1 86.25 129 ASP B O 1
ATOM 2856 N N . ILE B 1 130 ? 13.758 -14.641 2.973 1 87.69 130 ILE B N 1
ATOM 2857 C CA . ILE B 1 130 ? 12.906 -15.586 2.27 1 87.69 130 ILE B CA 1
ATOM 2858 C C . ILE B 1 130 ? 13.539 -16.969 2.301 1 87.69 130 ILE B C 1
ATOM 2860 O O . ILE B 1 130 ? 14.602 -17.188 1.721 1 87.69 130 ILE B O 1
ATOM 2864 N N . THR B 1 131 ? 12.883 -17.844 2.936 1 80.88 131 THR B N 1
ATOM 2865 C CA . THR B 1 131 ? 13.359 -19.234 2.996 1 80.88 131 THR B CA 1
ATOM 2866 C C . THR B 1 131 ? 12.609 -20.109 1.999 1 80.88 131 THR B C 1
ATOM 2868 O O . THR B 1 131 ? 11.375 -20.156 2.014 1 80.88 131 THR B O 1
ATOM 2871 N N . VAL B 1 132 ? 13.406 -20.734 1.115 1 84.31 132 VAL B N 1
ATOM 2872 C CA . VAL B 1 132 ? 12.758 -21.484 0.042 1 84.31 132 VAL B CA 1
ATOM 2873 C C . VAL B 1 132 ? 13.461 -22.828 -0.157 1 84.31 132 VAL B C 1
ATOM 2875 O O . VAL B 1 132 ? 14.609 -23 0.255 1 84.31 132 VAL B O 1
ATOM 2878 N N . LYS B 1 133 ? 12.719 -23.75 -0.692 1 81.88 133 LYS B N 1
ATOM 2879 C CA . LYS B 1 133 ? 13.25 -24.938 -1.349 1 81.88 133 LYS B CA 1
ATOM 2880 C C . LYS B 1 133 ? 13.195 -24.812 -2.867 1 81.88 133 LYS B C 1
ATOM 2882 O O . LYS B 1 133 ? 12.164 -24.438 -3.426 1 81.88 133 LYS B O 1
ATOM 2887 N N . VAL B 1 134 ? 14.391 -24.922 -3.506 1 77.38 134 VAL B N 1
ATOM 2888 C CA . VAL B 1 134 ? 14.406 -24.766 -4.957 1 77.38 134 VAL B CA 1
ATOM 2889 C C . VAL B 1 134 ? 14.219 -26.141 -5.617 1 77.38 134 VAL B C 1
ATOM 2891 O O . VAL B 1 134 ? 14.93 -27.094 -5.289 1 77.38 134 VAL B O 1
ATOM 2894 N N . SER B 1 135 ? 13.289 -26.203 -6.41 1 68.38 135 SER B N 1
ATOM 2895 C CA . SER B 1 135 ? 13.016 -27.422 -7.152 1 68.38 135 SER B CA 1
ATOM 2896 C C . SER B 1 135 ? 13.086 -27.188 -8.656 1 68.38 135 SER B C 1
ATOM 2898 O O . SER B 1 135 ? 12.773 -26.094 -9.133 1 68.38 135 SER B O 1
ATOM 2900 N N . ASN B 1 136 ? 13.547 -28.125 -9.523 1 63.34 136 ASN B N 1
ATOM 2901 C CA . ASN B 1 136 ? 13.531 -28.234 -10.984 1 63.34 136 ASN B CA 1
ATOM 2902 C C . ASN B 1 136 ? 14.328 -27.094 -11.625 1 63.34 136 ASN B C 1
ATOM 2904 O O . ASN B 1 136 ? 13.773 -26.266 -12.344 1 63.34 136 ASN B O 1
ATOM 2908 N N . PRO B 1 137 ? 15.609 -26.953 -11.367 1 59 137 PRO B N 1
ATOM 2909 C CA . PRO B 1 137 ? 16.422 -25.891 -11.984 1 59 137 PRO B CA 1
ATOM 2910 C C . PRO B 1 137 ? 16.406 -25.969 -13.508 1 59 137 PRO B C 1
ATOM 2912 O O . PRO B 1 137 ? 16.328 -27.047 -14.086 1 59 137 PRO B O 1
ATOM 2915 N N . ILE B 1 138 ? 15.953 -24.719 -14.25 1 58.53 138 ILE B N 1
ATOM 2916 C CA . ILE B 1 138 ? 15.891 -24.672 -15.711 1 58.53 138 ILE B CA 1
ATOM 2917 C C . ILE B 1 138 ? 17.297 -24.875 -16.281 1 58.53 138 ILE B C 1
ATOM 2919 O O . ILE B 1 138 ? 18.234 -24.156 -15.922 1 58.53 138 ILE B O 1
ATOM 2923 N N . ARG B 1 139 ? 17.609 -25.953 -17 1 50.03 139 ARG B N 1
ATOM 2924 C CA . ARG B 1 139 ? 18.906 -26.234 -17.578 1 50.03 139 ARG B CA 1
ATOM 2925 C C . ARG B 1 139 ? 19.062 -25.531 -18.938 1 50.03 139 ARG B C 1
ATOM 2927 O O . ARG B 1 139 ? 20.172 -25.312 -19.406 1 50.03 139 ARG B O 1
ATOM 2934 N N . SER B 1 140 ? 17.984 -25.391 -19.891 1 51.22 140 SER B N 1
ATOM 2935 C CA . SER B 1 140 ? 18.266 -24.922 -21.25 1 51.22 140 SER B CA 1
ATOM 2936 C C . SER B 1 140 ? 17.281 -23.844 -21.672 1 51.22 140 SER B C 1
ATOM 2938 O O . SER B 1 140 ? 16.156 -23.781 -21.156 1 51.22 140 SER B O 1
ATOM 2940 N N . LYS B 1 141 ? 17.781 -22.625 -22.422 1 50.56 141 LYS B N 1
ATOM 2941 C CA . LYS B 1 141 ? 17.094 -21.5 -23.047 1 50.56 141 LYS B CA 1
ATOM 2942 C C . LYS B 1 141 ? 16.062 -21.984 -24.062 1 50.56 141 LYS B C 1
ATOM 2944 O O . LYS B 1 141 ? 16.406 -22.594 -25.078 1 50.56 141 LYS B O 1
ATOM 2949 N N . GLU B 1 142 ? 14.836 -22.25 -23.719 1 54.34 142 GLU B N 1
ATOM 2950 C CA . GLU B 1 142 ? 13.891 -22.734 -24.703 1 54.34 142 GLU B CA 1
ATOM 2951 C C . GLU B 1 142 ? 13.039 -21.609 -25.281 1 54.34 142 GLU B C 1
ATOM 2953 O O . GLU B 1 142 ? 12.922 -20.547 -24.656 1 54.34 142 GLU B O 1
ATOM 2958 N N . SER B 1 143 ? 12.586 -21.609 -26.594 1 52.5 143 SER B N 1
ATOM 2959 C CA . SER B 1 143 ? 11.695 -20.719 -27.328 1 52.5 143 SER B CA 1
ATOM 2960 C C . SER B 1 143 ? 10.359 -20.562 -26.609 1 52.5 143 SER B C 1
ATOM 2962 O O . SER B 1 143 ? 9.969 -21.406 -25.812 1 52.5 143 SER B O 1
ATOM 2964 N N . THR B 1 144 ? 9.641 -19.344 -26.828 1 54.09 144 THR B N 1
ATOM 2965 C CA . THR B 1 144 ? 8.391 -18.953 -26.188 1 54.09 144 THR B CA 1
ATOM 2966 C C . THR B 1 144 ? 7.363 -20.078 -26.266 1 54.09 144 THR B C 1
ATOM 2968 O O . THR B 1 144 ? 6.684 -20.391 -25.281 1 54.09 144 THR B O 1
ATOM 2971 N N . ASP B 1 145 ? 6.98 -20.516 -27.594 1 53.88 145 ASP B N 1
ATOM 2972 C CA . ASP B 1 145 ? 5.984 -21.562 -27.781 1 53.88 145 ASP B CA 1
ATOM 2973 C C . ASP B 1 145 ? 6.332 -22.797 -26.969 1 53.88 145 ASP B C 1
ATOM 2975 O O . ASP B 1 145 ? 5.453 -23.422 -26.375 1 53.88 145 ASP B O 1
ATOM 2979 N N . THR B 1 146 ? 7.539 -23.047 -26.875 1 58.91 146 THR B N 1
ATOM 2980 C CA . THR B 1 146 ? 8.047 -24.188 -26.109 1 58.91 146 THR B CA 1
ATOM 2981 C C . THR B 1 146 ? 7.938 -23.922 -24.609 1 58.91 146 THR B C 1
ATOM 2983 O O . THR B 1 146 ? 7.742 -24.859 -23.828 1 58.91 146 THR B O 1
ATOM 2986 N N . SER B 1 147 ? 7.621 -22.656 -24.406 1 64.75 147 SER B N 1
ATOM 2987 C CA . SER B 1 147 ? 7.625 -22.297 -23 1 64.75 147 SER B CA 1
ATOM 2988 C C . SER B 1 147 ? 6.273 -22.562 -22.359 1 64.75 147 SER B C 1
ATOM 2990 O O . SER B 1 147 ? 6.203 -23.062 -21.234 1 64.75 147 SER B O 1
ATOM 2992 N N . ILE B 1 148 ? 5.246 -22.266 -23.125 1 66.44 148 ILE B N 1
ATOM 2993 C CA . ILE B 1 148 ? 3.914 -22.516 -22.594 1 66.44 148 ILE B CA 1
ATOM 2994 C C . ILE B 1 148 ? 3.721 -24.016 -22.344 1 66.44 148 ILE B C 1
ATOM 2996 O O . ILE B 1 148 ? 3.217 -24.422 -21.297 1 66.44 148 ILE B O 1
ATOM 3000 N N . VAL B 1 149 ? 4.109 -24.75 -23.375 1 69.44 149 VAL B N 1
ATOM 3001 C CA . VAL B 1 149 ? 3.984 -26.188 -23.281 1 69.44 149 VAL B CA 1
ATOM 3002 C C . VAL B 1 149 ? 4.793 -26.703 -22.094 1 69.44 149 VAL B C 1
ATOM 3004 O O . VAL B 1 149 ? 4.336 -27.578 -21.359 1 69.44 149 VAL B O 1
ATOM 3007 N N . ARG B 1 150 ? 5.812 -26.156 -21.922 1 70.69 150 ARG B N 1
ATOM 3008 C CA . ARG B 1 150 ? 6.668 -26.547 -20.797 1 70.69 150 ARG B CA 1
ATOM 3009 C C . ARG B 1 150 ? 6.008 -26.219 -19.469 1 70.69 150 ARG B C 1
ATOM 3011 O O . ARG B 1 150 ? 5.965 -27.062 -18.562 1 70.69 150 ARG B O 1
ATOM 3018 N N . VAL B 1 151 ? 5.555 -25.031 -19.406 1 72.44 151 VAL B N 1
ATOM 3019 C CA . VAL B 1 151 ? 4.957 -24.578 -18.156 1 72.44 151 VAL B CA 1
ATOM 3020 C C . VAL B 1 151 ? 3.758 -25.469 -17.812 1 72.44 151 VAL B C 1
ATOM 3022 O O . VAL B 1 151 ? 3.592 -25.891 -16.672 1 72.44 151 VAL B O 1
ATOM 3025 N N . LEU B 1 152 ? 3.074 -25.797 -18.844 1 74.56 152 LEU B N 1
ATOM 3026 C CA . LEU B 1 152 ? 1.886 -26.609 -18.625 1 74.56 152 LEU B CA 1
ATOM 3027 C C . LEU B 1 152 ? 2.27 -28.031 -18.203 1 74.56 152 LEU B C 1
ATOM 3029 O O . LEU B 1 152 ? 1.623 -28.625 -17.328 1 74.56 152 LEU B O 1
ATOM 3033 N N . GLY B 1 153 ? 3.283 -28.547 -18.906 1 73.69 153 GLY B N 1
ATOM 3034 C CA . GLY B 1 153 ? 3.791 -29.859 -18.531 1 73.69 153 GLY B CA 1
ATOM 3035 C C . GLY B 1 153 ? 4.336 -29.891 -17.109 1 73.69 153 GLY B C 1
ATOM 3036 O O . GLY B 1 153 ? 4.074 -30.844 -16.375 1 73.69 153 GLY B O 1
ATOM 3037 N N . GLU B 1 154 ? 4.992 -28.875 -16.766 1 75 154 GLU B N 1
ATOM 3038 C CA . GLU B 1 154 ? 5.582 -28.797 -15.43 1 75 154 GLU B CA 1
ATOM 3039 C C . GLU B 1 154 ? 4.512 -28.578 -14.367 1 75 154 GLU B C 1
ATOM 3041 O O . GLU B 1 154 ? 4.613 -29.125 -13.258 1 75 154 GLU B O 1
ATOM 3046 N N . PHE B 1 155 ? 3.559 -27.828 -14.758 1 76.25 155 PHE B N 1
ATOM 3047 C CA . PHE B 1 155 ? 2.459 -27.594 -13.828 1 76.25 155 PHE B CA 1
ATOM 3048 C C . PHE B 1 155 ? 1.719 -28.906 -13.531 1 76.25 155 PHE B C 1
ATOM 3050 O O . PHE B 1 155 ? 1.27 -29.125 -12.406 1 76.25 155 PHE B O 1
ATOM 3057 N N . GLU B 1 156 ? 1.651 -29.734 -14.484 1 77.94 156 GLU B N 1
ATOM 3058 C CA . GLU B 1 156 ? 1.049 -31.047 -14.266 1 77.94 156 GLU B CA 1
ATOM 3059 C C . GLU B 1 156 ? 1.841 -31.844 -13.242 1 77.94 156 GLU B C 1
ATOM 3061 O O . GLU B 1 156 ? 1.258 -32.531 -12.406 1 77.94 156 GLU B O 1
ATOM 3066 N N . LYS B 1 157 ? 3.094 -31.734 -13.359 1 77.81 157 LYS B N 1
ATOM 3067 C CA . LYS B 1 157 ? 3.949 -32.438 -12.398 1 77.81 157 LYS B CA 1
ATOM 3068 C C . LYS B 1 157 ? 3.75 -31.875 -10.984 1 77.81 157 LYS B C 1
ATOM 3070 O O . LYS B 1 157 ? 3.715 -32.656 -10.023 1 77.81 157 LYS B O 1
ATOM 3075 N N . VAL B 1 158 ? 3.656 -30.609 -10.93 1 74.25 158 VAL B N 1
ATOM 3076 C CA . VAL B 1 158 ? 3.422 -29.938 -9.656 1 74.25 158 VAL B CA 1
ATOM 3077 C C . VAL B 1 158 ? 2.115 -30.438 -9.047 1 74.25 158 VAL B C 1
ATOM 3079 O O . VAL B 1 158 ? 2.051 -30.719 -7.844 1 74.25 158 VAL B O 1
ATOM 3082 N N . GLN B 1 159 ? 1.125 -30.562 -9.891 1 74.44 159 GLN B N 1
ATOM 3083 C CA . GLN B 1 159 ? -0.178 -31.016 -9.422 1 74.44 159 GLN B CA 1
ATOM 3084 C C . GLN B 1 159 ? -0.088 -32.406 -8.836 1 74.44 159 GLN B C 1
ATOM 3086 O O . GLN B 1 159 ? -0.793 -32.75 -7.879 1 74.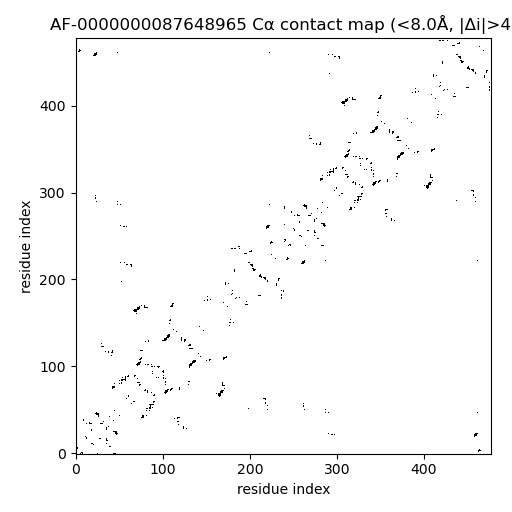44 159 GLN B O 1
ATOM 3091 N N . HIS B 1 160 ? 0.786 -33.156 -9.398 1 77.25 160 HIS B N 1
ATOM 3092 C CA . HIS B 1 160 ? 0.923 -34.531 -8.961 1 77.25 160 HIS B CA 1
ATOM 3093 C C . HIS B 1 160 ? 1.758 -34.625 -7.684 1 77.25 160 HIS B C 1
ATOM 3095 O O . HIS B 1 160 ? 1.561 -35.531 -6.875 1 77.25 160 HIS B O 1
ATOM 3101 N N . GLN B 1 161 ? 2.66 -33.781 -7.555 1 75.06 161 GLN B N 1
ATOM 3102 C CA . GLN B 1 161 ? 3.596 -33.781 -6.434 1 75.06 161 GLN B CA 1
ATOM 3103 C C . GLN B 1 161 ? 2.93 -33.312 -5.148 1 75.06 161 GLN B C 1
ATOM 3105 O O . GLN B 1 161 ? 3.291 -33.75 -4.055 1 75.06 161 GLN B O 1
ATOM 3110 N N . PHE B 1 162 ? 2.037 -32.438 -5.316 1 72.25 162 PHE B N 1
ATOM 3111 C CA . PHE B 1 162 ? 1.444 -31.812 -4.133 1 72.25 162 PHE B CA 1
ATOM 3112 C C . PHE B 1 162 ? 0.01 -32.281 -3.938 1 72.25 162 PHE B C 1
ATOM 3114 O O . PHE B 1 162 ? -0.769 -32.344 -4.891 1 72.25 162 PHE B O 1
ATOM 3121 N N . LYS B 1 163 ? -0.129 -32.875 -2.705 1 76.19 163 LYS B N 1
ATOM 3122 C CA . LYS B 1 163 ? -1.479 -33.25 -2.295 1 76.19 163 LYS B CA 1
ATOM 3123 C C . LYS B 1 163 ? -2.141 -32.125 -1.495 1 76.19 163 LYS B C 1
ATOM 3125 O O . LYS B 1 163 ? -1.458 -31.344 -0.828 1 76.19 163 LYS B O 1
ATOM 3130 N N . GLY B 1 164 ? -3.359 -31.828 -1.758 1 83.31 164 GLY B N 1
ATOM 3131 C CA . GLY B 1 164 ? -4.098 -30.844 -0.989 1 83.31 164 GLY B CA 1
ATOM 3132 C C . GLY B 1 164 ? -4.258 -29.516 -1.718 1 83.31 164 GLY B C 1
ATOM 3133 O O . GLY B 1 164 ? -4.156 -29.469 -2.945 1 83.31 164 GLY B O 1
ATOM 3134 N N . ASN B 1 165 ? -4.574 -28.484 -0.986 1 88.81 165 ASN B N 1
ATOM 3135 C CA . ASN B 1 165 ? -4.832 -27.156 -1.555 1 88.81 165 ASN B CA 1
ATOM 3136 C C . ASN B 1 165 ? -3.547 -26.359 -1.711 1 88.81 165 ASN B C 1
ATOM 3138 O O . ASN B 1 165 ? -2.822 -26.141 -0.737 1 88.81 165 ASN B O 1
ATOM 3142 N N . LEU B 1 166 ? -3.283 -25.969 -2.902 1 89.88 166 LEU B N 1
ATOM 3143 C CA . LEU B 1 166 ? -2.006 -25.359 -3.273 1 89.88 166 LEU B CA 1
ATOM 3144 C C . LEU B 1 166 ? -2.193 -23.922 -3.711 1 89.88 166 LEU B C 1
ATOM 3146 O O . LEU B 1 166 ? -3.141 -23.594 -4.434 1 89.88 166 LEU B O 1
ATOM 3150 N N . ILE B 1 167 ? -1.305 -23.062 -3.234 1 92.5 167 ILE B N 1
ATOM 3151 C CA . ILE B 1 167 ? -1.201 -21.719 -3.764 1 92.5 167 ILE B CA 1
ATOM 3152 C C . ILE B 1 167 ? -0.036 -21.625 -4.746 1 92.5 167 ILE B C 1
ATOM 3154 O O . ILE B 1 167 ? 1.092 -22 -4.418 1 92.5 167 ILE B O 1
ATOM 3158 N N . VAL B 1 168 ? -0.308 -21.219 -5.934 1 92.81 168 VAL B N 1
ATOM 3159 C CA . VAL B 1 168 ? 0.708 -21.062 -6.973 1 92.81 168 VAL B CA 1
ATOM 3160 C C . VAL B 1 168 ? 0.887 -19.594 -7.312 1 92.81 168 VAL B C 1
ATOM 3162 O O . VAL B 1 168 ? -0.071 -18.906 -7.699 1 92.81 168 VAL B O 1
ATOM 3165 N N . VAL B 1 169 ? 2.094 -19.062 -7.191 1 95.81 169 VAL B N 1
ATOM 3166 C CA . VAL B 1 169 ? 2.4 -17.672 -7.473 1 95.81 169 VAL B CA 1
ATOM 3167 C C . VAL B 1 169 ? 3.301 -17.578 -8.703 1 95.81 169 VAL B C 1
ATOM 3169 O O . VAL B 1 169 ? 4.43 -18.062 -8.695 1 95.81 169 VAL B O 1
ATOM 3172 N N . VAL B 1 170 ? 2.82 -16.938 -9.742 1 94.19 170 VAL B N 1
ATOM 3173 C CA . VAL B 1 170 ? 3.547 -16.891 -11.008 1 94.19 170 VAL B CA 1
ATOM 3174 C C . VAL B 1 170 ? 3.387 -15.508 -11.641 1 94.19 170 VAL B C 1
ATOM 3176 O O . VAL B 1 170 ? 2.615 -14.68 -11.156 1 94.19 170 VAL B O 1
ATOM 3179 N N . GLY B 1 171 ? 4.148 -15.219 -12.633 1 93.25 171 GLY B N 1
ATOM 3180 C CA . GLY B 1 171 ? 3.977 -13.992 -13.406 1 93.25 171 GLY B CA 1
ATOM 3181 C C . GLY B 1 171 ? 2.697 -13.977 -14.219 1 93.25 171 GLY B C 1
ATOM 3182 O O . GLY B 1 171 ? 2.031 -15.008 -14.359 1 93.25 171 GLY B O 1
ATOM 3183 N N . PRO B 1 172 ? 2.412 -12.836 -14.844 1 92.06 172 PRO B N 1
ATOM 3184 C CA . PRO B 1 172 ? 1.113 -12.664 -15.5 1 92.06 172 PRO B CA 1
ATOM 3185 C C . PRO B 1 172 ? 0.936 -13.57 -16.703 1 92.06 172 PRO B C 1
ATOM 3187 O O . PRO B 1 172 ? -0.159 -14.094 -16.938 1 92.06 172 PRO B O 1
ATOM 3190 N N . SER B 1 173 ? 1.966 -13.719 -17.516 1 88.75 173 SER B N 1
ATOM 3191 C CA . SER B 1 173 ? 1.837 -14.547 -18.719 1 88.75 173 SER B CA 1
ATOM 3192 C C . SER B 1 173 ? 1.658 -16.016 -18.359 1 88.75 173 SER B C 1
ATOM 3194 O O . SER B 1 173 ? 0.851 -16.719 -18.969 1 88.75 173 SER B O 1
ATOM 3196 N N . THR B 1 174 ? 2.441 -16.469 -17.453 1 89.81 174 THR B N 1
ATOM 3197 C CA . THR B 1 174 ? 2.318 -17.844 -16.969 1 89.81 174 THR B CA 1
ATOM 3198 C C . THR B 1 174 ? 0.961 -18.062 -16.312 1 89.81 174 THR B C 1
ATOM 3200 O O . THR B 1 174 ? 0.341 -19.109 -16.5 1 89.81 174 THR B O 1
ATOM 3203 N N . PHE B 1 175 ? 0.48 -17.078 -15.586 1 93.12 175 PHE B N 1
ATOM 3204 C CA . PHE B 1 175 ? -0.843 -17.125 -14.977 1 93.12 175 PHE B CA 1
ATOM 3205 C C . PHE B 1 175 ? -1.918 -17.375 -16.031 1 93.12 175 PHE B C 1
ATOM 3207 O O . PHE B 1 175 ? -2.719 -18.297 -15.898 1 93.12 175 PHE B O 1
ATOM 3214 N N . HIS B 1 176 ? -1.886 -16.594 -17 1 90.94 176 HIS B N 1
ATOM 3215 C CA . HIS B 1 176 ? -2.873 -16.688 -18.062 1 90.94 176 HIS B CA 1
ATOM 3216 C C . HIS B 1 176 ? -2.812 -18.062 -18.734 1 90.94 176 HIS B C 1
ATOM 3218 O O . HIS B 1 176 ? -3.85 -18.688 -18.984 1 90.94 176 HIS B O 1
ATOM 3224 N N . ALA B 1 177 ? -1.636 -18.531 -19.062 1 87.44 177 ALA B N 1
ATOM 3225 C CA . ALA B 1 177 ? -1.457 -19.812 -19.75 1 87.44 177 ALA B CA 1
ATOM 3226 C C . ALA B 1 177 ? -2.012 -20.953 -18.922 1 87.44 177 ALA B C 1
ATOM 3228 O O . ALA B 1 177 ? -2.701 -21.844 -19.438 1 87.44 177 ALA B O 1
ATOM 3229 N N . ILE B 1 178 ? -1.725 -20.953 -17.609 1 88.69 178 ILE B N 1
ATOM 3230 C CA . ILE B 1 178 ? -2.162 -22.016 -16.719 1 88.69 178 ILE B CA 1
ATOM 3231 C C . ILE B 1 178 ? -3.686 -22 -16.609 1 88.69 178 ILE B C 1
ATOM 3233 O O . ILE B 1 178 ? -4.328 -23.047 -16.75 1 88.69 178 ILE B O 1
ATOM 3237 N N . VAL B 1 179 ? -4.234 -20.844 -16.375 1 91.62 179 VAL B N 1
ATOM 3238 C CA . VAL B 1 179 ? -5.676 -20.734 -16.188 1 91.62 179 VAL B CA 1
ATOM 3239 C C . VAL B 1 179 ? -6.395 -21.141 -17.469 1 91.62 179 VAL B C 1
ATOM 3241 O O . VAL B 1 179 ? -7.391 -21.875 -17.438 1 91.62 179 VAL B O 1
ATOM 3244 N N . GLN B 1 180 ? -5.867 -20.672 -18.562 1 87.81 180 GLN B N 1
ATOM 3245 C CA . GLN B 1 180 ? -6.449 -21.031 -19.859 1 87.81 180 GLN B CA 1
ATOM 3246 C C . GLN B 1 180 ? -6.418 -22.547 -20.078 1 87.81 180 GLN B C 1
ATOM 3248 O O . GLN B 1 180 ? -7.359 -23.125 -20.625 1 87.81 180 GLN B O 1
ATOM 3253 N N . ARG B 1 181 ? -5.375 -23.141 -19.766 1 84.44 181 ARG B N 1
ATOM 3254 C CA . ARG B 1 181 ? -5.23 -24.578 -19.922 1 84.44 181 ARG B CA 1
ATOM 3255 C C . ARG B 1 181 ? -6.215 -25.344 -19.031 1 84.44 181 ARG B C 1
ATOM 3257 O O . ARG B 1 181 ? -6.785 -26.344 -19.438 1 84.44 181 ARG B O 1
ATOM 3264 N N . LEU B 1 182 ? -6.352 -24.875 -17.844 1 87.38 182 LEU B N 1
ATOM 3265 C CA . LEU B 1 182 ? -7.145 -25.594 -16.859 1 87.38 182 LEU B CA 1
ATOM 3266 C C . LEU B 1 182 ? -8.633 -25.391 -17.094 1 87.38 182 LEU B C 1
ATOM 3268 O O . LEU B 1 182 ? -9.422 -26.328 -16.984 1 87.38 182 LEU B O 1
ATOM 3272 N N . ILE B 1 183 ? -8.992 -24.156 -17.422 1 86.94 183 ILE B N 1
ATOM 3273 C CA . ILE B 1 183 ? -10.43 -23.922 -17.484 1 86.94 183 ILE B CA 1
ATOM 3274 C C . ILE B 1 183 ? -10.781 -23.188 -18.781 1 86.94 183 ILE B C 1
ATOM 3276 O O . ILE B 1 183 ? -11.938 -22.812 -18.984 1 86.94 183 ILE B O 1
ATOM 3280 N N . GLY B 1 184 ? -9.75 -22.859 -19.516 1 77.81 184 GLY B N 1
ATOM 3281 C CA . GLY B 1 184 ? -10.023 -22.125 -20.734 1 77.81 184 GLY B CA 1
ATOM 3282 C C . GLY B 1 184 ? -10.852 -22.906 -21.734 1 77.81 184 GLY B C 1
ATOM 3283 O O . GLY B 1 184 ? -10.883 -24.141 -21.688 1 77.81 184 GLY B O 1
ATOM 3284 N N . ASN B 1 185 ? -11.672 -22.141 -22.484 1 76.75 185 ASN B N 1
ATOM 3285 C CA . ASN B 1 185 ? -12.445 -22.672 -23.594 1 76.75 185 ASN B CA 1
ATOM 3286 C C . ASN B 1 185 ? -12.141 -21.938 -24.891 1 76.75 185 ASN B C 1
ATOM 3288 O O . ASN B 1 185 ? -11.234 -21.109 -24.953 1 76.75 185 ASN B O 1
ATOM 3292 N N . ASP B 1 186 ? -12.75 -22.469 -25.891 1 74.56 186 ASP B N 1
ATOM 3293 C CA . ASP B 1 186 ? -12.492 -21.906 -27.203 1 74.56 186 ASP B CA 1
ATOM 3294 C C . ASP B 1 186 ? -12.727 -20.406 -27.219 1 74.56 186 ASP B C 1
ATOM 3296 O O . ASP B 1 186 ? -12.008 -19.656 -27.891 1 74.56 186 ASP B O 1
ATOM 3300 N N . LYS B 1 187 ? -13.641 -20.016 -26.547 1 73.56 187 LYS B N 1
ATOM 3301 C CA . LYS B 1 187 ? -13.969 -18.594 -26.516 1 73.56 187 LYS B CA 1
ATOM 3302 C C . LYS B 1 187 ? -12.852 -17.781 -25.875 1 73.56 187 LYS B C 1
ATOM 3304 O O . LYS B 1 187 ? -12.461 -16.734 -26.375 1 73.56 187 LYS B O 1
ATOM 3309 N N . THR B 1 188 ? -12.398 -18.25 -24.781 1 73 188 THR B N 1
ATOM 3310 C CA . THR B 1 188 ? -11.344 -17.547 -24.062 1 73 188 THR B CA 1
ATOM 3311 C C . THR B 1 188 ? -10.047 -17.547 -24.875 1 73 188 THR B C 1
ATOM 3313 O O . THR B 1 188 ? -9.273 -16.578 -24.812 1 73 188 THR B O 1
ATOM 3316 N N . ARG B 1 189 ? -9.836 -18.547 -25.562 1 74.31 189 ARG B N 1
ATOM 3317 C CA . ARG B 1 189 ? -8.617 -18.672 -26.359 1 74.31 189 ARG B CA 1
ATOM 3318 C C . ARG B 1 189 ? -8.633 -17.703 -27.531 1 74.31 189 ARG B C 1
ATOM 3320 O O . ARG B 1 189 ? -7.578 -17.281 -28 1 74.31 189 ARG B O 1
ATOM 3327 N N . ALA B 1 190 ? -9.867 -17.406 -27.844 1 70.81 190 ALA B N 1
ATOM 3328 C CA . ALA B 1 190 ? -10.031 -16.516 -28.984 1 70.81 190 ALA B CA 1
ATOM 3329 C C . ALA B 1 190 ? -9.883 -15.055 -28.562 1 70.81 190 ALA B C 1
ATOM 3331 O O . ALA B 1 190 ? -9.656 -14.18 -29.406 1 70.81 190 ALA B O 1
ATOM 3332 N N . LYS B 1 191 ? -10.016 -14.836 -27.344 1 75.19 191 LYS B N 1
ATOM 3333 C CA . LYS B 1 191 ? -9.93 -13.469 -26.844 1 75.19 191 LYS B CA 1
ATOM 3334 C C . LYS B 1 191 ? -8.492 -12.961 -26.891 1 75.19 191 LYS B C 1
ATOM 3336 O O . LYS B 1 191 ? -7.547 -13.742 -26.797 1 75.19 191 LYS B O 1
ATOM 3341 N N . LYS B 1 192 ? -8.445 -11.672 -27.094 1 80.25 192 LYS B N 1
ATOM 3342 C CA . LYS B 1 192 ? -7.141 -11.031 -26.969 1 80.25 192 LYS B CA 1
ATOM 3343 C C . LYS B 1 192 ? -6.57 -11.211 -25.562 1 80.25 192 LYS B C 1
ATOM 3345 O O . LYS B 1 192 ? -7.301 -11.109 -24.578 1 80.25 192 LYS B O 1
ATOM 3350 N N . LYS B 1 193 ? -5.293 -11.484 -25.578 1 81.62 193 LYS B N 1
ATOM 3351 C CA . LYS B 1 193 ? -4.621 -11.641 -24.297 1 81.62 193 LYS B CA 1
ATOM 3352 C C . LYS B 1 193 ? -4.836 -10.414 -23.406 1 81.62 193 LYS B C 1
ATOM 3354 O O . LYS B 1 193 ? -4.555 -9.289 -23.828 1 81.62 193 LYS B O 1
ATOM 3359 N N . PRO B 1 194 ? -5.312 -10.625 -22.203 1 84 194 PRO B N 1
ATOM 3360 C CA . PRO B 1 194 ? -5.574 -9.492 -21.312 1 84 194 PRO B CA 1
ATOM 3361 C C . PRO B 1 194 ? -4.32 -9.008 -20.594 1 84 194 PRO B C 1
ATOM 3363 O O . PRO B 1 194 ? -3.344 -9.75 -20.469 1 84 194 PRO B O 1
ATOM 3366 N N . ILE B 1 195 ? -4.367 -7.785 -20.25 1 86.12 195 ILE B N 1
ATOM 3367 C CA . ILE B 1 195 ? -3.377 -7.305 -19.281 1 86.12 195 ILE B CA 1
ATOM 3368 C C . ILE B 1 195 ? -3.785 -7.707 -17.875 1 86.12 195 ILE B C 1
ATOM 3370 O O . ILE B 1 195 ? -4.793 -7.227 -17.344 1 86.12 195 ILE B O 1
ATOM 3374 N N . ILE B 1 196 ? -3.041 -8.562 -17.297 1 90.06 196 ILE B N 1
ATOM 3375 C CA . ILE B 1 196 ? -3.365 -9.094 -15.984 1 90.06 196 ILE B CA 1
ATOM 3376 C C . ILE B 1 196 ? -2.68 -8.25 -14.906 1 90.06 196 ILE B C 1
ATOM 3378 O O . ILE B 1 196 ? -1.448 -8.195 -14.852 1 90.06 196 ILE B O 1
ATOM 3382 N N . PRO B 1 197 ? -3.471 -7.609 -14.031 1 90.06 197 PRO B N 1
ATOM 3383 C CA . PRO B 1 197 ? -2.875 -6.816 -12.953 1 90.06 197 PRO B CA 1
ATOM 3384 C C . PRO B 1 197 ? -2.061 -7.66 -11.977 1 90.06 197 PRO B C 1
ATOM 3386 O O . PRO B 1 197 ? -2.32 -8.859 -11.828 1 90.06 197 PRO B O 1
ATOM 3389 N N . GLN B 1 198 ? -1.157 -6.941 -11.344 1 90.31 198 GLN B N 1
ATOM 3390 C CA . GLN B 1 198 ? -0.406 -7.609 -10.289 1 90.31 198 GLN B CA 1
ATOM 3391 C C . GLN B 1 198 ? -1.327 -8.062 -9.156 1 90.31 198 GLN B C 1
ATOM 3393 O O . GLN B 1 198 ? -2.32 -7.395 -8.859 1 90.31 198 GLN B O 1
ATOM 3398 N N . LEU B 1 199 ? -1.052 -9.188 -8.633 1 95.12 199 LEU B N 1
ATOM 3399 C CA . LEU B 1 199 ? -1.721 -9.781 -7.477 1 95.12 199 LEU B CA 1
ATOM 3400 C C . LEU B 1 199 ? -3.129 -10.234 -7.84 1 95.12 199 LEU B C 1
ATOM 3402 O O . LEU B 1 199 ? -4 -10.328 -6.973 1 95.12 199 LEU B O 1
ATOM 3406 N N . THR B 1 200 ? -3.391 -10.383 -9.148 1 95 200 THR B N 1
ATOM 3407 C CA . THR B 1 200 ? -4.621 -11.062 -9.555 1 95 200 THR B CA 1
ATOM 3408 C C . THR B 1 200 ? -4.688 -12.461 -8.953 1 95 200 THR B C 1
ATOM 3410 O O . THR B 1 200 ? -3.707 -13.211 -8.992 1 95 200 THR B O 1
ATOM 3413 N N . CYS B 1 201 ? -5.836 -12.789 -8.414 1 96.38 201 CYS B N 1
ATOM 3414 C CA . CYS B 1 201 ? -5.984 -14.062 -7.727 1 96.38 201 CYS B CA 1
ATOM 3415 C C . CYS B 1 201 ? -7.25 -14.781 -8.18 1 96.38 201 CYS B C 1
ATOM 3417 O O . CYS B 1 201 ? -8.312 -14.172 -8.297 1 96.38 201 CYS B O 1
ATOM 3419 N N . LEU B 1 202 ? -7.113 -16.078 -8.461 1 96.19 202 LEU B N 1
ATOM 3420 C CA . LEU B 1 202 ? -8.227 -16.969 -8.805 1 96.19 202 LEU B CA 1
ATOM 3421 C C . LEU B 1 202 ? -8.148 -18.266 -8.016 1 96.19 202 LEU B C 1
ATOM 3423 O O . LEU B 1 202 ? -7.074 -18.844 -7.867 1 96.19 202 LEU B O 1
ATOM 3427 N N . ILE B 1 203 ? -9.258 -18.672 -7.52 1 95.88 203 ILE B N 1
ATOM 3428 C CA . ILE B 1 203 ? -9.336 -19.969 -6.852 1 95.88 203 ILE B CA 1
ATOM 3429 C C . ILE B 1 203 ? -10.031 -20.984 -7.766 1 95.88 203 ILE B C 1
ATOM 3431 O O . ILE B 1 203 ? -11.172 -20.766 -8.195 1 95.88 203 ILE B O 1
ATOM 3435 N N . LEU B 1 204 ? -9.32 -22.016 -8.094 1 94.69 204 LEU B N 1
ATOM 3436 C CA . LEU B 1 204 ? -9.828 -23.094 -8.945 1 94.69 204 LEU B CA 1
ATOM 3437 C C . LEU B 1 204 ? -10.031 -24.375 -8.141 1 94.69 204 LEU B C 1
ATOM 3439 O O . LEU B 1 204 ? -9.352 -24.594 -7.137 1 94.69 204 LEU B O 1
ATOM 3443 N N . GLU B 1 205 ? -10.93 -25.109 -8.508 1 93.19 205 GLU B N 1
ATOM 3444 C CA . GLU B 1 205 ? -11.195 -26.406 -7.898 1 93.19 205 GLU B CA 1
ATOM 3445 C C . GLU B 1 205 ? -11.211 -27.516 -8.945 1 93.19 205 GLU B C 1
ATOM 3447 O O . GLU B 1 205 ? -11.719 -27.328 -10.055 1 93.19 205 GLU B O 1
ATOM 3452 N N . ARG B 1 206 ? -10.523 -28.625 -8.633 1 89.44 206 ARG B N 1
ATOM 3453 C CA . ARG B 1 206 ? -10.484 -29.781 -9.531 1 89.44 206 ARG B CA 1
ATOM 3454 C C . ARG B 1 206 ? -11.758 -30.609 -9.398 1 89.44 206 ARG B C 1
ATOM 3456 O O . ARG B 1 206 ? -12.07 -31.094 -8.305 1 89.44 206 ARG B O 1
ATOM 3463 N N . GLY B 1 207 ? -12.391 -30.703 -10.492 1 84.81 207 GLY B N 1
ATOM 3464 C CA . GLY B 1 207 ? -13.531 -31.609 -10.547 1 84.81 207 GLY B CA 1
ATOM 3465 C C . GLY B 1 207 ? -13.172 -32.969 -11.07 1 84.81 207 GLY B C 1
ATOM 3466 O O . GLY B 1 207 ? -11.992 -33.281 -11.305 1 84.81 207 GLY B O 1
ATOM 3467 N N . PRO B 1 208 ? -14.164 -33.875 -11.164 1 85.88 208 PRO B N 1
ATOM 3468 C CA . PRO B 1 208 ? -13.93 -35.219 -11.664 1 85.88 208 PRO B CA 1
ATOM 3469 C C . PRO B 1 208 ? -13.359 -35.25 -13.078 1 85.88 208 PRO B C 1
ATOM 3471 O O . PRO B 1 208 ? -12.492 -36.062 -13.391 1 85.88 208 PRO B O 1
ATOM 3474 N N . GLU B 1 209 ? -13.812 -34.312 -13.945 1 83.75 209 GLU B N 1
ATOM 3475 C CA . GLU B 1 209 ? -13.406 -34.344 -15.344 1 83.75 209 GLU B CA 1
ATOM 3476 C C . GLU B 1 209 ? -12.516 -33.156 -15.695 1 83.75 209 GLU B C 1
ATOM 3478 O O . GLU B 1 209 ? -11.672 -33.25 -16.594 1 83.75 209 GLU B O 1
ATOM 3483 N N . SER B 1 210 ? -12.867 -32.094 -15.023 1 83.38 210 SER B N 1
ATOM 3484 C CA . SER B 1 210 ? -12.156 -30.875 -15.391 1 83.38 210 SER B CA 1
ATOM 3485 C C . SER B 1 210 ? -12.031 -29.922 -14.211 1 83.38 210 SER B C 1
ATOM 3487 O O . SER B 1 210 ? -12.641 -30.141 -13.164 1 83.38 210 SER B O 1
ATOM 3489 N N . TRP B 1 211 ? -11.203 -28.922 -14.352 1 90.75 211 TRP B N 1
ATOM 3490 C CA . TRP B 1 211 ? -11.102 -27.828 -13.391 1 90.75 211 TRP B CA 1
ATOM 3491 C C . TRP B 1 211 ? -12.219 -26.812 -13.594 1 90.75 211 TRP B C 1
ATOM 3493 O O . TRP B 1 211 ? -12.734 -26.656 -14.703 1 90.75 211 TRP B O 1
ATOM 3503 N N . LYS B 1 212 ? -12.586 -26.156 -12.5 1 92.75 212 LYS B N 1
ATOM 3504 C CA . LYS B 1 212 ? -13.562 -25.078 -12.547 1 92.75 212 LYS B CA 1
ATOM 3505 C C . LYS B 1 212 ? -13.234 -23.984 -11.539 1 92.75 212 LYS B C 1
ATOM 3507 O O . LYS B 1 212 ? -12.414 -24.203 -10.641 1 92.75 212 LYS B O 1
ATOM 3512 N N . LEU B 1 213 ? -13.891 -22.859 -11.719 1 94.38 213 LEU B N 1
ATOM 3513 C CA . LEU B 1 213 ? -13.773 -21.812 -10.719 1 94.38 213 LEU B CA 1
ATOM 3514 C C . LEU B 1 213 ? -14.453 -22.219 -9.414 1 94.38 213 LEU B C 1
ATOM 3516 O O . LEU B 1 213 ? -15.547 -22.781 -9.43 1 94.38 213 LEU B O 1
ATOM 3520 N N . HIS B 1 214 ? -13.734 -22.016 -8.32 1 95.06 214 HIS B N 1
ATOM 3521 C CA . HIS B 1 214 ? -14.359 -22.234 -7.02 1 95.06 214 HIS B CA 1
ATOM 3522 C C . HIS B 1 214 ? -15.469 -21.219 -6.766 1 95.06 214 HIS B C 1
ATOM 3524 O O . HIS B 1 214 ? -15.383 -20.078 -7.211 1 95.06 214 HIS B O 1
ATOM 3530 N N . ASN B 1 215 ? -16.484 -21.578 -6.027 1 93.25 215 ASN B N 1
ATOM 3531 C CA . ASN B 1 215 ? -17.641 -20.719 -5.781 1 93.25 215 ASN B CA 1
ATOM 3532 C C . ASN B 1 215 ? -17.266 -19.5 -4.941 1 93.25 215 ASN B C 1
ATOM 3534 O O . ASN B 1 215 ? -17.891 -18.453 -5.055 1 93.25 215 ASN B O 1
ATOM 3538 N N . LYS B 1 216 ? -16.328 -19.75 -4.082 1 94.75 216 LYS B N 1
ATOM 3539 C CA . LYS B 1 216 ? -15.836 -18.641 -3.271 1 94.75 216 LYS B CA 1
ATOM 3540 C C . LYS B 1 216 ? -14.547 -18.062 -3.852 1 94.75 216 LYS B C 1
ATOM 3542 O O . LYS B 1 216 ? -13.586 -18.797 -4.086 1 94.75 216 LYS B O 1
ATOM 3547 N N . GLN B 1 217 ? -14.617 -16.828 -4.188 1 96.25 217 GLN B N 1
ATOM 3548 C CA . GLN B 1 217 ? -13.445 -16.109 -4.676 1 96.25 217 GLN B CA 1
ATOM 3549 C C . GLN B 1 217 ? -13.047 -14.984 -3.721 1 96.25 217 GLN B C 1
ATOM 3551 O O . GLN B 1 217 ? -13.797 -14.648 -2.801 1 96.25 217 GLN B O 1
ATOM 3556 N N . ILE B 1 218 ? -11.898 -14.516 -3.896 1 95.12 218 ILE B N 1
ATOM 3557 C CA . ILE B 1 218 ? -11.375 -13.422 -3.082 1 95.12 218 ILE B CA 1
ATOM 3558 C C . ILE B 1 218 ? -11.492 -12.109 -3.848 1 95.12 218 ILE B C 1
ATOM 3560 O O . ILE B 1 218 ? -11.344 -12.078 -5.07 1 95.12 218 ILE B O 1
ATOM 3564 N N . LEU B 1 219 ? -11.844 -11.062 -3.127 1 94.69 219 LEU B N 1
ATOM 3565 C CA . LEU B 1 219 ? -11.875 -9.742 -3.738 1 94.69 219 LEU B CA 1
ATOM 3566 C C . LEU B 1 219 ? -10.508 -9.383 -4.324 1 94.69 219 LEU B C 1
ATOM 3568 O O . LEU B 1 219 ? -9.477 -9.852 -3.84 1 94.69 219 LEU B O 1
ATOM 3572 N N . PRO B 1 220 ? -10.508 -8.562 -5.379 1 93.88 220 PRO B N 1
ATOM 3573 C 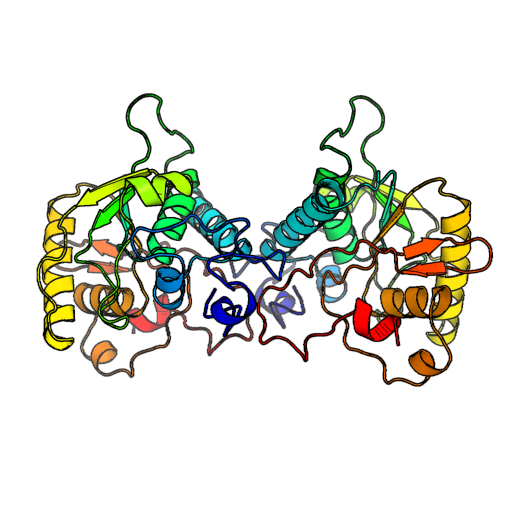CA . PRO B 1 220 ? -9.227 -8.07 -5.879 1 93.88 220 PRO B CA 1
ATOM 3574 C C . PRO B 1 220 ? -8.539 -7.117 -4.902 1 93.88 220 PRO B C 1
ATOM 3576 O O . PRO B 1 220 ? -9.18 -6.598 -3.988 1 93.88 220 PRO B O 1
ATOM 3579 N N . ILE B 1 221 ? -7.25 -6.965 -5.059 1 94.38 221 ILE B N 1
ATOM 3580 C CA . ILE B 1 221 ? -6.504 -5.949 -4.324 1 94.38 221 ILE B CA 1
ATOM 3581 C C . ILE B 1 221 ? -5.801 -5.016 -5.305 1 94.38 221 ILE B C 1
ATOM 3583 O O . ILE B 1 221 ? -4.879 -5.426 -6.012 1 94.38 221 ILE B O 1
ATOM 3587 N N . ARG B 1 222 ? -6.309 -3.77 -5.324 1 89.69 222 ARG B N 1
ATOM 3588 C CA . ARG B 1 222 ? -5.777 -2.768 -6.242 1 89.69 222 ARG B CA 1
ATOM 3589 C C . ARG B 1 222 ? -5.27 -1.545 -5.484 1 89.69 222 ARG B C 1
ATOM 3591 O O . ARG B 1 222 ? -5.816 -1.187 -4.438 1 89.69 222 ARG B O 1
ATOM 3598 N N . SER B 1 223 ? -4.148 -0.957 -6.012 1 85.31 223 SER B N 1
ATOM 3599 C CA . SER B 1 223 ? -3.699 0.305 -5.438 1 85.31 223 SER B CA 1
ATOM 3600 C C . SER B 1 223 ? -4.648 1.444 -5.789 1 85.31 223 SER B C 1
ATOM 3602 O O . SER B 1 223 ? -4.832 2.375 -5.004 1 85.31 223 SER B O 1
ATOM 3604 N N . ASN B 1 224 ? -5.062 1.543 -6.957 1 76.69 224 ASN B N 1
ATOM 3605 C CA . ASN B 1 224 ? -6.047 2.504 -7.441 1 76.69 224 ASN B CA 1
ATOM 3606 C C . ASN B 1 224 ? -6.949 1.893 -8.508 1 76.69 224 ASN B C 1
ATOM 3608 O O . ASN B 1 224 ? -6.652 0.819 -9.039 1 76.69 224 ASN B O 1
ATOM 3612 N N . SER B 1 225 ? -8.078 2.543 -8.625 1 62.34 225 SER B N 1
ATOM 3613 C CA . SER B 1 225 ? -9.031 1.998 -9.586 1 62.34 225 SER B CA 1
ATOM 3614 C C . SER B 1 225 ? -8.703 2.461 -11.008 1 62.34 225 SER B C 1
ATOM 3616 O O . SER B 1 225 ? -9.336 2.018 -11.969 1 62.34 225 SER B O 1
ATOM 3618 N N . THR B 1 226 ? -7.918 3.736 -11.062 1 57.81 226 THR B N 1
ATOM 3619 C CA . THR B 1 226 ? -7.668 4.215 -12.422 1 57.81 226 THR B CA 1
ATOM 3620 C C . THR B 1 226 ? -6.934 3.154 -13.242 1 57.81 226 THR B C 1
ATOM 3622 O O . THR B 1 226 ? -6.828 3.271 -14.461 1 57.81 226 THR B O 1
ATOM 3625 N N . SER B 1 227 ? -6.051 2.58 -12.539 1 50.41 227 SER B N 1
ATOM 3626 C CA . SER B 1 227 ? -5.336 1.603 -13.352 1 50.41 227 SER B CA 1
ATOM 3627 C C . SER B 1 227 ? -6.277 0.924 -14.344 1 50.41 227 SER B C 1
ATOM 3629 O O . SER B 1 227 ? -7.496 0.971 -14.188 1 50.41 227 SER B O 1
ATOM 3631 N N . THR B 1 228 ? -5.793 0.203 -15.414 1 44.94 228 THR B N 1
ATOM 3632 C CA . THR B 1 228 ? -6.418 -0.367 -16.594 1 44.94 228 THR B CA 1
ATOM 3633 C C . THR B 1 228 ? -7.852 -0.803 -16.297 1 44.94 228 THR B C 1
ATOM 3635 O O . THR B 1 228 ? -8.203 -1.041 -15.148 1 44.94 228 THR B O 1
ATOM 3638 N N . MET B 1 229 ? -8.656 -0.818 -17.422 1 50.12 229 MET B N 1
ATOM 3639 C CA . MET B 1 229 ? -9.922 -1.53 -17.609 1 50.12 229 MET B CA 1
ATOM 3640 C C . MET B 1 229 ? -10.016 -2.723 -16.656 1 50.12 229 MET B C 1
ATOM 3642 O O . MET B 1 229 ? -9.117 -3.57 -16.625 1 50.12 229 MET B O 1
ATOM 3646 N N . SER B 1 230 ? -10.742 -2.521 -15.477 1 61.31 230 SER B N 1
ATOM 3647 C CA . SER B 1 230 ? -11.031 -3.404 -14.352 1 61.31 230 SER B CA 1
ATOM 3648 C C . SER B 1 230 ? -11.016 -4.867 -14.773 1 61.31 230 SER B C 1
ATOM 3650 O O . SER B 1 230 ? -11.969 -5.352 -15.383 1 61.31 230 SER B O 1
ATOM 3652 N N . PHE B 1 231 ? -9.812 -5.312 -15.141 1 78 231 PHE B N 1
ATOM 3653 C CA . PHE B 1 231 ? -9.727 -6.746 -15.391 1 78 231 PHE B CA 1
ATOM 3654 C C . PHE B 1 231 ? -10.359 -7.535 -14.258 1 78 231 PHE B C 1
ATOM 3656 O O . PHE B 1 231 ? -9.953 -7.406 -13.102 1 78 231 PHE B O 1
ATOM 3663 N N . ASP B 1 232 ? -11.391 -8.023 -14.617 1 86.38 232 ASP B N 1
ATOM 3664 C CA . ASP B 1 232 ? -12.062 -8.969 -13.727 1 86.38 232 ASP B CA 1
ATOM 3665 C C 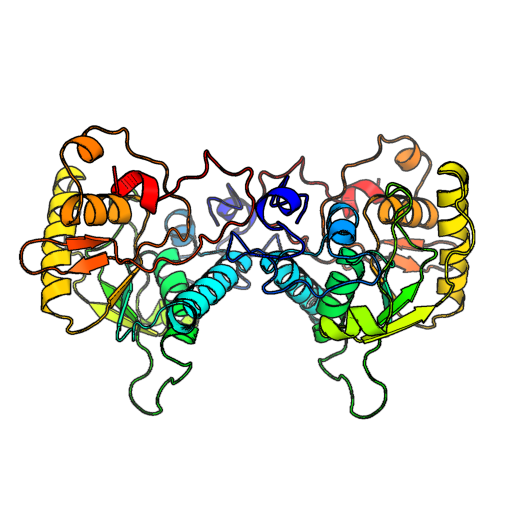. ASP B 1 232 ? -11.766 -10.406 -14.133 1 86.38 232 ASP B C 1
ATOM 3667 O O . ASP B 1 232 ? -12.352 -10.922 -15.086 1 86.38 232 ASP B O 1
ATOM 3671 N N . ALA B 1 233 ? -10.898 -11.008 -13.43 1 89.12 233 ALA B N 1
ATOM 3672 C CA . ALA B 1 233 ? -10.406 -12.336 -13.789 1 89.12 233 ALA B CA 1
ATOM 3673 C C . ALA B 1 233 ? -11.531 -13.359 -13.781 1 89.12 233 ALA B C 1
ATOM 3675 O O . ALA B 1 233 ? -11.602 -14.219 -14.664 1 89.12 233 ALA B O 1
ATOM 3676 N N . VAL B 1 234 ? -12.398 -13.297 -12.797 1 89.31 234 VAL B N 1
ATOM 3677 C CA . VAL B 1 234 ? -13.5 -14.25 -12.688 1 89.31 234 VAL B CA 1
ATOM 3678 C C . VAL B 1 234 ? -14.406 -14.125 -13.906 1 89.31 234 VAL B C 1
ATOM 3680 O O . VAL B 1 234 ? -14.742 -15.125 -14.547 1 89.31 234 VAL B O 1
ATOM 3683 N N . SER B 1 235 ? -14.75 -12.891 -14.188 1 87.12 235 SER B N 1
ATOM 3684 C CA . SER B 1 235 ? -15.609 -12.656 -15.344 1 87.12 235 SER B CA 1
ATOM 3685 C C . SER B 1 235 ? -14.922 -13.062 -16.641 1 87.12 235 SER B C 1
ATOM 3687 O O . SER B 1 235 ? -15.547 -13.633 -17.531 1 87.12 235 SER B O 1
ATOM 3689 N N . PHE B 1 236 ? -13.711 -12.797 -16.812 1 88.12 236 PHE B N 1
ATOM 3690 C CA . PHE B 1 236 ? -12.953 -13.062 -18.031 1 88.12 236 PHE B CA 1
ATOM 3691 C C . PHE B 1 236 ? -12.883 -14.562 -18.312 1 88.12 236 PHE B C 1
ATOM 3693 O O . PHE B 1 236 ? -13.078 -15 -19.438 1 88.12 236 PHE B O 1
ATOM 3700 N N . TYR B 1 237 ? -12.68 -15.344 -17.297 1 89.06 237 TYR B N 1
ATOM 3701 C CA . TYR B 1 237 ? -12.406 -16.766 -17.5 1 89.06 237 TYR B CA 1
ATOM 3702 C C . TYR B 1 237 ? -13.68 -17.594 -17.344 1 89.06 237 TYR B C 1
ATOM 3704 O O . TYR B 1 237 ? -13.672 -18.797 -17.578 1 89.06 237 TYR B O 1
ATOM 3712 N N . SER B 1 238 ? -14.758 -16.969 -16.812 1 83.69 238 SER B N 1
ATOM 3713 C CA . SER B 1 238 ? -16.047 -17.672 -16.703 1 83.69 238 SER B CA 1
ATOM 3714 C C . SER B 1 238 ? -16.766 -17.672 -18.047 1 83.69 238 SER B C 1
ATOM 3716 O O . SER B 1 238 ? -17.641 -18.516 -18.281 1 83.69 238 SER B O 1
ATOM 3718 N N . GLU B 1 239 ? -16.547 -16.719 -18.891 1 70.19 239 GLU B N 1
ATOM 3719 C CA . GLU B 1 239 ? -17.25 -16.625 -20.156 1 70.19 239 GLU B CA 1
ATOM 3720 C C . GLU B 1 239 ? -16.688 -17.609 -21.188 1 70.19 239 GLU B C 1
ATOM 3722 O O . GLU B 1 239 ? -15.477 -17.812 -21.25 1 70.19 239 GLU B O 1
#

Solvent-accessible surface area (backbone atoms only — not comparable to full-atom values): 27507 Å² total; per-residue (Å²): 58,63,81,34,30,70,64,46,53,74,73,23,44,55,97,86,35,81,47,71,79,33,65,29,39,52,94,71,78,79,80,45,99,81,35,62,67,50,41,73,80,41,39,54,54,28,47,61,51,44,50,51,28,31,53,50,14,41,42,54,42,71,70,38,94,57,70,61,73,47,42,38,16,13,41,48,48,35,29,40,52,40,39,48,33,18,49,50,45,39,52,61,60,45,51,45,87,83,71,64,74,53,35,34,27,32,37,57,40,42,35,66,87,68,62,94,68,86,63,74,49,60,72,56,35,40,77,72,75,37,58,54,44,83,41,63,78,72,86,73,96,70,57,64,78,56,36,55,56,43,31,51,54,50,48,51,50,50,56,69,72,48,82,78,42,72,45,78,32,53,41,58,66,40,44,52,54,50,49,38,70,52,47,44,47,76,66,43,70,67,43,78,86,75,80,65,62,76,75,71,75,84,50,70,39,81,50,98,88,47,44,40,75,39,92,68,67,70,68,52,53,56,87,43,59,79,54,70,84,79,70,45,66,67,65,57,61,69,88,57,64,83,34,30,69,62,44,53,74,73,23,44,56,97,88,35,80,46,71,79,34,64,30,38,51,94,71,77,79,79,46,98,80,35,61,67,48,40,72,78,42,40,54,53,25,48,61,53,42,49,51,28,29,54,50,14,40,43,54,42,71,71,39,93,57,69,62,72,46,44,38,16,13,42,48,46,35,28,39,52,39,40,48,34,19,49,49,44,38,51,61,61,44,51,48,86,81,74,68,70,51,36,34,28,32,39,58,40,43,33,62,86,48,70,95,67,85,66,72,49,58,71,55,35,41,76,73,75,35,60,53,44,84,42,65,79,73,85,74,97,71,56,62,78,56,36,56,54,44,32,52,54,49,48,52,50,49,57,69,72,48,83,79,40,72,45,78,31,53,40,60,66,40,45,50,54,50,50,39,70,52,50,44,47,75,65,44,68,67,44,77,84,74,80,65,61,77,76,70,74,82,47,71,39,81,50,97,88,47,45,39,76,39,92,68,66,69,68,52,55,55,88,41,59,80,54,69,82,81,69,46,67,68,66,58,61,70,88

pLDDT: mean 83.77, std 14.48, range [34.41, 97.38]

Organism: Ancylostoma caninum (NCBI:txid29170)

Radius of gyration: 24.72 Å; Cα contacts (8 Å, |Δi|>4): 761; chains: 2; bounding box: 58×72×60 Å

Foldseek 3Di:
DCVVDPPQCVVQDDPLDGHHPDPQADPDDDAAPVGPVLCVLQPAGTPVLLVLLLVVLQCVQPVDPFQADAEEFAQRNHGQSSRQSSLCPNNPVCPVPPPRRAHEYEPLLADPVSFDHDGGDQVSVVVVVGHHHYDDPDPDRDDPVVSLVSNQVVVVVVVVVDDGHYHYGYDDRSVLSNLCVQQNDPVLVPDDDDDDDPPDDFDWDQDPVGIDGDPDDGDDRDPDPPPPDPPDPCVSRVD/DCVVDPPQCVVQDDPLDGHHPDPQADPDDDAAPVGPVLCVLQPAGTPVLLVLLLVVLQCVQPVDPFQADAEEFAQRNHGQSSRQSSLCNNNPVCCPDDDRNAHEYEPLLADLVRADHDGGDQVSVVVVVGHHHYDDPDDDRDDPVVSLVSNQVVVVVVVVVDDGHYHYGYDDNSVLSNLCVQQNDPVLVPDDDDDDDPPDDFDWDQDPVGIDGDPDDGDDDDPDPPPDDPPDPCVSRVD

InterPro domains:
  IPR013078 Histidine phosphatase superfamily, clade-1 [PF00300] (39-214)
  IPR029033 Histidine phosphatase superfamily [G3DSA:3.40.50.1240] (1-235)
  IPR029033 Histidine phosphatase superfamily [SSF53254] (40-215)

Nearest PDB structures (foldseek):
  8u7e-assembly1_F  TM=7.794E-01  e=1.852E-12  Homo sapiens
  8u7e-assembly3_D-2  TM=7.872E-01  e=4.832E-12  Homo sapiens
  3c7t-assembly1_A  TM=7.166E-01  e=8.601E-13  Bombyx mori
  8u7e-assembly1_A  TM=7.573E-01  e=5.151E-12  Homo sapiens
  8u5m-assembly3_D-2  TM=7.741E-01  e=1.344E-11  Homo sapiens